Protein AF-A0A925DA33-F1 (afdb_monomer)

Structure (mmCIF, N/CA/C/O backbone):
data_AF-A0A925DA33-F1
#
_entry.id   AF-A0A925DA33-F1
#
loop_
_atom_site.group_PDB
_atom_site.id
_atom_site.type_symbol
_atom_site.label_atom_id
_atom_site.label_alt_id
_atom_site.label_comp_id
_atom_site.label_asym_id
_atom_site.label_entity_id
_atom_site.label_seq_id
_atom_site.pdbx_PDB_ins_code
_atom_site.Cartn_x
_atom_site.Cartn_y
_atom_site.Cartn_z
_atom_site.occupancy
_atom_site.B_iso_or_equiv
_atom_site.auth_seq_id
_atom_site.auth_comp_id
_atom_site.auth_asym_id
_atom_site.auth_atom_id
_atom_site.pdbx_PDB_model_num
ATOM 1 N N . MET A 1 1 ? 14.268 16.981 32.583 1.00 57.59 1 MET A N 1
ATOM 2 C CA . MET A 1 1 ? 13.815 17.899 31.517 1.00 57.59 1 MET A CA 1
ATOM 3 C C . MET A 1 1 ? 14.881 18.983 31.292 1.00 57.59 1 MET A C 1
ATOM 5 O O . MET A 1 1 ? 15.865 19.014 32.023 1.00 57.59 1 MET A O 1
ATOM 9 N N . PRO A 1 2 ? 14.835 19.763 30.200 1.00 69.69 2 PRO A N 1
ATOM 10 C CA . PRO A 1 2 ? 15.642 20.974 30.063 1.00 69.69 2 PRO A CA 1
ATOM 11 C C . PRO A 1 2 ? 14.835 22.220 30.470 1.00 69.69 2 PRO A C 1
ATOM 13 O O . PRO A 1 2 ? 13.762 22.474 29.924 1.00 69.69 2 PRO A O 1
ATOM 16 N N . ILE A 1 3 ? 15.366 23.022 31.391 1.00 77.25 3 ILE A N 1
ATOM 17 C CA . ILE A 1 3 ? 14.797 24.305 31.824 1.00 77.25 3 ILE A CA 1
ATOM 18 C C . ILE A 1 3 ? 15.026 25.331 30.712 1.00 77.25 3 ILE A C 1
ATOM 20 O O . ILE A 1 3 ? 16.153 25.518 30.246 1.00 77.25 3 ILE A O 1
ATOM 24 N N . SER A 1 4 ? 13.960 26.003 30.278 1.00 80.31 4 SER A N 1
ATOM 25 C CA . SER A 1 4 ? 14.059 27.114 29.327 1.00 80.31 4 SER A CA 1
ATOM 26 C C . SER A 1 4 ? 14.173 28.428 30.094 1.00 80.31 4 SER A C 1
ATOM 28 O O . SER A 1 4 ? 13.271 28.787 30.843 1.00 80.31 4 SER A O 1
ATOM 30 N N . VAL A 1 5 ? 15.286 29.142 29.919 1.00 84.12 5 VAL A N 1
ATOM 31 C CA . VAL A 1 5 ? 15.551 30.428 30.578 1.00 84.12 5 VAL A CA 1
ATOM 32 C C . VAL A 1 5 ? 15.869 31.496 29.539 1.00 84.12 5 VAL A C 1
ATOM 34 O O . VAL A 1 5 ? 16.689 31.288 28.646 1.00 84.12 5 VAL A O 1
ATOM 37 N N . THR A 1 6 ? 15.230 32.657 29.644 1.00 85.44 6 THR A N 1
ATOM 38 C CA . THR A 1 6 ? 15.500 33.794 28.756 1.00 85.44 6 THR A CA 1
ATOM 39 C C . THR A 1 6 ? 16.573 34.681 29.377 1.00 85.44 6 THR A C 1
ATOM 41 O O . THR A 1 6 ? 16.451 35.110 30.522 1.00 85.44 6 THR A O 1
ATOM 44 N N . CYS A 1 7 ? 17.647 34.954 28.634 1.00 83.75 7 CYS A N 1
ATOM 45 C CA . CYS A 1 7 ? 18.719 35.828 29.101 1.00 83.75 7 CYS A CA 1
ATOM 46 C C . CYS A 1 7 ? 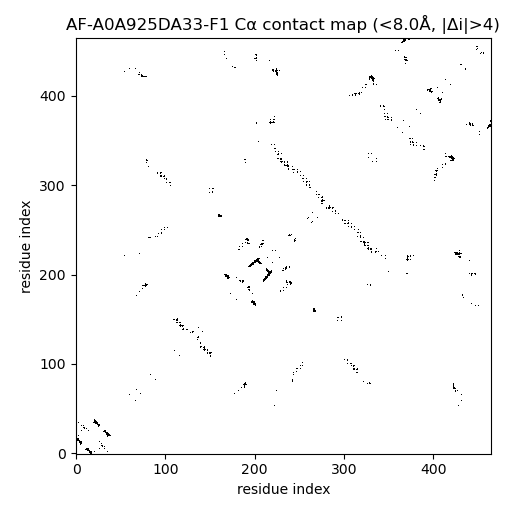18.213 37.280 29.227 1.00 83.75 7 CYS A C 1
ATOM 48 O O . CYS A 1 7 ? 17.807 37.851 28.212 1.00 83.75 7 CYS A O 1
ATOM 50 N N . PRO A 1 8 ? 18.308 37.924 30.406 1.00 83.25 8 PRO A N 1
ATOM 51 C CA . PRO A 1 8 ? 17.804 39.285 30.603 1.00 83.25 8 PRO A CA 1
ATOM 52 C C . PRO A 1 8 ? 18.618 40.353 29.856 1.00 83.25 8 PRO A C 1
ATOM 54 O O . PRO A 1 8 ? 18.125 41.454 29.652 1.00 83.25 8 PRO A O 1
ATOM 57 N N . GLN A 1 9 ? 19.850 40.047 29.428 1.00 81.00 9 GLN A N 1
ATOM 58 C CA . GLN A 1 9 ? 20.698 41.008 28.711 1.00 81.00 9 GLN A CA 1
ATOM 59 C C . GLN A 1 9 ? 20.520 40.998 27.189 1.00 81.00 9 GLN A C 1
ATOM 61 O O . GLN A 1 9 ? 20.726 42.025 26.556 1.00 81.00 9 GLN A O 1
ATOM 66 N N . CYS A 1 10 ? 20.179 39.859 26.579 1.00 83.19 10 CYS A N 1
ATOM 67 C CA . CYS A 1 10 ? 20.106 39.747 25.113 1.00 83.19 10 CYS A CA 1
ATOM 68 C C . CYS A 1 10 ? 18.817 39.101 24.588 1.00 83.19 10 CYS A C 1
ATOM 70 O O . CYS A 1 10 ? 18.717 38.831 23.392 1.00 83.19 10 CYS A O 1
ATOM 72 N N . GLY A 1 11 ? 17.864 38.771 25.466 1.00 82.75 11 GLY A N 1
ATOM 73 C CA . GLY A 1 11 ? 16.562 38.203 25.102 1.00 82.75 11 GLY A CA 1
ATOM 74 C C . GLY A 1 11 ? 16.601 36.787 24.518 1.00 82.75 11 GLY A C 1
ATOM 75 O O . GLY A 1 11 ? 15.575 36.270 24.095 1.00 82.75 11 GLY A O 1
ATOM 76 N N . THR A 1 12 ? 17.766 36.135 24.473 1.00 78.62 12 THR A N 1
ATOM 77 C CA . THR A 1 12 ? 17.901 34.791 23.890 1.00 78.62 12 THR A CA 1
ATOM 78 C C . THR A 1 12 ? 17.416 33.721 24.861 1.00 78.62 12 THR A C 1
ATOM 80 O O . THR A 1 12 ? 17.837 33.706 26.020 1.00 78.62 12 THR A O 1
ATOM 83 N N . THR A 1 13 ? 16.571 32.810 24.379 1.00 84.25 13 THR A N 1
ATOM 84 C CA . THR A 1 13 ? 16.081 31.656 25.142 1.00 84.25 13 THR A CA 1
ATOM 85 C C . THR A 1 13 ? 17.100 30.518 25.104 1.00 84.25 13 THR A C 1
ATOM 87 O O . THR A 1 13 ? 17.471 30.030 24.039 1.00 84.25 13 THR A O 1
ATOM 90 N N . LEU A 1 14 ? 17.566 30.099 26.277 1.00 82.81 14 LEU A N 1
ATOM 91 C CA . LEU A 1 14 ? 18.545 29.036 26.475 1.00 82.81 14 LEU A CA 1
ATOM 92 C C . LEU A 1 14 ? 17.846 27.805 27.051 1.00 82.81 14 LEU A C 1
ATOM 94 O O . LEU A 1 14 ? 17.074 27.924 28.000 1.00 82.81 14 LEU A O 1
ATOM 98 N N . LYS A 1 15 ? 18.149 26.623 26.507 1.00 85.38 15 LYS A N 1
ATOM 99 C CA . LYS A 1 15 ? 17.748 25.336 27.088 1.00 85.38 15 LYS A CA 1
ATOM 100 C C . LYS A 1 15 ? 18.912 24.792 27.909 1.00 85.38 15 LYS A C 1
ATOM 102 O O . LYS A 1 15 ? 19.960 24.472 27.353 1.00 85.38 15 LYS A O 1
ATOM 107 N N . VAL A 1 16 ? 18.743 24.710 29.221 1.00 82.06 16 VAL A N 1
ATOM 108 C CA . VAL A 1 16 ? 19.758 24.222 30.168 1.00 82.06 16 VAL A CA 1
ATOM 109 C C . VAL A 1 16 ? 19.279 22.935 30.831 1.00 82.06 16 VAL A C 1
ATOM 111 O O . VAL A 1 16 ? 18.091 22.765 31.070 1.00 82.06 16 VAL A O 1
ATOM 114 N N . LYS A 1 17 ? 20.193 21.993 31.093 1.00 80.50 17 LYS A N 1
ATOM 115 C CA . LYS A 1 17 ? 19.864 20.729 31.776 1.00 80.50 17 LYS A CA 1
ATOM 116 C C . LYS A 1 17 ? 19.319 21.005 33.186 1.00 80.50 17 LYS A C 1
ATOM 118 O O . LYS A 1 17 ? 19.816 21.915 33.848 1.00 80.50 17 LYS A O 1
ATOM 123 N N . ASP A 1 18 ? 18.379 20.185 33.660 1.00 78.50 18 ASP A N 1
ATOM 124 C CA . ASP A 1 18 ? 17.795 20.293 35.013 1.00 78.50 18 ASP A CA 1
ATOM 125 C C . ASP A 1 18 ? 18.841 20.336 36.145 1.00 78.50 18 ASP A C 1
ATOM 127 O O . ASP A 1 18 ? 18.637 21.017 37.142 1.00 78.50 18 ASP A O 1
ATOM 131 N N . GLU A 1 19 ? 20.000 19.687 35.991 1.00 78.31 19 GLU A N 1
ATOM 132 C CA . GLU A 1 19 ? 21.104 19.692 36.978 1.00 78.31 19 GLU A CA 1
ATOM 133 C C . GLU A 1 19 ? 21.680 21.093 37.283 1.00 78.31 19 GLU A C 1
ATOM 135 O O . GLU A 1 19 ? 22.458 21.291 38.231 1.00 78.31 19 GLU A O 1
ATOM 140 N N . LEU A 1 20 ? 21.339 22.072 36.441 1.00 76.00 20 LEU A N 1
ATOM 141 C CA . LEU A 1 20 ? 21.742 23.466 36.563 1.00 76.00 20 LEU A CA 1
ATOM 142 C C . LEU A 1 20 ? 20.642 24.356 37.166 1.00 76.00 20 LEU A C 1
ATOM 144 O O . LEU A 1 20 ? 20.854 25.562 37.289 1.00 76.00 20 LEU A O 1
ATOM 148 N N . ALA A 1 21 ? 19.503 23.787 37.579 1.00 80.38 21 ALA A N 1
ATOM 149 C CA . ALA A 1 21 ? 18.454 24.499 38.306 1.00 80.38 21 ALA A CA 1
ATOM 150 C C . ALA A 1 21 ? 19.025 25.244 39.524 1.00 80.38 21 ALA A C 1
ATOM 152 O O . ALA A 1 21 ? 19.834 24.702 40.280 1.00 80.38 21 ALA A O 1
ATOM 153 N N . GLY A 1 22 ? 18.637 26.509 39.703 1.00 77.19 22 GLY A N 1
ATOM 154 C CA . GLY A 1 22 ? 19.098 27.351 40.812 1.00 77.19 22 GLY A CA 1
ATOM 155 C C . GLY A 1 22 ? 20.534 27.882 40.696 1.00 77.19 22 GLY A C 1
ATOM 156 O O . GLY A 1 22 ? 20.939 28.701 41.521 1.00 77.19 22 GLY A O 1
ATOM 157 N N . LYS A 1 23 ? 21.317 27.476 39.683 1.00 82.44 23 LYS A N 1
ATOM 158 C CA . LYS A 1 23 ? 22.703 27.942 39.484 1.00 82.44 23 LYS A CA 1
ATOM 159 C C . LYS A 1 23 ? 22.772 29.174 38.571 1.00 82.44 23 LYS A C 1
ATOM 161 O O . LYS A 1 23 ? 21.875 29.448 37.771 1.00 82.44 23 LYS A O 1
ATOM 166 N N . ARG A 1 24 ? 23.873 29.930 38.678 1.00 82.12 24 ARG A N 1
ATOM 167 C CA . ARG A 1 24 ? 24.213 31.034 37.761 1.00 82.12 24 ARG A CA 1
ATOM 168 C C . ARG A 1 24 ? 25.140 30.528 36.657 1.00 82.12 24 ARG A C 1
ATOM 170 O O . ARG A 1 24 ? 26.179 29.944 36.949 1.00 82.12 24 ARG A O 1
ATOM 177 N N . GLY A 1 25 ? 24.774 30.777 35.403 1.00 82.38 25 GLY A N 1
ATOM 178 C CA . GLY A 1 25 ? 25.572 30.453 34.219 1.00 82.38 25 GLY A CA 1
ATOM 179 C C . GLY A 1 25 ? 25.841 31.687 33.361 1.00 82.38 25 GLY A C 1
ATOM 180 O O . GLY A 1 25 ? 25.173 32.709 33.505 1.00 82.38 25 GLY A O 1
ATOM 181 N N . LYS A 1 26 ? 26.820 31.608 32.455 1.00 84.25 26 LYS A N 1
ATOM 182 C CA . LYS A 1 26 ? 27.047 32.650 31.442 1.00 84.25 26 LYS A CA 1
ATOM 183 C C . LYS A 1 26 ? 26.219 32.352 30.196 1.00 84.25 26 LYS A C 1
ATOM 185 O O . LYS A 1 26 ? 26.187 31.215 29.729 1.00 84.25 26 LYS A O 1
ATOM 190 N N . CYS A 1 27 ? 25.583 33.375 29.637 1.00 81.75 27 CYS A N 1
ATOM 191 C CA . CYS A 1 27 ? 24.915 33.271 28.346 1.00 81.75 27 CYS A CA 1
ATOM 192 C C . CYS A 1 27 ? 25.957 33.041 27.235 1.00 81.75 27 CYS A C 1
ATOM 194 O O . CYS A 1 27 ? 26.867 33.857 27.101 1.00 81.75 27 CYS A O 1
ATOM 196 N N . PRO A 1 28 ? 25.828 32.011 26.382 1.00 83.69 28 PRO A N 1
ATOM 197 C CA . PRO A 1 28 ? 26.776 31.778 25.290 1.00 83.69 28 PRO A CA 1
ATOM 198 C C . PRO A 1 28 ? 26.747 32.877 24.215 1.00 83.69 28 PRO A C 1
ATOM 200 O O . PRO A 1 28 ? 27.705 33.008 23.463 1.00 83.69 28 PRO A O 1
ATOM 203 N N . ARG A 1 29 ? 25.676 33.685 24.145 1.00 81.06 29 ARG A N 1
ATOM 204 C CA . ARG A 1 29 ? 25.524 34.746 23.137 1.00 81.06 29 ARG A CA 1
ATOM 205 C C . ARG A 1 29 ? 26.129 36.087 23.557 1.00 81.06 29 ARG A C 1
ATOM 207 O O . ARG A 1 29 ? 26.742 36.750 22.734 1.00 81.06 29 ARG A O 1
ATOM 214 N N . CYS A 1 30 ? 25.939 36.504 24.809 1.00 83.56 30 CYS A N 1
ATOM 215 C CA . CYS A 1 30 ? 26.378 37.825 25.287 1.00 83.56 30 CYS A CA 1
ATOM 216 C C . CYS A 1 30 ? 27.338 37.769 26.482 1.00 83.56 30 CYS A C 1
ATOM 218 O O . CYS A 1 30 ? 27.725 38.808 27.000 1.00 83.56 30 CYS A O 1
ATOM 220 N N . GLN A 1 31 ? 27.671 36.570 26.968 1.00 84.31 31 GLN A N 1
ATOM 221 C CA . GLN A 1 31 ? 28.458 36.309 28.182 1.00 84.31 31 GLN A CA 1
ATOM 222 C C . GLN A 1 31 ? 27.903 36.886 29.496 1.00 84.31 31 GLN A C 1
ATOM 224 O O . GLN A 1 31 ? 28.499 36.686 30.555 1.00 84.31 31 GLN A O 1
ATOM 229 N N . GLY A 1 32 ? 26.725 37.511 29.455 1.00 79.94 32 GLY A N 1
ATOM 230 C CA . GLY A 1 32 ? 25.993 37.992 30.621 1.00 79.94 32 GLY A CA 1
ATOM 231 C C . GLY A 1 32 ? 25.617 36.883 31.598 1.00 79.94 32 GLY A C 1
ATOM 232 O O . GLY A 1 32 ? 25.335 35.753 31.189 1.00 79.94 32 GLY A O 1
ATOM 233 N N . ALA A 1 33 ? 25.583 37.206 32.891 1.00 84.31 33 ALA A N 1
ATOM 234 C CA . ALA A 1 33 ? 25.146 36.276 33.926 1.00 84.31 33 ALA A CA 1
ATOM 235 C C . ALA A 1 33 ? 23.632 36.011 33.820 1.00 84.31 33 ALA A C 1
ATOM 237 O O . ALA A 1 33 ? 22.828 36.942 33.798 1.00 84.31 33 ALA A O 1
ATOM 238 N N . VAL A 1 34 ? 23.246 34.736 33.768 1.00 85.44 34 VAL A N 1
ATOM 239 C CA . VAL A 1 34 ? 21.855 34.263 33.729 1.00 85.44 34 VAL A CA 1
ATOM 240 C C . VAL A 1 34 ? 21.609 33.391 34.954 1.00 85.44 34 VAL A C 1
ATOM 242 O O . VAL A 1 34 ? 22.365 32.454 35.220 1.00 85.44 34 VAL A O 1
ATOM 245 N N . GLN A 1 35 ? 20.560 33.704 35.712 1.00 84.56 35 GLN A N 1
ATOM 246 C CA . GLN A 1 35 ? 20.129 32.908 36.857 1.00 84.56 35 GLN A CA 1
ATOM 247 C C . GLN A 1 35 ? 19.064 31.912 36.398 1.00 84.56 35 GLN A C 1
ATOM 249 O O . GLN A 1 35 ? 18.039 32.311 35.849 1.00 84.56 35 GLN A O 1
ATOM 254 N N . ILE A 1 36 ? 19.328 30.619 36.586 1.00 82.69 36 ILE A N 1
ATOM 255 C CA . ILE A 1 36 ? 18.407 29.552 36.190 1.00 82.69 36 ILE A CA 1
ATOM 256 C C . ILE A 1 36 ? 17.368 29.406 37.312 1.00 82.69 36 ILE A C 1
ATOM 258 O O . ILE A 1 36 ? 17.766 29.141 38.450 1.00 82.69 36 ILE A O 1
ATOM 262 N N . PRO A 1 37 ? 16.065 29.609 37.042 1.00 78.69 37 PRO A N 1
ATOM 263 C CA . PRO A 1 37 ? 15.040 29.561 38.078 1.00 78.69 37 PRO A CA 1
ATOM 264 C C . PRO A 1 37 ? 14.995 28.177 38.737 1.00 78.69 37 PRO A C 1
ATOM 266 O O . PRO A 1 37 ? 14.990 27.152 38.058 1.00 78.69 37 PRO A O 1
ATOM 269 N N . ALA A 1 38 ? 14.981 28.155 40.071 1.00 60.59 38 ALA A N 1
ATOM 270 C CA . ALA A 1 38 ? 14.663 26.964 40.850 1.00 60.59 38 ALA A CA 1
ATOM 271 C C . ALA A 1 38 ? 13.133 26.899 40.948 1.00 60.59 38 ALA A C 1
ATOM 273 O O . ALA A 1 38 ? 12.544 27.537 41.813 1.00 60.59 38 ALA A O 1
ATOM 274 N N . GLY A 1 39 ? 12.493 26.264 39.966 1.00 52.78 39 GLY A N 1
ATOM 275 C CA . GLY A 1 39 ? 11.040 26.302 39.799 1.00 52.78 39 GLY A CA 1
ATOM 276 C C . GLY A 1 39 ? 10.384 24.943 40.000 1.00 52.78 39 GLY A C 1
ATOM 277 O O . GLY A 1 39 ? 10.730 23.983 39.316 1.00 52.78 39 GLY A O 1
ATOM 278 N N . GLU A 1 40 ? 9.439 24.916 40.937 1.00 37.19 40 GLU A N 1
ATOM 279 C CA . GLU A 1 40 ? 8.508 23.844 41.290 1.00 37.19 40 GLU A CA 1
ATOM 280 C C . GLU A 1 40 ? 7.806 23.216 40.078 1.00 37.19 40 GLU A C 1
ATOM 282 O O . GLU A 1 40 ? 7.511 23.887 39.086 1.00 37.19 40 GLU A O 1
ATOM 287 N N . ARG A 1 41 ? 7.489 21.916 40.197 1.00 39.38 41 ARG A N 1
ATOM 288 C CA . ARG A 1 41 ? 6.647 21.170 39.252 1.00 39.38 41 ARG A CA 1
ATOM 289 C C . ARG A 1 41 ? 5.305 21.879 39.097 1.00 39.38 41 ARG A C 1
ATOM 291 O O . ARG A 1 41 ? 4.392 21.677 39.888 1.00 39.38 41 ARG A O 1
ATOM 298 N N . THR A 1 42 ? 5.177 22.690 38.058 1.00 31.11 42 THR A N 1
ATOM 299 C CA . THR A 1 42 ? 3.882 23.200 37.631 1.00 31.11 42 THR A CA 1
ATOM 300 C C . THR A 1 42 ? 3.243 22.109 36.783 1.00 31.11 42 THR A C 1
ATOM 302 O O . THR A 1 42 ? 3.640 21.880 35.641 1.00 31.11 42 THR A O 1
ATOM 305 N N . GLU A 1 43 ? 2.291 21.384 37.372 1.00 35.56 43 GLU A N 1
ATOM 306 C CA . GLU A 1 43 ? 1.362 20.529 36.636 1.00 35.56 43 GLU A CA 1
ATOM 307 C C . GLU A 1 43 ? 0.599 21.399 35.633 1.00 35.56 43 GLU A C 1
ATOM 309 O O . GLU A 1 43 ? -0.384 22.070 35.953 1.00 35.56 43 GLU A O 1
ATOM 314 N N . ALA A 1 44 ? 1.075 21.411 34.390 1.00 32.41 44 ALA A N 1
ATOM 315 C CA . ALA A 1 44 ? 0.295 21.895 33.271 1.00 32.41 44 ALA A CA 1
ATOM 316 C C . ALA A 1 44 ? -0.870 20.919 33.071 1.00 32.41 44 ALA A C 1
ATOM 318 O O . ALA A 1 44 ? -0.700 19.797 32.596 1.00 32.41 44 ALA A O 1
ATOM 319 N N . LYS A 1 45 ? -2.059 21.353 33.488 1.00 30.61 45 LYS A N 1
ATOM 320 C CA . LYS A 1 45 ? -3.330 20.663 33.283 1.00 30.61 45 LYS A CA 1
ATOM 321 C C . LYS A 1 45 ? -3.518 20.397 31.784 1.00 30.61 45 LYS A C 1
ATOM 323 O O . LYS A 1 45 ? -3.768 21.321 31.012 1.00 30.61 45 LYS A O 1
ATOM 328 N N . ALA A 1 46 ? -3.359 19.137 31.384 1.00 29.80 46 ALA A N 1
ATOM 329 C CA . ALA A 1 46 ? -3.598 18.675 30.023 1.00 29.80 46 ALA A CA 1
ATOM 330 C C . ALA A 1 46 ? -5.054 18.967 29.596 1.00 29.80 46 ALA A C 1
ATOM 332 O O . ALA A 1 46 ? -5.964 18.869 30.429 1.00 29.80 46 ALA A O 1
ATOM 333 N N . PRO A 1 47 ? -5.312 19.311 28.321 1.00 31.38 47 PRO A N 1
ATOM 334 C CA . PRO A 1 47 ? -6.672 19.435 27.819 1.00 31.38 47 PRO A CA 1
ATOM 335 C C . PRO A 1 47 ? -7.393 18.082 27.910 1.00 31.38 47 PRO A C 1
ATOM 337 O O . PRO A 1 47 ? -6.898 17.051 27.451 1.00 31.38 47 PRO A O 1
ATOM 340 N N . ALA A 1 48 ? -8.577 18.094 28.521 1.00 30.92 48 ALA A N 1
ATOM 341 C CA . ALA A 1 48 ? -9.470 16.946 28.586 1.00 30.92 48 ALA A CA 1
ATOM 342 C C . ALA A 1 48 ? -9.908 16.560 27.163 1.00 30.92 48 ALA A C 1
ATOM 344 O O . ALA A 1 48 ? -10.570 17.343 26.487 1.00 30.92 48 ALA A O 1
ATOM 345 N N . GLY A 1 49 ? -9.517 15.368 26.699 1.00 30.66 49 GLY A N 1
ATOM 346 C CA . GLY A 1 49 ? -9.929 14.864 25.384 1.00 30.66 49 GLY A CA 1
ATOM 347 C C . GLY A 1 49 ? -9.038 13.802 24.736 1.00 30.66 49 GLY A C 1
ATOM 348 O O . GLY A 1 49 ? -9.440 13.233 23.726 1.00 30.66 49 GLY A O 1
ATOM 349 N N . VAL A 1 50 ? -7.864 13.481 25.290 1.00 32.66 50 VAL A N 1
ATOM 350 C CA . VAL A 1 50 ? -7.071 12.336 24.810 1.00 32.66 50 VAL A CA 1
ATOM 351 C C . VAL A 1 50 ? -7.587 11.075 25.498 1.00 32.66 50 VAL A C 1
ATOM 353 O O . VAL A 1 50 ? -7.081 10.658 26.539 1.00 32.66 50 VAL A O 1
ATOM 356 N N . ALA A 1 51 ? -8.650 10.488 24.947 1.00 33.47 51 ALA A N 1
ATOM 357 C CA . ALA A 1 51 ? -9.051 9.141 25.318 1.00 33.47 51 ALA A CA 1
ATOM 358 C C . ALA A 1 51 ? -7.865 8.213 25.026 1.00 33.47 51 ALA A C 1
ATOM 360 O O . ALA A 1 51 ? -7.494 7.996 23.872 1.00 33.47 51 ALA A O 1
ATOM 361 N N . ARG A 1 52 ? -7.228 7.696 26.081 1.00 38.94 52 ARG A N 1
ATOM 362 C CA . ARG A 1 52 ? -6.350 6.538 25.942 1.00 38.94 52 ARG A CA 1
ATOM 363 C C . ARG A 1 52 ? -7.235 5.441 25.361 1.00 38.94 52 ARG A C 1
ATOM 365 O O . ARG A 1 52 ? -8.201 5.053 26.017 1.00 38.94 52 ARG A O 1
ATOM 372 N N . ASN A 1 53 ? -6.929 4.966 24.154 1.00 42.84 53 ASN A N 1
ATOM 373 C CA . ASN A 1 53 ? -7.428 3.679 23.682 1.00 42.84 53 ASN A CA 1
ATOM 374 C C . ASN A 1 53 ? -6.837 2.626 24.619 1.00 42.84 53 ASN A C 1
ATOM 376 O O . ASN A 1 53 ? -5.774 2.067 24.376 1.00 42.84 53 ASN A O 1
ATOM 380 N N . SER A 1 54 ? -7.488 2.450 25.763 1.00 37.91 54 SER A N 1
ATOM 381 C CA . SER A 1 54 ? -7.242 1.349 26.663 1.00 37.91 54 SER A CA 1
ATOM 382 C C . SER A 1 54 ? -7.832 0.134 25.972 1.00 37.91 54 SER A C 1
ATOM 384 O O . SER A 1 54 ? -8.995 -0.207 26.174 1.00 37.91 54 SER A O 1
ATOM 386 N N . THR A 1 55 ? -7.023 -0.528 25.154 1.00 44.19 55 THR A N 1
ATOM 387 C CA . THR A 1 55 ? -7.220 -1.918 24.743 1.00 44.19 55 THR A CA 1
ATOM 388 C C . THR A 1 55 ? -6.982 -2.857 25.934 1.00 44.19 55 THR A C 1
ATOM 390 O O . THR A 1 55 ? -6.427 -3.943 25.791 1.00 44.19 55 THR A O 1
ATOM 393 N N . ALA A 1 56 ? -7.403 -2.440 27.142 1.00 39.97 56 ALA A N 1
ATOM 394 C CA . ALA A 1 56 ? -7.415 -3.277 28.327 1.00 39.97 56 ALA A CA 1
ATOM 395 C C . ALA A 1 56 ? -8.004 -4.618 27.927 1.00 39.97 56 ALA A C 1
ATOM 397 O O . ALA A 1 56 ? -9.049 -4.656 27.279 1.00 39.97 56 ALA A O 1
ATOM 398 N N . LYS A 1 57 ? -7.275 -5.680 28.268 1.00 44.09 57 LYS A N 1
ATOM 399 C CA . LYS A 1 57 ? -7.563 -7.080 27.981 1.00 44.09 57 LYS A CA 1
ATOM 400 C C . LYS A 1 57 ? -9.017 -7.396 28.349 1.00 44.09 57 LYS A C 1
ATOM 402 O O . LYS A 1 57 ? -9.303 -7.838 29.456 1.00 44.09 57 LYS A O 1
ATOM 407 N N . VAL A 1 58 ? -9.950 -7.129 27.435 1.00 46.41 58 VAL A N 1
ATOM 408 C CA . VAL A 1 58 ? -11.329 -7.583 27.556 1.00 46.41 58 VAL A CA 1
ATOM 409 C C . VAL A 1 58 ? -11.251 -9.057 27.213 1.00 46.41 58 VAL A C 1
ATOM 411 O O . VAL A 1 58 ? -11.343 -9.455 26.053 1.00 46.41 58 VAL A O 1
ATOM 414 N N . GLU A 1 59 ? -10.987 -9.870 28.231 1.00 49.97 59 GLU A N 1
ATOM 415 C CA . GLU A 1 59 ? -11.252 -11.298 28.185 1.00 49.97 59 GLU A CA 1
ATOM 416 C C . GLU A 1 59 ? -12.763 -11.426 27.978 1.00 49.97 59 GLU A C 1
ATOM 418 O O . GLU A 1 59 ? -13.560 -11.330 28.909 1.00 49.97 59 GLU A O 1
ATOM 423 N N . PHE A 1 60 ? -13.174 -11.496 26.711 1.00 53.31 60 PHE A N 1
ATOM 424 C CA . PHE A 1 60 ? -14.573 -11.626 26.341 1.00 53.31 60 PHE A CA 1
ATOM 425 C C . PHE A 1 60 ? -14.986 -13.057 26.686 1.00 53.31 60 PHE A C 1
ATOM 427 O O . PHE A 1 60 ? -14.894 -13.966 25.860 1.00 53.31 60 PHE A O 1
ATOM 434 N N . THR A 1 61 ? -15.394 -13.247 27.940 1.00 55.91 61 THR A N 1
ATOM 435 C CA . THR A 1 61 ? -15.978 -14.478 28.495 1.00 55.91 61 THR A CA 1
ATOM 436 C C . THR A 1 61 ? -17.343 -14.805 27.890 1.00 55.91 61 THR A C 1
ATOM 438 O O . THR A 1 61 ? -17.929 -15.834 28.217 1.00 55.91 61 THR A O 1
ATOM 441 N N . ALA A 1 62 ? -17.849 -13.953 26.997 1.00 65.56 62 ALA A N 1
ATOM 442 C CA . ALA A 1 62 ? -19.109 -14.162 26.317 1.00 65.56 62 ALA A CA 1
ATOM 443 C C . ALA A 1 62 ? -19.016 -15.264 25.251 1.00 65.56 62 ALA A C 1
ATOM 445 O O . ALA A 1 62 ? -17.980 -15.493 24.611 1.00 65.56 62 ALA A O 1
ATOM 446 N N . SER A 1 63 ? -20.150 -15.924 25.052 1.00 86.31 63 SER A N 1
ATOM 447 C CA . SER A 1 63 ? -20.353 -16.962 24.051 1.00 86.31 63 SER A CA 1
ATOM 448 C C . SER A 1 63 ? -20.006 -16.469 22.631 1.00 86.31 63 SER A C 1
ATOM 450 O O . SER A 1 63 ? -20.052 -15.266 22.343 1.00 86.31 63 SER A O 1
ATOM 452 N N . PRO A 1 64 ? -19.682 -17.378 21.689 1.00 88.69 64 PRO A N 1
ATOM 453 C CA . PRO A 1 64 ? -19.444 -17.010 20.290 1.00 88.69 64 PRO A CA 1
ATOM 454 C C . PRO A 1 64 ? -20.591 -16.203 19.658 1.00 88.69 64 PRO A C 1
ATOM 456 O O . PRO A 1 64 ? -20.343 -15.351 18.803 1.00 88.69 64 PRO A O 1
ATOM 459 N N . GLU A 1 65 ? -21.831 -16.444 20.087 1.00 90.31 65 GLU A N 1
ATOM 460 C CA . GLU A 1 65 ? -23.020 -15.741 19.602 1.00 90.31 65 GLU A CA 1
ATOM 461 C C . GLU A 1 65 ? -23.102 -14.306 20.124 1.00 90.31 65 GLU A C 1
ATOM 463 O O . GLU A 1 65 ? -23.308 -13.388 19.332 1.00 90.31 65 GLU A O 1
ATOM 468 N N . GLU A 1 66 ? -22.861 -14.084 21.419 1.00 90.44 66 GLU A N 1
ATOM 469 C CA . GLU A 1 66 ? -22.802 -12.740 22.013 1.00 90.44 66 GLU A CA 1
ATOM 470 C C . GLU A 1 66 ? -21.672 -11.914 21.401 1.00 90.44 66 GLU A C 1
ATOM 472 O O . GLU A 1 66 ? -21.855 -10.742 21.072 1.00 90.44 66 GLU A O 1
ATOM 477 N N . ARG A 1 67 ? -20.512 -12.542 21.172 1.00 90.69 67 ARG A N 1
ATOM 478 C CA . ARG A 1 67 ? -19.375 -11.920 20.485 1.00 90.69 67 ARG A CA 1
ATOM 479 C C . ARG A 1 67 ? -19.755 -11.471 19.079 1.00 90.69 67 ARG A C 1
ATOM 481 O O . ARG A 1 67 ? -19.491 -10.335 18.689 1.00 90.69 67 ARG A O 1
ATOM 488 N N . ARG A 1 68 ? -20.393 -12.363 18.319 1.00 94.25 68 ARG A N 1
ATOM 489 C CA . ARG A 1 68 ? -20.875 -12.074 16.968 1.00 94.25 68 ARG A CA 1
ATOM 490 C C . ARG A 1 68 ? -21.915 -10.954 16.975 1.00 94.25 68 ARG A C 1
ATOM 492 O O . ARG A 1 68 ? -21.814 -10.041 16.160 1.00 94.25 68 ARG A O 1
ATOM 499 N N . ALA A 1 69 ? -22.884 -10.996 17.885 1.00 93.50 69 ALA A N 1
ATOM 500 C CA . ALA A 1 69 ? -23.914 -9.971 18.012 1.00 93.50 69 ALA A CA 1
ATOM 501 C C . ALA A 1 69 ? -23.315 -8.604 18.376 1.00 93.50 69 ALA A C 1
ATOM 503 O O . ALA A 1 69 ? -23.649 -7.615 17.730 1.00 93.50 69 ALA A O 1
ATOM 504 N N . GLY A 1 70 ? -22.381 -8.551 19.329 1.00 91.94 70 GLY A N 1
ATOM 505 C CA . GLY A 1 70 ? -21.750 -7.307 19.777 1.00 91.94 70 GLY A CA 1
ATOM 506 C C . GLY A 1 70 ? -21.017 -6.547 18.669 1.00 91.94 70 GLY A C 1
ATOM 507 O O . GLY A 1 70 ? -20.999 -5.321 18.684 1.00 91.94 70 GLY A O 1
ATOM 508 N N . VAL A 1 71 ? -20.460 -7.262 17.687 1.00 94.50 71 VAL A N 1
ATOM 509 C CA . VAL A 1 71 ? -19.736 -6.652 16.561 1.00 94.50 71 VAL A CA 1
ATOM 510 C C . VAL A 1 71 ? -20.632 -6.430 15.343 1.00 94.50 71 VAL A C 1
ATOM 512 O O . VAL A 1 71 ? -20.506 -5.421 14.661 1.00 94.50 71 VAL A O 1
ATOM 515 N N . LEU A 1 72 ? -21.538 -7.362 15.032 1.00 95.69 72 LEU A N 1
ATOM 516 C CA . LEU A 1 72 ? -22.299 -7.315 13.780 1.00 95.69 72 LEU A CA 1
ATOM 517 C C . LEU A 1 72 ? -23.667 -6.635 13.898 1.00 95.69 72 LEU A C 1
ATOM 519 O O . LEU A 1 72 ? -24.185 -6.169 12.884 1.00 95.69 72 LEU A O 1
ATOM 523 N N . ALA A 1 73 ? -24.280 -6.595 15.085 1.00 92.56 73 ALA A N 1
ATOM 524 C CA . ALA A 1 73 ? -25.587 -5.962 15.278 1.00 92.56 73 ALA A CA 1
ATOM 525 C C . ALA A 1 73 ? -25.585 -4.442 15.031 1.00 92.56 73 ALA A C 1
ATOM 527 O O . ALA A 1 73 ? -26.581 -3.954 14.505 1.00 92.56 73 ALA A O 1
ATOM 528 N N . PRO A 1 74 ? -24.505 -3.686 15.322 1.00 91.75 74 PRO A N 1
ATOM 529 C CA . PRO A 1 74 ? -24.440 -2.270 14.957 1.00 91.75 74 PRO A CA 1
ATOM 530 C C . PRO A 1 74 ? -24.326 -2.019 13.443 1.00 91.75 74 PRO A C 1
ATOM 532 O O . PRO A 1 74 ? -24.505 -0.892 12.998 1.00 91.75 74 PRO A O 1
ATOM 535 N N . LEU A 1 75 ? -24.011 -3.040 12.636 1.00 91.06 75 LEU A N 1
ATOM 536 C CA . LEU A 1 75 ? -23.767 -2.919 11.196 1.00 91.06 75 LEU A CA 1
ATOM 537 C C . LEU A 1 75 ? -25.011 -3.334 10.391 1.00 91.06 75 LEU A C 1
ATOM 539 O O . LEU A 1 75 ? -25.049 -4.412 9.794 1.00 91.06 75 LEU A O 1
ATOM 543 N N . THR A 1 76 ? -26.054 -2.499 10.415 1.00 80.00 76 THR A N 1
ATOM 544 C CA . THR A 1 76 ? -27.362 -2.794 9.785 1.00 80.00 76 THR A CA 1
ATOM 545 C C . THR A 1 76 ? -27.704 -1.917 8.582 1.00 80.00 76 THR A C 1
ATOM 547 O O . THR A 1 76 ? -28.611 -2.258 7.825 1.00 80.00 76 THR A O 1
ATOM 550 N N . GLY A 1 77 ? -27.001 -0.798 8.391 1.00 86.19 77 GLY A N 1
ATOM 551 C CA . GLY A 1 77 ? -27.278 0.164 7.325 1.00 86.19 77 GLY A CA 1
ATOM 552 C C . GLY A 1 77 ? -26.397 0.003 6.085 1.00 86.19 77 GLY A C 1
ATOM 553 O O . GLY A 1 77 ? -25.362 -0.660 6.105 1.00 86.19 77 GLY A O 1
ATOM 554 N N . SER A 1 78 ? -26.787 0.692 5.013 1.00 93.38 78 SER A N 1
ATOM 555 C CA . SER A 1 78 ? -25.943 0.949 3.844 1.00 93.38 78 SER A CA 1
ATOM 556 C C . SER A 1 78 ? -25.645 2.439 3.740 1.00 93.38 78 SER A C 1
ATOM 558 O O . SER A 1 78 ? -26.535 3.259 3.978 1.00 93.38 78 SER A O 1
ATOM 560 N N . ILE A 1 79 ? -24.432 2.800 3.333 1.00 94.31 79 ILE A N 1
ATOM 561 C CA . ILE A 1 79 ? -24.101 4.200 3.063 1.00 94.31 79 ILE A CA 1
ATOM 562 C C . ILE A 1 79 ? -24.768 4.671 1.766 1.00 94.31 79 ILE A C 1
ATOM 564 O O . ILE A 1 79 ? -25.123 3.881 0.887 1.00 94.31 79 ILE A O 1
ATOM 568 N N . GLU A 1 80 ? -24.895 5.986 1.613 1.00 90.75 80 GLU A N 1
ATOM 569 C CA . GLU A 1 80 ? -25.305 6.568 0.340 1.00 90.75 80 GLU A CA 1
ATOM 570 C C . GLU A 1 80 ? -24.300 6.194 -0.764 1.00 90.75 80 GLU A C 1
ATOM 572 O O . GLU A 1 80 ? -23.081 6.334 -0.596 1.00 90.75 80 GLU A O 1
ATOM 577 N N . LYS A 1 81 ? -24.821 5.743 -1.911 1.00 87.75 81 LYS A N 1
ATOM 578 C CA . LYS A 1 81 ? -24.009 5.335 -3.060 1.00 87.75 81 LYS A CA 1
ATOM 579 C C . LYS A 1 81 ? -23.157 6.494 -3.566 1.00 87.75 81 LYS A C 1
ATOM 581 O O . LYS A 1 81 ? -23.636 7.614 -3.734 1.00 87.75 81 LYS A O 1
ATOM 586 N N . LEU A 1 82 ? -21.902 6.200 -3.885 1.00 86.69 82 LEU A N 1
ATOM 587 C CA . LEU A 1 82 ? -21.022 7.170 -4.516 1.00 86.69 82 LEU A CA 1
ATOM 588 C C . LEU A 1 82 ? -21.424 7.348 -5.981 1.00 86.69 82 LEU A C 1
ATOM 590 O O . LEU A 1 82 ? -21.530 6.382 -6.738 1.00 86.69 82 LEU A O 1
ATOM 594 N N . GLN A 1 83 ? -21.617 8.597 -6.398 1.00 80.62 83 GLN A N 1
ATOM 595 C CA . GLN A 1 83 ? -21.865 8.940 -7.791 1.00 80.62 83 GLN A CA 1
ATOM 596 C C . GLN A 1 83 ? -20.896 10.025 -8.238 1.00 80.62 83 GLN A C 1
ATOM 598 O O . GLN A 1 83 ? -20.701 11.034 -7.570 1.00 80.62 83 GLN A O 1
ATOM 603 N N . SER A 1 84 ? -20.271 9.802 -9.393 1.00 79.94 84 SER A N 1
ATOM 604 C CA . SER A 1 84 ? -19.463 10.817 -10.065 1.00 79.94 84 SER A CA 1
ATOM 605 C C . SER A 1 84 ? -20.205 11.312 -11.305 1.00 79.94 84 SER A C 1
ATOM 607 O O . SER A 1 84 ? -20.673 10.473 -12.085 1.00 79.94 84 SER A O 1
ATOM 609 N N . PRO A 1 85 ? -20.298 12.636 -11.524 1.00 85.00 85 PRO A N 1
ATOM 610 C CA . PRO A 1 85 ? -20.989 13.185 -12.682 1.00 85.00 85 PRO A CA 1
ATOM 611 C C . PRO A 1 85 ? -20.308 12.749 -13.985 1.00 85.00 85 PRO A C 1
ATOM 613 O O . PRO A 1 85 ? -19.098 12.507 -14.034 1.00 85.00 85 PRO A O 1
ATOM 616 N N . PHE A 1 86 ? -21.084 12.667 -15.065 1.00 83.31 86 PHE A N 1
ATOM 617 C CA . PHE A 1 86 ? -20.605 12.166 -16.357 1.00 83.31 86 PHE A CA 1
ATOM 618 C C . PHE A 1 86 ? -19.405 12.956 -16.910 1.00 83.31 86 PHE A C 1
ATOM 620 O O . PHE A 1 86 ? -18.426 12.362 -17.360 1.00 83.31 86 PHE A O 1
ATOM 627 N N . SER A 1 87 ? -19.432 14.287 -16.809 1.00 84.88 87 SER A N 1
ATOM 628 C CA . SER A 1 87 ? -18.333 15.161 -17.250 1.00 84.88 87 SER A CA 1
ATOM 629 C C . SER A 1 87 ? -17.011 14.835 -16.551 1.00 84.88 87 SER A C 1
ATOM 631 O O . SER A 1 87 ? -15.949 14.828 -17.175 1.00 84.88 87 SER A O 1
ATOM 633 N N . PHE A 1 88 ? -17.075 14.502 -15.263 1.00 83.88 88 PHE A N 1
ATOM 634 C CA . PHE A 1 88 ? -15.915 14.100 -14.485 1.00 83.88 88 PHE A CA 1
ATOM 635 C C . PHE A 1 88 ? -15.391 12.730 -14.930 1.00 83.88 88 PHE A C 1
ATOM 637 O O . PHE A 1 88 ? -14.187 12.571 -15.125 1.00 83.88 88 PHE A O 1
ATOM 644 N N . ARG A 1 89 ? -16.283 11.763 -15.189 1.00 82.69 89 ARG A N 1
ATOM 645 C CA . ARG A 1 89 ? -15.899 10.453 -15.747 1.00 82.69 89 ARG A CA 1
ATOM 646 C C . ARG A 1 89 ? -15.161 10.595 -17.082 1.00 82.69 89 ARG A C 1
ATOM 648 O O . ARG A 1 89 ? -14.183 9.888 -17.301 1.00 82.69 89 ARG A O 1
ATOM 655 N N . MET A 1 90 ? -15.563 11.544 -17.931 1.00 84.31 90 MET A N 1
ATOM 656 C CA . MET A 1 90 ? -14.888 11.801 -19.208 1.00 84.31 90 MET A CA 1
ATOM 657 C C . MET A 1 90 ? -13.467 12.358 -19.025 1.00 84.31 90 MET A C 1
ATOM 659 O O . MET A 1 90 ? -12.534 11.903 -19.682 1.00 84.31 90 MET A O 1
ATOM 663 N N . ARG A 1 91 ? -13.264 13.287 -18.078 1.00 86.19 91 ARG A N 1
ATOM 664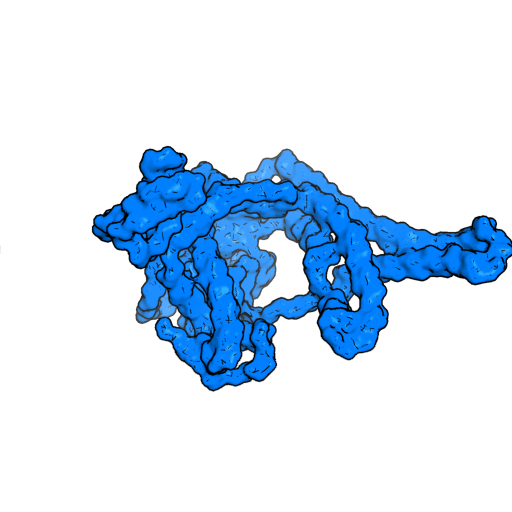 C CA . ARG A 1 91 ? -11.916 13.784 -17.729 1.00 86.19 91 ARG A CA 1
ATOM 665 C C . ARG A 1 91 ? -11.021 12.671 -17.183 1.00 86.19 91 ARG A C 1
ATOM 667 O O . ARG A 1 91 ? -9.842 12.615 -17.511 1.00 86.19 91 ARG A O 1
ATOM 674 N N . MET A 1 92 ? -11.587 11.773 -16.379 1.00 85.31 92 MET A N 1
ATOM 675 C CA . MET A 1 92 ? -10.874 10.609 -15.848 1.00 85.31 92 MET A CA 1
ATOM 676 C C . MET A 1 92 ? -10.492 9.610 -16.942 1.00 85.31 92 MET A C 1
ATOM 678 O O . MET A 1 92 ? -9.393 9.060 -16.906 1.00 85.31 92 MET A O 1
ATOM 682 N N . LEU A 1 93 ? -11.364 9.406 -17.934 1.00 85.88 93 LEU A N 1
ATOM 683 C CA . LEU A 1 93 ? -11.050 8.598 -19.110 1.00 85.88 93 LEU A CA 1
ATOM 684 C C . LEU A 1 93 ? -9.894 9.213 -19.907 1.00 85.88 93 LEU A C 1
ATOM 686 O O . LEU A 1 93 ? -8.952 8.503 -20.244 1.00 85.88 93 LEU A O 1
ATOM 690 N N . LEU A 1 94 ? -9.920 10.528 -20.144 1.00 89.06 94 LEU A N 1
ATOM 691 C CA . LEU A 1 94 ? -8.834 11.229 -20.830 1.00 89.06 94 LEU A CA 1
ATOM 692 C C . LEU A 1 94 ? -7.505 11.112 -20.067 1.00 89.06 94 LEU A C 1
ATOM 694 O O . LEU A 1 94 ? -6.476 10.832 -20.677 1.00 89.06 94 LEU A O 1
ATOM 698 N N . ALA A 1 95 ? -7.522 11.264 -18.739 1.00 87.88 95 ALA A N 1
ATOM 699 C CA . ALA A 1 95 ? -6.339 11.059 -17.902 1.00 87.88 95 ALA A CA 1
ATOM 700 C C . ALA A 1 95 ? -5.811 9.616 -18.005 1.00 87.88 95 ALA A C 1
ATOM 702 O O . ALA A 1 95 ? -4.610 9.407 -18.162 1.00 87.88 95 ALA A O 1
ATOM 703 N N . ALA A 1 96 ? -6.699 8.616 -18.000 1.00 90.38 96 ALA A N 1
ATOM 704 C CA . ALA A 1 96 ? -6.315 7.220 -18.200 1.00 90.38 96 ALA A CA 1
ATOM 705 C C . ALA A 1 96 ? -5.698 6.978 -19.591 1.00 90.38 96 ALA A C 1
ATOM 707 O O . ALA A 1 96 ? -4.679 6.297 -19.692 1.00 90.38 96 ALA A O 1
ATOM 708 N N . MET A 1 97 ? -6.264 7.573 -20.648 1.00 91.44 97 MET A N 1
ATOM 709 C CA . MET A 1 97 ? -5.704 7.519 -22.004 1.00 91.44 97 MET A CA 1
ATOM 710 C C . MET A 1 97 ? -4.324 8.183 -22.081 1.00 91.44 97 MET A C 1
ATOM 712 O O . MET A 1 97 ? -3.419 7.629 -22.700 1.00 91.44 97 MET A O 1
ATOM 716 N N . ALA A 1 98 ? -4.133 9.327 -21.419 1.00 92.62 98 ALA A N 1
ATOM 717 C CA . ALA A 1 98 ? -2.833 9.987 -21.336 1.00 92.62 98 ALA A CA 1
ATOM 718 C C . ALA A 1 98 ? -1.793 9.103 -20.626 1.00 92.62 98 ALA A C 1
ATOM 720 O O . ALA A 1 98 ? -0.658 8.999 -21.086 1.00 92.62 98 ALA A O 1
ATOM 721 N N . THR A 1 99 ? -2.178 8.378 -19.570 1.00 93.00 99 THR A N 1
ATOM 722 C CA . THR A 1 99 ? -1.283 7.405 -18.924 1.00 93.00 99 THR A CA 1
ATOM 723 C C . THR A 1 99 ? -0.860 6.277 -19.876 1.00 93.00 99 THR A C 1
ATOM 725 O O . THR A 1 99 ? 0.286 5.831 -19.803 1.00 93.00 99 THR A O 1
ATOM 728 N N . CYS A 1 100 ? -1.717 5.846 -20.811 1.00 94.06 100 CYS A N 1
ATOM 729 C CA . CYS A 1 100 ? -1.362 4.836 -21.820 1.00 94.06 100 CYS A CA 1
ATOM 730 C C . CYS A 1 100 ? -0.262 5.293 -22.792 1.00 94.06 100 CYS A C 1
ATOM 732 O O . CYS A 1 100 ? 0.401 4.443 -23.387 1.00 94.06 100 CYS A O 1
ATOM 734 N N . LEU A 1 101 ? -0.015 6.601 -22.926 1.00 95.25 101 LEU A N 1
ATOM 735 C CA . LEU A 1 101 ? 1.105 7.108 -23.719 1.00 95.25 101 LEU A CA 1
ATOM 736 C C . LEU A 1 101 ? 2.454 6.666 -23.133 1.00 95.25 101 LEU A C 1
ATOM 738 O O . LEU A 1 101 ? 3.396 6.420 -23.878 1.00 95.25 101 LEU A O 1
ATOM 742 N N . VAL A 1 102 ? 2.561 6.516 -21.809 1.00 96.06 102 VAL A N 1
ATOM 743 C CA . VAL A 1 102 ? 3.847 6.223 -21.160 1.00 96.06 102 VAL A CA 1
ATOM 744 C C . VAL A 1 102 ? 4.368 4.817 -21.495 1.00 96.06 102 VAL A C 1
ATOM 746 O O . VAL A 1 102 ? 5.527 4.710 -21.898 1.00 96.06 102 VAL A O 1
ATOM 749 N N . PRO A 1 103 ? 3.560 3.736 -21.430 1.00 96.31 103 PRO A N 1
ATOM 750 C CA . PRO A 1 103 ? 3.964 2.436 -21.966 1.00 96.31 103 PRO A CA 1
ATOM 751 C C . PRO A 1 103 ? 4.334 2.468 -23.453 1.00 96.31 103 PRO A C 1
ATOM 753 O O . PRO A 1 103 ? 5.286 1.800 -23.845 1.00 96.31 103 PRO A O 1
ATOM 756 N N . VAL A 1 104 ? 3.637 3.257 -24.279 1.00 97.00 104 VAL A N 1
ATOM 757 C CA . VAL A 1 104 ? 3.973 3.398 -25.708 1.00 97.00 104 VAL A CA 1
ATOM 758 C C . VAL A 1 104 ? 5.351 4.033 -25.883 1.00 97.00 104 VAL A C 1
ATOM 760 O O . VAL A 1 104 ? 6.164 3.516 -26.644 1.00 97.00 104 VAL A O 1
ATOM 763 N N . LEU A 1 105 ? 5.657 5.098 -25.136 1.00 97.00 105 LEU A N 1
ATOM 764 C CA . LEU A 1 105 ? 6.982 5.725 -25.138 1.00 97.00 105 LEU A CA 1
ATOM 765 C C . LEU A 1 105 ? 8.075 4.765 -24.652 1.00 97.00 105 LEU A C 1
ATOM 767 O O . LEU A 1 105 ? 9.178 4.756 -25.192 1.00 97.00 105 LEU A O 1
ATOM 771 N N . TYR A 1 106 ? 7.771 3.923 -23.665 1.00 97.12 106 TYR A N 1
ATOM 772 C CA . TYR A 1 106 ? 8.690 2.891 -23.192 1.00 97.12 106 TYR A CA 1
ATOM 773 C C . TYR A 1 106 ? 8.977 1.824 -24.259 1.00 97.12 106 TYR A C 1
ATOM 775 O O . TYR A 1 106 ? 10.138 1.486 -24.488 1.00 97.12 106 TYR A O 1
ATOM 783 N N . LEU A 1 107 ? 7.951 1.340 -24.965 1.00 96.88 107 LEU A N 1
ATOM 784 C CA . LEU A 1 107 ? 8.134 0.420 -26.092 1.00 96.88 107 LEU A CA 1
ATOM 785 C C . LEU A 1 107 ? 8.895 1.086 -27.244 1.00 96.88 107 LEU A C 1
ATOM 787 O O . LEU A 1 107 ? 9.783 0.466 -27.826 1.00 96.88 107 LEU A O 1
ATOM 791 N N . ALA A 1 108 ? 8.612 2.358 -27.530 1.00 97.25 108 ALA A N 1
ATOM 792 C CA . ALA A 1 108 ? 9.353 3.136 -28.516 1.00 97.25 108 ALA A CA 1
ATOM 793 C C . ALA A 1 108 ? 10.837 3.262 -28.143 1.00 97.25 108 ALA A C 1
ATOM 795 O O . ALA A 1 108 ? 11.684 3.163 -29.022 1.00 97.25 108 ALA A O 1
ATOM 796 N N . LEU A 1 109 ? 11.174 3.399 -26.855 1.00 96.31 109 LEU A N 1
ATOM 797 C CA . LEU A 1 109 ? 12.560 3.422 -26.383 1.00 96.31 109 LEU A CA 1
ATOM 798 C C . LEU A 1 109 ? 13.270 2.079 -26.622 1.00 96.31 109 LEU A C 1
ATOM 800 O O . LEU A 1 109 ? 14.407 2.056 -27.088 1.00 96.31 109 LEU A O 1
ATOM 804 N N . ILE A 1 110 ? 12.594 0.958 -26.352 1.00 96.44 110 ILE A N 1
ATOM 805 C CA . ILE A 1 110 ? 13.126 -0.385 -26.635 1.00 96.44 110 ILE A CA 1
ATOM 806 C C . ILE A 1 110 ? 13.371 -0.557 -28.139 1.00 96.44 110 ILE A C 1
ATOM 808 O O . ILE A 1 110 ? 14.448 -0.999 -28.540 1.00 96.44 110 ILE A O 1
ATOM 812 N N . LEU A 1 111 ? 12.396 -0.175 -28.971 1.00 97.19 111 LEU A N 1
ATOM 813 C CA . LEU A 1 111 ? 12.508 -0.241 -30.429 1.00 97.19 111 LEU A CA 1
ATOM 814 C C . LEU A 1 111 ? 13.585 0.703 -30.969 1.00 97.19 111 LEU A C 1
ATOM 816 O O . LEU A 1 111 ? 14.291 0.335 -31.900 1.00 97.19 111 LEU A O 1
ATOM 820 N N . LEU A 1 112 ? 13.756 1.883 -30.374 1.00 97.06 112 LEU A N 1
ATOM 821 C CA . LEU A 1 112 ? 14.789 2.838 -30.761 1.00 97.06 112 LEU A CA 1
ATOM 822 C C . LEU A 1 112 ? 16.186 2.239 -30.584 1.00 97.06 112 LEU A C 1
ATOM 824 O O . LEU A 1 112 ? 16.984 2.279 -31.513 1.00 97.06 112 LEU A O 1
ATOM 828 N N . PHE A 1 113 ? 16.486 1.655 -29.422 1.00 97.00 113 PHE A N 1
ATOM 829 C CA . PHE A 1 113 ? 17.814 1.087 -29.171 1.00 97.00 113 PHE A CA 1
ATOM 830 C C . PHE A 1 113 ? 18.022 -0.265 -29.860 1.00 97.00 113 PHE A C 1
ATOM 832 O O . PHE A 1 113 ? 19.060 -0.481 -30.483 1.00 97.00 113 PHE A O 1
ATOM 839 N N . GLY A 1 114 ? 17.039 -1.167 -29.791 1.00 96.62 114 GLY A N 1
ATOM 840 C CA . GLY A 1 114 ? 17.133 -2.491 -30.407 1.00 96.62 114 GLY A CA 1
ATOM 841 C C . GLY A 1 114 ? 17.045 -2.429 -31.932 1.00 96.62 114 GLY A C 1
ATOM 842 O O . GLY A 1 114 ? 17.909 -2.947 -32.633 1.00 96.62 114 GLY A O 1
ATOM 843 N N . GLY A 1 115 ? 16.032 -1.737 -32.453 1.00 96.94 115 GLY A N 1
ATOM 844 C CA . GLY A 1 115 ? 15.864 -1.494 -33.885 1.00 96.94 115 GLY A CA 1
ATOM 845 C C . GLY A 1 115 ? 16.953 -0.588 -34.454 1.00 96.94 115 GLY A C 1
ATOM 846 O O . GLY A 1 115 ? 17.429 -0.849 -35.553 1.00 96.94 115 GLY A O 1
ATOM 847 N N . GLY A 1 116 ? 17.419 0.410 -33.697 1.00 97.38 116 GLY A N 1
ATOM 848 C CA . GLY A 1 116 ? 18.563 1.242 -34.077 1.00 97.38 116 GLY A CA 1
ATOM 849 C C . GLY A 1 116 ? 19.861 0.447 -34.211 1.00 97.38 116 GLY A C 1
ATOM 850 O O . GLY A 1 116 ? 20.589 0.651 -35.176 1.00 97.38 116 GLY A O 1
ATOM 851 N N . ALA A 1 117 ? 20.128 -0.512 -33.316 1.00 97.19 117 ALA A N 1
ATOM 852 C CA . ALA A 1 117 ? 21.276 -1.414 -33.441 1.00 97.19 117 ALA A CA 1
ATOM 853 C C . ALA A 1 117 ? 21.189 -2.295 -34.701 1.00 97.19 117 ALA A C 1
ATOM 855 O O . ALA A 1 117 ? 22.183 -2.461 -35.405 1.00 97.19 117 ALA A O 1
ATOM 856 N N . ILE A 1 118 ? 19.997 -2.817 -35.014 1.00 96.88 118 ILE A N 1
ATOM 857 C CA . ILE A 1 118 ? 19.753 -3.604 -36.234 1.00 96.88 118 ILE A CA 1
ATOM 858 C C . ILE A 1 118 ? 19.922 -2.730 -37.482 1.00 96.88 118 ILE A C 1
ATOM 860 O O . ILE A 1 118 ? 20.615 -3.117 -38.417 1.00 96.88 118 ILE A O 1
ATOM 864 N N . ALA A 1 119 ? 19.334 -1.534 -37.497 1.00 96.94 119 ALA A N 1
ATOM 865 C CA . ALA A 1 119 ? 19.476 -0.594 -38.603 1.00 96.94 119 ALA A CA 1
ATOM 866 C C . ALA A 1 119 ? 20.944 -0.192 -38.803 1.00 96.94 119 ALA A C 1
ATOM 868 O O . ALA A 1 119 ? 21.429 -0.185 -39.931 1.00 96.94 119 ALA A O 1
ATOM 869 N N . TRP A 1 120 ? 21.682 0.070 -37.720 1.00 97.00 120 TRP A N 1
ATOM 870 C CA . TRP A 1 120 ? 23.112 0.357 -37.793 1.00 97.00 120 TRP A CA 1
ATOM 871 C C . TRP A 1 120 ? 23.888 -0.813 -38.399 1.00 97.00 120 TRP A C 1
ATOM 873 O O . TRP A 1 120 ? 24.646 -0.605 -39.337 1.00 97.00 120 TRP A O 1
ATOM 883 N N . TYR A 1 121 ? 23.641 -2.048 -37.958 1.00 95.19 121 TYR A N 1
ATOM 884 C CA . TYR A 1 121 ? 24.256 -3.240 -38.551 1.00 95.19 121 TYR A CA 1
ATOM 885 C C . TYR A 1 121 ? 24.021 -3.343 -40.070 1.00 95.19 121 TYR A C 1
ATOM 887 O O . TYR A 1 121 ? 24.945 -3.672 -40.812 1.00 95.19 121 TYR A O 1
ATOM 895 N N . LEU A 1 122 ? 22.808 -3.027 -40.536 1.00 95.69 122 LEU A N 1
ATOM 896 C CA . LEU A 1 122 ? 22.431 -3.133 -41.949 1.00 95.69 122 LEU A CA 1
ATOM 897 C C . LEU A 1 122 ? 22.978 -1.990 -42.819 1.00 95.69 122 LEU A C 1
ATOM 899 O O . LEU A 1 122 ? 23.382 -2.231 -43.954 1.00 95.69 122 LEU A O 1
ATOM 903 N N . PHE A 1 123 ? 22.981 -0.752 -42.316 1.00 94.94 123 PHE A N 1
ATOM 904 C CA . PHE A 1 123 ? 23.265 0.439 -43.128 1.00 94.94 123 PHE A CA 1
ATOM 905 C C . PHE A 1 123 ? 24.644 1.058 -42.874 1.00 94.94 123 PHE A C 1
ATOM 907 O O . PHE A 1 123 ? 25.193 1.698 -43.774 1.00 94.94 123 PHE A O 1
ATOM 914 N N . ALA A 1 124 ? 25.255 0.853 -41.704 1.00 92.38 124 ALA A N 1
ATOM 915 C CA . ALA A 1 124 ? 26.563 1.428 -41.389 1.00 92.38 124 ALA A CA 1
ATOM 916 C C . ALA A 1 124 ? 27.693 1.039 -42.360 1.00 92.38 124 ALA A C 1
ATOM 918 O O . ALA A 1 124 ? 28.516 1.916 -42.619 1.00 92.38 124 ALA A O 1
ATOM 919 N N . PRO A 1 125 ? 27.749 -0.165 -42.977 1.00 90.31 125 PRO A N 1
ATOM 920 C CA . PRO A 1 125 ? 28.807 -0.479 -43.943 1.00 90.31 125 PRO A CA 1
ATOM 921 C C . PRO A 1 125 ? 28.793 0.461 -45.157 1.00 90.31 125 PRO A C 1
ATOM 923 O O . PRO A 1 125 ? 29.843 0.846 -45.664 1.00 90.31 125 PRO A O 1
ATOM 926 N N . SER A 1 126 ? 27.602 0.892 -45.586 1.00 89.81 126 SER A N 1
ATOM 927 C CA . SER A 1 126 ? 27.449 1.856 -46.683 1.00 89.81 126 SER A CA 1
ATOM 928 C C . SER A 1 126 ? 27.834 3.289 -46.294 1.00 89.81 126 SER A C 1
ATOM 930 O O . SER A 1 126 ? 28.229 4.069 -47.155 1.00 89.81 126 SER A O 1
ATOM 932 N N . LEU A 1 127 ? 27.750 3.628 -45.002 1.00 88.12 127 LEU A N 1
ATOM 933 C CA . LEU A 1 127 ? 28.050 4.960 -44.468 1.00 88.12 127 LEU A CA 1
ATOM 934 C C . LEU A 1 127 ? 29.526 5.125 -44.089 1.00 88.12 127 LEU A C 1
ATOM 936 O O . LEU A 1 127 ? 30.102 6.188 -44.298 1.00 88.12 127 LEU A O 1
ATOM 940 N N . LEU A 1 128 ? 30.126 4.087 -43.507 1.00 86.50 128 LEU A N 1
ATOM 941 C CA . LEU A 1 128 ? 31.505 4.101 -43.017 1.00 86.50 128 LEU A CA 1
ATOM 942 C C . LEU A 1 128 ? 32.528 3.845 -44.138 1.00 86.50 128 LEU A C 1
ATOM 944 O O . LEU A 1 128 ? 33.695 4.211 -44.001 1.00 86.50 128 LEU A O 1
ATOM 948 N N . GLY A 1 129 ? 32.100 3.252 -45.259 1.00 82.25 129 GLY A N 1
ATOM 949 C CA . GLY A 1 129 ? 32.986 2.885 -46.363 1.00 82.25 129 GLY A CA 1
ATOM 950 C C . GLY A 1 129 ? 34.062 1.879 -45.935 1.00 82.25 129 GLY A C 1
ATOM 951 O O . GLY A 1 129 ? 33.863 1.085 -45.018 1.00 82.25 129 GLY A O 1
ATOM 952 N N . ASN A 1 130 ? 35.236 1.921 -46.576 1.00 74.75 130 ASN A N 1
ATOM 953 C CA . ASN A 1 130 ? 36.388 1.074 -46.229 1.00 74.75 130 ASN A CA 1
ATOM 954 C C . ASN A 1 130 ? 37.173 1.619 -45.017 1.00 74.75 130 ASN A C 1
ATOM 956 O O . ASN A 1 130 ? 38.394 1.780 -45.068 1.00 74.75 130 ASN A O 1
ATOM 960 N N . SER A 1 131 ? 36.490 1.918 -43.911 1.00 73.12 131 SER A N 1
ATOM 961 C CA . SER A 1 131 ? 37.144 2.274 -42.651 1.00 73.12 131 SER A CA 1
ATOM 962 C C . SER A 1 131 ? 37.785 1.028 -42.021 1.00 73.12 131 SER A C 1
ATOM 964 O O . SER A 1 131 ? 37.198 0.386 -41.154 1.00 73.12 131 SER A O 1
ATOM 966 N N . ALA A 1 132 ? 38.973 0.650 -42.494 1.00 72.50 132 ALA A N 1
ATOM 967 C CA . ALA A 1 132 ? 39.727 -0.481 -41.961 1.00 72.50 132 ALA A CA 1
ATOM 968 C C . ALA A 1 132 ? 40.522 -0.089 -40.703 1.00 72.50 132 ALA A C 1
ATOM 970 O O . ALA A 1 132 ? 41.080 1.007 -40.615 1.00 72.50 132 ALA A O 1
ATOM 971 N N . GLY A 1 133 ? 40.612 -1.015 -39.747 1.00 82.69 133 GLY A N 1
ATOM 972 C CA . GLY A 1 133 ? 41.382 -0.868 -38.512 1.00 82.69 133 GLY A CA 1
ATOM 973 C C . GLY A 1 133 ? 40.515 -0.680 -37.266 1.00 82.69 133 GLY A C 1
ATOM 974 O O . GLY A 1 133 ? 39.308 -0.462 -37.346 1.00 82.69 133 GLY A O 1
ATOM 975 N N . PHE A 1 134 ? 41.160 -0.725 -36.097 1.00 83.00 134 PHE A N 1
ATOM 976 C CA . PHE A 1 134 ? 40.500 -0.765 -34.784 1.00 83.00 134 PHE A CA 1
ATOM 977 C C . PHE A 1 134 ? 39.445 0.337 -34.570 1.00 83.00 134 PHE A C 1
ATOM 979 O O . PHE A 1 134 ? 38.398 0.088 -33.979 1.00 83.00 134 PHE A O 1
ATOM 986 N N . GLY A 1 135 ? 39.692 1.553 -35.071 1.00 85.81 135 GLY A N 1
ATOM 987 C CA . GLY A 1 135 ? 38.731 2.656 -34.978 1.00 85.81 135 GLY A CA 1
ATOM 988 C C . GLY A 1 135 ? 37.460 2.430 -35.804 1.00 85.81 135 GLY A C 1
ATOM 989 O O . GLY A 1 135 ? 36.367 2.728 -35.327 1.00 85.81 135 GLY A O 1
ATOM 990 N N . GLY A 1 136 ? 37.589 1.864 -37.009 1.00 87.56 136 GLY A N 1
ATOM 991 C CA . GLY A 1 136 ? 36.452 1.507 -37.860 1.00 87.56 136 GLY A CA 1
ATOM 992 C C . GLY A 1 136 ? 35.624 0.376 -37.253 1.00 87.56 136 GLY A C 1
ATOM 993 O O . GLY A 1 136 ? 34.404 0.495 -37.150 1.00 87.56 136 GLY A O 1
ATOM 994 N N . ASP A 1 137 ? 36.292 -0.659 -36.737 1.00 88.06 137 ASP A N 1
ATOM 995 C CA . ASP A 1 137 ? 35.630 -1.766 -36.038 1.00 88.06 137 ASP A CA 1
ATOM 996 C C . ASP A 1 137 ? 34.873 -1.278 -34.792 1.00 88.06 137 ASP A C 1
ATOM 998 O O . ASP A 1 137 ? 33.728 -1.666 -34.561 1.00 88.06 137 ASP A O 1
ATOM 1002 N N . MET A 1 138 ? 35.467 -0.380 -33.999 1.00 90.06 138 MET A N 1
ATOM 1003 C CA . MET A 1 138 ? 34.814 0.191 -32.817 1.00 90.06 138 MET A CA 1
ATOM 1004 C C . MET A 1 138 ? 33.589 1.046 -33.181 1.00 90.06 138 MET A C 1
ATOM 1006 O O . MET A 1 138 ? 32.570 0.969 -32.492 1.00 90.06 138 MET A O 1
ATOM 1010 N N . LEU A 1 139 ? 33.655 1.829 -34.262 1.00 91.44 139 LEU A N 1
ATOM 1011 C CA . LEU A 1 139 ? 32.522 2.614 -34.767 1.00 91.44 139 LEU A CA 1
ATOM 1012 C C . LEU A 1 139 ? 31.403 1.734 -35.336 1.00 91.44 139 LEU A C 1
ATOM 1014 O O . LEU A 1 139 ? 30.231 2.094 -35.235 1.00 91.44 139 LEU A O 1
ATOM 1018 N N . PHE A 1 140 ? 31.740 0.575 -35.903 1.00 91.88 140 PHE A N 1
ATOM 1019 C CA . PHE A 1 140 ? 30.748 -0.368 -36.404 1.00 91.88 140 PHE A CA 1
ATOM 1020 C C . PHE A 1 140 ? 30.099 -1.168 -35.265 1.00 91.88 140 PHE A C 1
ATOM 1022 O O . PHE A 1 140 ? 28.890 -1.074 -35.053 1.00 91.88 140 PHE A O 1
ATOM 1029 N N . TYR A 1 141 ? 30.889 -1.913 -34.486 1.00 93.31 141 TYR A N 1
ATOM 1030 C CA . TYR A 1 141 ? 30.377 -2.838 -33.468 1.00 93.31 141 TYR A CA 1
ATOM 1031 C C . TYR A 1 141 ? 29.958 -2.156 -32.162 1.00 93.31 141 TYR A C 1
ATOM 1033 O O . TYR A 1 141 ? 29.065 -2.653 -31.474 1.00 93.31 141 TYR A O 1
ATOM 1041 N N . GLY A 1 142 ? 30.566 -1.020 -31.811 1.00 92.81 142 GLY A N 1
ATOM 1042 C CA . GLY A 1 142 ? 30.290 -0.300 -30.567 1.00 92.81 142 GLY A CA 1
ATOM 1043 C C . GLY A 1 142 ? 28.817 0.104 -30.418 1.00 92.81 142 GLY A C 1
ATOM 1044 O O . GLY A 1 142 ? 28.184 -0.316 -29.446 1.00 92.81 142 GLY A O 1
ATOM 1045 N N . PRO A 1 143 ? 28.229 0.855 -31.369 1.00 94.81 143 PRO A N 1
ATOM 1046 C CA . PRO A 1 143 ? 26.817 1.237 -31.323 1.00 94.81 143 PRO A CA 1
ATOM 1047 C C . PRO A 1 143 ? 25.856 0.043 -31.299 1.00 94.81 143 PRO A C 1
ATOM 1049 O O . PRO A 1 143 ? 24.852 0.092 -30.590 1.00 94.81 143 PRO A O 1
ATOM 1052 N N . ILE A 1 144 ? 26.180 -1.046 -32.009 1.00 95.94 144 ILE A N 1
ATOM 1053 C CA . ILE A 1 144 ? 25.378 -2.281 -32.007 1.00 95.94 144 ILE A CA 1
ATOM 1054 C C . ILE A 1 144 ? 25.363 -2.882 -30.604 1.00 95.94 144 ILE A C 1
ATOM 1056 O O . ILE A 1 144 ? 24.296 -3.127 -30.042 1.00 95.94 144 ILE A O 1
ATOM 1060 N N . ALA A 1 145 ? 26.547 -3.087 -30.020 1.00 93.31 145 ALA A N 1
ATOM 1061 C CA . ALA A 1 145 ? 26.684 -3.656 -28.688 1.00 93.31 145 ALA A CA 1
ATOM 1062 C C . ALA A 1 145 ? 25.972 -2.787 -27.644 1.00 93.31 145 ALA A C 1
ATOM 1064 O O . ALA A 1 145 ? 25.174 -3.300 -26.864 1.00 93.31 145 ALA A O 1
ATOM 1065 N N . ILE A 1 146 ? 26.192 -1.469 -27.665 1.00 92.19 146 ILE A N 1
ATOM 1066 C CA . ILE A 1 146 ? 25.554 -0.527 -26.737 1.00 92.19 146 ILE A CA 1
ATOM 1067 C C . ILE A 1 146 ? 24.028 -0.549 -26.898 1.00 92.19 146 ILE A C 1
ATOM 1069 O O . ILE A 1 146 ? 23.315 -0.683 -25.904 1.00 92.19 146 ILE A O 1
ATOM 1073 N N . GLY A 1 147 ? 23.519 -0.459 -28.130 1.00 95.19 147 GLY A N 1
ATOM 1074 C CA . GLY A 1 147 ? 22.083 -0.454 -28.411 1.00 95.19 147 GLY A CA 1
ATOM 1075 C C . GLY A 1 147 ? 21.390 -1.740 -27.958 1.00 95.19 147 GLY A C 1
ATOM 1076 O O . GLY A 1 147 ? 20.383 -1.677 -27.253 1.00 95.19 147 GLY A O 1
ATOM 1077 N N . LEU A 1 148 ? 21.962 -2.909 -28.266 1.00 95.06 148 LEU A N 1
ATOM 1078 C CA . LEU A 1 148 ? 21.420 -4.199 -27.826 1.00 95.06 148 LEU A CA 1
ATOM 1079 C C . LEU A 1 148 ? 21.462 -4.353 -26.303 1.00 95.06 148 LEU A C 1
ATOM 1081 O O . LEU A 1 148 ? 20.479 -4.781 -25.699 1.00 95.06 148 LEU A O 1
ATOM 1085 N N . VAL A 1 149 ? 22.572 -3.973 -25.669 1.00 93.06 149 VAL A N 1
ATOM 1086 C CA . VAL A 1 149 ? 22.736 -4.060 -24.214 1.00 93.06 149 VAL A CA 1
ATOM 1087 C C . VAL A 1 149 ? 21.723 -3.164 -23.493 1.00 93.06 149 VAL A C 1
ATOM 1089 O O . VAL A 1 149 ? 21.098 -3.607 -22.525 1.00 93.06 149 VAL A O 1
ATOM 1092 N N . ILE A 1 150 ? 21.494 -1.938 -23.979 1.00 93.88 150 ILE A N 1
ATOM 1093 C CA . ILE A 1 150 ? 20.452 -1.048 -23.448 1.00 93.88 150 ILE A CA 1
ATOM 1094 C C . ILE A 1 150 ? 19.061 -1.647 -23.681 1.00 93.88 150 ILE A C 1
ATOM 1096 O O . ILE A 1 150 ? 18.273 -1.704 -22.739 1.00 93.88 150 ILE A O 1
ATOM 1100 N N . ALA A 1 151 ? 18.757 -2.138 -24.886 1.00 94.94 151 ALA A N 1
ATOM 1101 C CA . ALA A 1 151 ? 17.450 -2.711 -25.213 1.00 94.94 151 ALA A CA 1
ATOM 1102 C C . ALA A 1 151 ? 17.105 -3.930 -24.339 1.00 94.94 151 ALA A C 1
ATOM 1104 O O . ALA A 1 151 ? 16.022 -3.989 -23.757 1.00 94.94 151 ALA A O 1
ATOM 1105 N N . VAL A 1 152 ? 18.040 -4.869 -24.166 1.00 92.50 152 VAL A N 1
ATOM 1106 C CA . VAL A 1 152 ? 17.868 -6.033 -23.277 1.00 92.50 152 VAL A CA 1
ATOM 1107 C C . VAL A 1 152 ? 17.690 -5.592 -21.824 1.00 92.50 152 VAL A C 1
ATOM 1109 O O . VAL A 1 152 ? 16.828 -6.109 -21.112 1.00 92.50 152 VAL A O 1
ATOM 1112 N N . SER A 1 153 ? 18.453 -4.594 -21.379 1.00 91.06 153 SER A N 1
ATOM 1113 C CA . SER A 1 153 ? 18.331 -4.074 -20.013 1.00 91.06 153 SER A CA 1
ATOM 1114 C C . SER A 1 153 ? 17.020 -3.318 -19.792 1.00 91.06 153 SER A C 1
ATOM 1116 O O . SER A 1 153 ? 16.486 -3.339 -18.686 1.00 91.06 153 SER A O 1
ATOM 1118 N N . LEU A 1 154 ? 16.456 -2.701 -20.833 1.00 94.12 154 LEU A N 1
ATOM 1119 C CA . LEU A 1 154 ? 15.116 -2.123 -20.796 1.00 94.12 154 LEU A CA 1
ATOM 1120 C C . LEU A 1 154 ? 14.031 -3.196 -20.738 1.00 94.12 154 LEU A C 1
ATOM 1122 O O . LEU A 1 154 ? 13.007 -2.923 -20.134 1.00 94.12 154 LEU A O 1
ATOM 1126 N N . LEU A 1 155 ? 14.231 -4.399 -21.286 1.00 93.12 155 LEU A N 1
ATOM 1127 C CA . LEU A 1 155 ? 13.282 -5.519 -21.152 1.00 93.12 155 LEU A CA 1
ATOM 1128 C C . LEU A 1 155 ? 13.291 -6.145 -19.751 1.00 93.12 155 LEU A C 1
ATOM 1130 O O . LEU A 1 155 ? 12.306 -6.760 -19.340 1.00 93.12 155 LEU A O 1
ATOM 1134 N N . LYS A 1 156 ? 14.379 -5.965 -18.996 1.00 91.25 156 LYS A N 1
ATOM 1135 C CA . LYS A 1 156 ? 14.572 -6.551 -17.666 1.00 91.25 156 LYS A CA 1
ATOM 1136 C C . LYS A 1 156 ? 13.382 -6.350 -16.710 1.00 91.25 156 LYS A C 1
ATOM 1138 O O . LYS A 1 156 ? 12.944 -7.352 -16.154 1.00 91.25 156 LYS A O 1
ATOM 1143 N N . PRO A 1 157 ? 12.803 -5.147 -16.512 1.00 89.44 157 PRO A N 1
ATOM 1144 C CA . PRO A 1 157 ? 11.699 -4.958 -15.565 1.00 89.44 157 PRO A CA 1
ATOM 1145 C C . PRO A 1 157 ? 10.426 -5.750 -15.904 1.00 89.44 157 PRO A C 1
ATOM 1147 O O . PRO A 1 157 ? 9.583 -5.940 -15.030 1.00 89.44 157 PRO A O 1
ATOM 1150 N N . LEU A 1 158 ? 10.272 -6.208 -17.153 1.00 89.44 158 LEU A N 1
ATOM 1151 C CA . LEU A 1 158 ? 9.141 -7.037 -17.585 1.00 89.44 158 LEU A CA 1
ATOM 1152 C C . LEU A 1 158 ? 9.319 -8.513 -17.208 1.00 89.44 158 LEU A C 1
ATOM 1154 O O . LEU A 1 158 ? 8.328 -9.220 -17.045 1.00 89.44 158 LEU A O 1
ATOM 1158 N N . VAL A 1 159 ? 10.567 -8.971 -17.078 1.00 90.00 159 VAL A N 1
ATOM 1159 C CA . VAL A 1 159 ? 10.913 -10.389 -16.880 1.00 90.00 159 VAL A CA 1
ATOM 1160 C C . VAL A 1 159 ? 11.504 -10.684 -15.504 1.00 90.00 159 VAL A C 1
ATOM 1162 O O . VAL A 1 159 ? 11.409 -11.813 -15.027 1.00 90.00 159 VAL A O 1
ATOM 1165 N N . ALA A 1 160 ? 12.123 -9.693 -14.859 1.00 85.25 160 ALA A N 1
ATOM 1166 C CA . ALA A 1 160 ? 12.839 -9.893 -13.612 1.00 85.25 160 ALA A CA 1
ATOM 1167 C C . ALA A 1 160 ? 11.861 -10.273 -12.487 1.00 85.25 160 ALA A C 1
ATOM 1169 O O . ALA A 1 160 ? 10.857 -9.580 -12.271 1.00 85.25 160 ALA A O 1
ATOM 1170 N N . PRO A 1 161 ? 12.139 -11.360 -11.747 1.00 79.88 161 PRO A N 1
ATOM 1171 C CA . PRO A 1 161 ? 11.271 -11.781 -10.669 1.00 79.88 161 PRO A CA 1
ATOM 1172 C C . PRO A 1 161 ? 11.280 -10.747 -9.546 1.00 79.88 161 PRO A C 1
ATOM 1174 O O . PRO A 1 161 ? 12.280 -10.079 -9.258 1.00 79.88 161 PRO A O 1
ATOM 1177 N N . ARG A 1 162 ? 10.125 -10.630 -8.895 1.00 77.56 162 ARG A N 1
ATOM 1178 C CA . ARG A 1 162 ? 9.965 -9.770 -7.728 1.00 77.56 162 ARG A CA 1
ATOM 1179 C C . ARG A 1 162 ? 10.742 -10.374 -6.556 1.00 77.56 162 ARG A C 1
ATOM 1181 O O . ARG A 1 162 ? 10.683 -11.593 -6.385 1.00 77.56 162 ARG A O 1
ATOM 1188 N N . PRO A 1 163 ? 11.409 -9.557 -5.725 1.00 65.94 163 PRO A N 1
ATOM 1189 C CA . PRO A 1 163 ? 11.929 -10.049 -4.460 1.00 65.94 163 PRO A CA 1
ATOM 1190 C C . PRO A 1 163 ? 10.766 -10.586 -3.615 1.00 65.94 163 PRO A C 1
ATOM 1192 O O . PRO A 1 163 ? 9.691 -9.981 -3.551 1.00 65.94 163 PRO A O 1
ATOM 1195 N N . THR A 1 164 ? 10.960 -11.751 -3.003 1.00 58.62 164 THR A N 1
ATOM 1196 C CA . THR A 1 164 ? 9.981 -12.360 -2.100 1.00 58.62 164 THR A CA 1
ATOM 1197 C C . THR A 1 164 ? 9.839 -11.482 -0.858 1.00 58.62 164 THR A C 1
ATOM 1199 O O . THR A 1 164 ? 10.775 -11.391 -0.070 1.00 58.62 164 THR A O 1
ATOM 1202 N N . LYS A 1 165 ? 8.691 -10.814 -0.691 1.00 62.09 165 LYS A N 1
ATOM 1203 C CA . LYS A 1 165 ? 8.363 -10.038 0.515 1.00 62.09 165 LYS A CA 1
ATOM 1204 C C . LYS A 1 165 ? 7.474 -10.871 1.426 1.00 62.09 165 LYS A C 1
ATOM 1206 O O . LYS A 1 165 ? 6.351 -11.155 1.017 1.00 62.09 165 LYS A O 1
ATOM 1211 N N . GLY A 1 166 ? 7.953 -11.189 2.631 1.00 64.19 166 GLY A N 1
ATOM 1212 C CA . GLY A 1 166 ? 7.146 -11.762 3.712 1.00 64.19 166 GLY A CA 1
ATOM 1213 C C . GLY A 1 166 ? 6.566 -13.154 3.434 1.00 64.19 166 GLY A C 1
ATOM 1214 O O . GLY A 1 166 ? 6.222 -13.516 2.309 1.00 64.19 166 GLY A O 1
ATOM 1215 N N . LYS A 1 167 ? 6.371 -13.951 4.483 1.00 74.62 167 LYS A N 1
ATOM 1216 C CA . LYS A 1 167 ? 5.419 -15.062 4.415 1.00 74.62 167 LYS A CA 1
ATOM 1217 C C . LYS A 1 167 ? 4.044 -14.503 4.753 1.00 74.62 167 LYS A C 1
ATOM 1219 O O . LYS A 1 167 ? 3.861 -13.886 5.794 1.00 74.62 167 LYS A O 1
ATOM 1224 N N . THR A 1 168 ? 3.082 -14.711 3.859 1.00 87.50 168 THR A N 1
ATOM 1225 C CA . THR A 1 168 ? 1.669 -14.429 4.143 1.00 87.50 168 THR A CA 1
ATOM 1226 C C . THR A 1 168 ? 0.954 -15.747 4.377 1.00 87.50 168 THR A C 1
ATOM 1228 O O . THR A 1 168 ? 1.201 -16.721 3.660 1.00 87.50 168 THR A O 1
ATOM 1231 N N . LYS A 1 169 ? 0.047 -15.782 5.350 1.00 91.50 169 LYS A N 1
ATOM 1232 C CA . LYS A 1 169 ? -0.734 -16.975 5.667 1.00 91.50 169 LYS A CA 1
ATOM 1233 C C . LYS A 1 169 ? -2.182 -16.760 5.260 1.00 91.50 169 LYS A C 1
ATOM 1235 O O . LYS A 1 169 ? -2.827 -15.828 5.728 1.00 91.50 169 LYS A O 1
ATOM 1240 N N . SER A 1 170 ? -2.704 -17.603 4.372 1.00 93.44 170 SER A N 1
ATOM 1241 C CA . SER A 1 170 ? -4.141 -17.598 4.083 1.00 93.44 170 SER A CA 1
ATOM 1242 C C . SER A 1 170 ? -4.897 -18.074 5.322 1.00 93.44 170 SER A C 1
ATOM 1244 O O . SER A 1 170 ? -4.492 -19.056 5.946 1.00 93.44 170 SER A O 1
ATOM 1246 N N . LEU A 1 171 ? -5.963 -17.363 5.687 1.00 93.94 171 LEU A N 1
ATOM 1247 C CA . LEU A 1 171 ? -6.803 -17.674 6.834 1.00 93.94 171 LEU A CA 1
ATOM 1248 C C . LEU A 1 171 ? -8.092 -18.344 6.337 1.00 93.94 171 LEU A C 1
ATOM 1250 O O . LEU A 1 171 ? -8.930 -17.666 5.740 1.00 93.94 171 LEU A O 1
ATOM 1254 N N . PRO A 1 172 ? -8.265 -19.659 6.544 1.00 93.25 172 PRO A N 1
ATOM 1255 C CA . PRO A 1 172 ? -9.467 -20.373 6.125 1.00 93.25 172 PRO A CA 1
ATOM 1256 C C . PRO A 1 172 ? -10.739 -19.847 6.807 1.00 93.25 172 PRO A C 1
ATOM 1258 O O . PRO A 1 172 ? -10.705 -19.439 7.971 1.00 93.25 172 PRO A O 1
ATOM 1261 N N . ARG A 1 173 ? -11.873 -19.875 6.093 1.00 93.56 173 ARG A N 1
ATOM 1262 C CA . ARG A 1 173 ? -13.161 -19.341 6.578 1.00 93.56 173 ARG A CA 1
ATOM 1263 C C . ARG A 1 173 ? -13.673 -20.055 7.829 1.00 93.56 173 ARG A C 1
ATOM 1265 O O . ARG A 1 173 ? -14.227 -19.409 8.709 1.00 93.56 173 ARG A O 1
ATOM 1272 N N . ASP A 1 174 ? -13.431 -21.357 7.946 1.00 89.56 174 ASP A N 1
ATOM 1273 C CA . ASP A 1 174 ? -13.760 -22.177 9.120 1.00 89.56 174 ASP A CA 1
ATOM 1274 C C . ASP A 1 174 ? -12.982 -21.759 10.377 1.00 89.56 174 ASP A C 1
ATOM 1276 O O . ASP A 1 174 ? -13.482 -21.894 11.495 1.00 89.56 174 ASP A O 1
ATOM 1280 N N . LYS A 1 175 ? -11.777 -21.199 10.209 1.00 88.06 175 LYS A N 1
ATOM 1281 C CA . LYS A 1 175 ? -10.932 -20.745 11.323 1.00 88.06 175 LYS A CA 1
ATOM 1282 C C . LYS A 1 175 ? -11.234 -19.317 11.778 1.00 88.06 175 LYS A C 1
ATOM 1284 O O . LYS A 1 175 ? -10.888 -18.967 12.905 1.00 88.06 175 LYS A O 1
ATOM 1289 N N . ALA A 1 176 ? -11.881 -18.507 10.940 1.00 92.06 176 ALA A N 1
ATOM 1290 C CA . ALA A 1 176 ? -12.231 -17.121 11.257 1.00 92.06 176 ALA A CA 1
ATOM 1291 C C . ALA A 1 176 ? -13.609 -16.699 10.698 1.00 92.06 176 ALA A C 1
ATOM 1293 O O . ALA A 1 176 ? -13.697 -15.700 9.983 1.00 92.06 176 ALA A O 1
ATOM 1294 N N . PRO A 1 177 ? -14.702 -17.418 11.020 1.00 94.75 177 PRO A N 1
ATOM 1295 C CA . PRO A 1 177 ? -16.010 -17.182 10.402 1.00 94.75 177 PRO A CA 1
ATOM 1296 C C . PRO A 1 177 ? -16.554 -15.775 10.681 1.00 94.75 177 PRO A C 1
ATOM 1298 O O . PRO A 1 177 ? -17.087 -15.135 9.778 1.00 94.75 177 PRO A O 1
ATOM 1301 N N . LEU A 1 178 ? -16.351 -15.263 11.903 1.00 96.25 178 LEU A N 1
ATOM 1302 C CA . LEU A 1 178 ? -16.779 -13.919 12.296 1.00 96.25 178 LEU A CA 1
ATOM 1303 C C . LEU A 1 178 ? -16.070 -12.824 11.487 1.00 96.25 178 LEU A C 1
ATOM 1305 O O . LEU A 1 178 ? -16.716 -11.873 11.061 1.00 96.25 178 LEU A O 1
ATOM 1309 N N . LEU A 1 179 ? -14.765 -12.969 11.235 1.00 97.12 179 LEU A N 1
ATOM 1310 C CA . LEU A 1 179 ? -14.001 -12.015 10.431 1.00 97.12 179 LEU A CA 1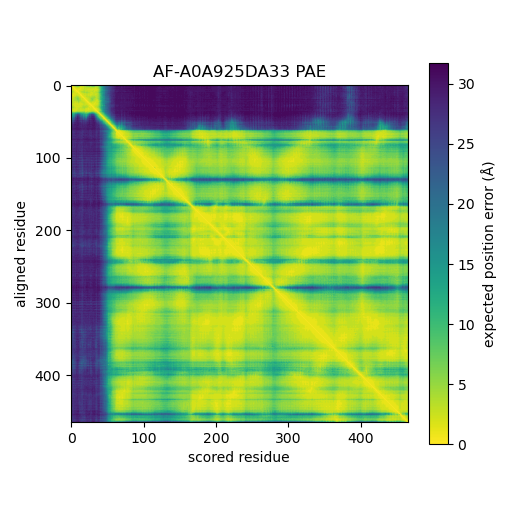
ATOM 1311 C C . LEU A 1 179 ? -14.487 -11.976 8.978 1.00 97.12 179 LEU A C 1
ATOM 1313 O O . LEU A 1 179 ? -14.639 -10.893 8.419 1.00 97.12 179 LEU A O 1
ATOM 1317 N N . TYR A 1 180 ? -14.745 -13.139 8.372 1.00 97.44 180 TYR A N 1
ATOM 1318 C CA . TYR A 1 180 ? -15.284 -13.202 7.011 1.00 97.44 180 TYR A CA 1
ATOM 1319 C C . TYR A 1 180 ? -16.660 -12.543 6.930 1.00 97.44 180 TYR A C 1
ATOM 1321 O O . TYR A 1 180 ? -16.870 -11.685 6.079 1.00 97.44 180 TYR A O 1
ATOM 1329 N N . GLU A 1 181 ? -17.568 -12.875 7.850 1.00 97.06 181 GLU A N 1
ATOM 1330 C CA . GLU A 1 181 ? -18.896 -12.260 7.875 1.00 97.06 181 GLU A CA 1
ATOM 1331 C C . GLU A 1 181 ? -18.819 -10.743 8.107 1.00 97.06 181 GLU A C 1
ATOM 1333 O O . GLU A 1 181 ? -19.543 -9.975 7.478 1.00 97.06 181 GLU A O 1
ATOM 1338 N N . PHE A 1 182 ? -17.914 -10.292 8.975 1.00 97.88 182 PHE A N 1
ATOM 1339 C CA . PHE A 1 182 ? -17.676 -8.874 9.211 1.00 97.88 182 PHE A CA 1
ATOM 1340 C C . PHE A 1 182 ? -17.223 -8.145 7.941 1.00 97.88 182 PHE A C 1
ATOM 1342 O O . PHE A 1 182 ? -17.816 -7.133 7.573 1.00 97.88 182 PHE A O 1
ATOM 1349 N N . VAL A 1 183 ? -16.225 -8.683 7.232 1.00 97.62 183 VAL A N 1
ATOM 1350 C CA . VAL A 1 183 ? -15.744 -8.128 5.955 1.00 97.62 183 VAL A CA 1
ATOM 1351 C C . VAL A 1 183 ? -16.857 -8.120 4.904 1.00 97.62 183 VAL A C 1
ATOM 1353 O O . VAL A 1 183 ? -17.030 -7.120 4.210 1.00 97.62 183 VAL A O 1
ATOM 1356 N N . GLU A 1 184 ? -17.640 -9.198 4.811 1.00 96.75 184 GLU A N 1
ATOM 1357 C CA . GLU A 1 184 ? -18.784 -9.308 3.898 1.00 96.75 184 GLU A CA 1
ATOM 1358 C C . GLU A 1 184 ? -19.843 -8.234 4.184 1.00 96.75 184 GLU A C 1
ATOM 1360 O O . GLU A 1 184 ? -20.303 -7.566 3.258 1.00 96.75 184 GLU A O 1
ATOM 1365 N N . ARG A 1 185 ? -20.192 -8.005 5.458 1.00 97.00 185 ARG A N 1
ATOM 1366 C CA . ARG A 1 185 ? -21.155 -6.962 5.841 1.00 97.00 185 ARG A CA 1
ATOM 1367 C C . ARG A 1 185 ? -20.620 -5.552 5.611 1.00 97.00 185 ARG A C 1
ATOM 1369 O O . ARG A 1 185 ? -21.379 -4.700 5.162 1.00 97.00 185 ARG A O 1
ATOM 1376 N N . VAL A 1 186 ? -19.336 -5.299 5.872 1.00 97.56 186 VAL A N 1
ATOM 1377 C CA . VAL A 1 186 ? -18.710 -3.997 5.586 1.00 97.56 186 VAL A CA 1
ATOM 1378 C C . VAL A 1 186 ? -18.719 -3.720 4.082 1.00 97.56 186 VAL A C 1
ATOM 1380 O O . VAL A 1 186 ? -19.126 -2.638 3.662 1.00 97.56 186 VAL A O 1
ATOM 1383 N N . ALA A 1 187 ? -18.331 -4.701 3.261 1.00 95.69 187 ALA A N 1
ATOM 1384 C CA . ALA A 1 187 ? -18.367 -4.580 1.805 1.00 95.69 187 ALA A CA 1
ATOM 1385 C C . ALA A 1 187 ? -19.799 -4.340 1.294 1.00 95.69 187 ALA A C 1
ATOM 1387 O O . ALA A 1 187 ? -20.028 -3.419 0.508 1.00 95.69 187 ALA A O 1
ATOM 1388 N N . ALA A 1 188 ? -20.778 -5.092 1.809 1.00 95.19 188 ALA A N 1
ATOM 1389 C CA . ALA A 1 188 ? -22.186 -4.913 1.469 1.00 95.19 188 ALA A CA 1
ATOM 1390 C C . ALA A 1 188 ? -22.714 -3.521 1.858 1.00 95.19 188 ALA A C 1
ATOM 1392 O O . ALA A 1 188 ? -23.404 -2.887 1.058 1.00 95.19 188 ALA A O 1
ATOM 1393 N N . ALA A 1 189 ? -22.344 -3.009 3.038 1.00 96.06 189 ALA A N 1
ATOM 1394 C CA . ALA A 1 189 ? -22.757 -1.689 3.517 1.00 96.06 189 ALA A CA 1
ATOM 1395 C C . ALA A 1 189 ? -22.293 -0.553 2.592 1.00 96.06 189 ALA A C 1
ATOM 1397 O O . ALA A 1 189 ? -22.992 0.454 2.467 1.00 96.06 189 ALA A O 1
ATOM 1398 N N . ILE A 1 190 ? -21.153 -0.719 1.911 1.00 94.69 190 ILE A N 1
ATOM 1399 C CA . ILE A 1 190 ? -20.624 0.256 0.945 1.00 94.69 190 ILE A CA 1
ATOM 1400 C C . ILE A 1 190 ? -20.973 -0.043 -0.518 1.00 94.69 190 ILE A C 1
ATOM 1402 O O . ILE A 1 190 ? -20.576 0.705 -1.412 1.00 94.69 190 ILE A O 1
ATOM 1406 N N . GLY A 1 191 ? -21.717 -1.120 -0.781 1.00 91.81 191 GLY A N 1
ATOM 1407 C CA . GLY A 1 191 ? -22.049 -1.556 -2.137 1.00 91.81 191 GLY A CA 1
ATOM 1408 C C . GLY A 1 191 ? -20.838 -2.052 -2.938 1.00 91.81 191 GLY A C 1
ATOM 1409 O O . GLY A 1 191 ? -20.799 -1.871 -4.157 1.00 91.81 191 GLY A O 1
ATOM 1410 N N . ALA A 1 192 ? -19.844 -2.634 -2.263 1.00 91.88 192 ALA A N 1
ATOM 1411 C CA . ALA A 1 192 ? -18.693 -3.294 -2.870 1.00 91.88 192 ALA A CA 1
ATOM 1412 C C . ALA A 1 192 ? -18.846 -4.821 -2.840 1.00 91.88 192 ALA A C 1
ATOM 1414 O O . ALA A 1 192 ? -19.540 -5.379 -1.990 1.00 91.88 192 ALA A O 1
ATOM 1415 N N . ASP A 1 193 ? -18.130 -5.498 -3.735 1.00 90.94 193 ASP A N 1
ATOM 1416 C CA . ASP A 1 193 ? -17.973 -6.949 -3.674 1.00 90.94 193 ASP A CA 1
ATOM 1417 C C . ASP A 1 193 ? -16.972 -7.315 -2.570 1.00 90.94 193 ASP A C 1
ATOM 1419 O O . ASP A 1 193 ? -15.884 -6.734 -2.482 1.00 90.94 193 ASP A O 1
ATOM 1423 N N . ALA A 1 194 ? -17.326 -8.289 -1.731 1.00 92.75 194 ALA A N 1
ATOM 1424 C CA . ALA A 1 194 ? -16.437 -8.766 -0.681 1.00 92.75 194 ALA A CA 1
ATOM 1425 C C . ALA A 1 194 ? -15.251 -9.559 -1.271 1.00 92.75 194 ALA A C 1
ATOM 1427 O O . ALA A 1 194 ? -15.434 -10.349 -2.205 1.00 92.75 194 ALA A O 1
ATOM 1428 N N . PRO A 1 195 ? -14.033 -9.408 -0.720 1.00 93.62 195 PRO A N 1
ATOM 1429 C CA . PRO A 1 195 ? -12.889 -10.216 -1.118 1.00 93.62 195 PRO A CA 1
ATOM 1430 C C . PRO A 1 195 ? -13.125 -11.696 -0.782 1.00 93.62 195 PRO A C 1
ATOM 1432 O O . PRO A 1 195 ? -13.611 -12.041 0.292 1.00 93.62 195 PRO A O 1
ATOM 1435 N N . GLN A 1 196 ? -12.727 -12.587 -1.691 1.00 92.62 196 GLN A N 1
ATOM 1436 C CA . GLN A 1 196 ? -12.938 -14.036 -1.557 1.00 92.62 196 GLN A CA 1
ATOM 1437 C C . GLN A 1 196 ? -11.957 -14.706 -0.588 1.00 92.62 196 GLN A C 1
ATOM 1439 O O . GLN A 1 196 ? -12.235 -15.783 -0.065 1.00 92.62 196 GLN A O 1
ATOM 1444 N N . GLN A 1 197 ? -10.786 -14.103 -0.384 1.00 95.25 197 GLN A N 1
ATOM 1445 C CA . GLN A 1 197 ? -9.723 -14.644 0.455 1.00 95.25 197 GLN A CA 1
ATOM 1446 C C . GLN A 1 197 ? -9.246 -13.605 1.462 1.00 95.25 197 GLN A C 1
ATOM 1448 O O . GLN A 1 197 ? -8.919 -12.474 1.097 1.00 95.25 197 GLN A O 1
ATOM 1453 N N . ILE A 1 198 ? -9.108 -14.021 2.716 1.00 96.88 198 ILE A N 1
ATOM 1454 C CA . ILE A 1 198 ? -8.424 -13.244 3.746 1.00 96.88 198 ILE A CA 1
ATOM 1455 C C . ILE A 1 198 ? -7.076 -13.901 4.026 1.00 96.88 198 ILE A C 1
ATOM 1457 O O . ILE A 1 198 ? -6.965 -15.120 4.178 1.00 96.88 198 ILE A O 1
ATOM 1461 N N . ALA A 1 199 ? -6.028 -13.090 4.063 1.00 9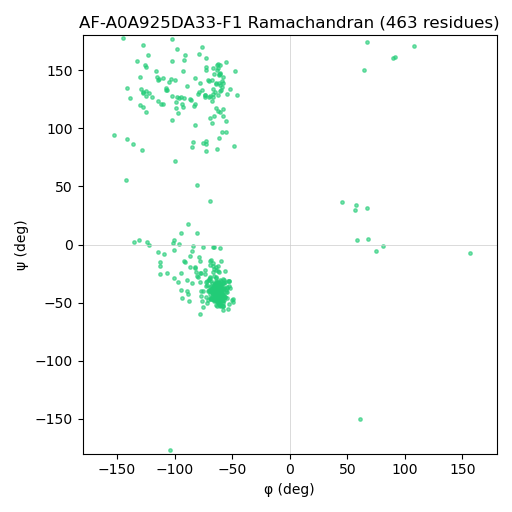5.75 199 ALA A N 1
ATOM 1462 C CA . ALA A 1 199 ? -4.700 -13.502 4.474 1.00 95.75 199 ALA A CA 1
ATOM 1463 C C . ALA A 1 199 ? -4.188 -12.594 5.585 1.00 95.75 199 ALA A C 1
ATOM 1465 O O . ALA A 1 199 ? -4.581 -11.434 5.670 1.00 95.75 199 ALA A O 1
ATOM 1466 N N . VAL A 1 200 ? -3.285 -13.124 6.398 1.00 95.81 200 VAL A N 1
ATOM 1467 C CA . VAL A 1 200 ? -2.662 -12.408 7.507 1.00 95.81 200 VAL A CA 1
ATOM 1468 C C . VAL A 1 200 ? -1.143 -12.445 7.407 1.00 95.81 200 VAL A C 1
ATOM 1470 O O . VAL A 1 200 ? -0.574 -13.375 6.821 1.00 95.81 200 VAL A O 1
ATOM 1473 N N . ASP A 1 201 ? -0.495 -11.427 7.960 1.00 94.50 201 ASP A N 1
ATOM 1474 C CA . ASP A 1 201 ? 0.956 -11.361 8.119 1.00 94.50 201 ASP A CA 1
ATOM 1475 C C . ASP A 1 201 ? 1.361 -10.649 9.423 1.00 94.50 201 ASP A C 1
ATOM 1477 O O . ASP A 1 201 ? 0.517 -10.226 10.220 1.00 94.50 201 ASP A O 1
ATOM 1481 N N . GLY A 1 202 ? 2.672 -10.587 9.664 1.00 92.88 202 GLY A N 1
ATOM 1482 C CA . GLY A 1 202 ? 3.267 -9.959 10.844 1.00 92.88 202 GLY A CA 1
ATOM 1483 C C . GLY A 1 202 ? 3.562 -8.466 10.688 1.00 92.88 202 GLY A C 1
ATOM 1484 O O . GLY A 1 202 ? 4.375 -7.957 11.448 1.00 92.88 202 GLY A O 1
ATOM 1485 N N . ASN A 1 203 ? 2.968 -7.772 9.710 1.00 92.38 203 ASN A N 1
ATOM 1486 C CA . ASN A 1 203 ? 3.201 -6.343 9.464 1.00 92.38 203 ASN A CA 1
ATOM 1487 C C . ASN A 1 203 ? 2.049 -5.471 9.995 1.00 92.38 203 ASN A C 1
ATOM 1489 O O . ASN A 1 203 ? 1.034 -5.969 10.465 1.00 92.38 203 ASN A O 1
ATOM 1493 N N . THR A 1 204 ? 2.163 -4.147 9.897 1.00 94.06 204 THR A N 1
ATOM 1494 C CA . THR A 1 204 ? 1.108 -3.190 10.297 1.00 94.06 204 THR A CA 1
ATOM 1495 C C . THR A 1 204 ? 0.195 -2.757 9.142 1.00 94.06 204 THR A C 1
ATOM 1497 O O . THR A 1 204 ? -0.592 -1.822 9.275 1.00 94.06 204 THR A O 1
ATOM 1500 N N . ALA A 1 205 ? 0.288 -3.409 7.982 1.00 90.69 205 ALA A N 1
ATOM 1501 C CA . ALA A 1 205 ? -0.431 -2.991 6.784 1.00 90.69 205 ALA A CA 1
ATOM 1502 C C . ALA A 1 205 ? -1.786 -3.695 6.634 1.00 90.69 205 ALA A C 1
ATOM 1504 O O . ALA A 1 205 ? -1.950 -4.866 6.975 1.00 90.69 205 ALA A O 1
ATOM 1505 N N . LEU A 1 206 ? -2.739 -2.994 6.024 1.00 95.19 206 LEU A N 1
ATOM 1506 C CA . LEU A 1 206 ? -3.963 -3.577 5.489 1.00 95.19 206 LEU A CA 1
ATOM 1507 C C . LEU A 1 206 ? -4.069 -3.204 4.013 1.00 95.19 206 LEU A C 1
ATOM 1509 O O . LEU A 1 206 ? -3.910 -2.045 3.642 1.00 95.19 206 LEU A O 1
ATOM 1513 N N . TYR A 1 207 ? -4.265 -4.210 3.168 1.00 91.69 207 TYR A N 1
ATOM 1514 C CA . TYR A 1 207 ? -4.283 -4.048 1.718 1.00 91.69 207 TYR A CA 1
ATOM 1515 C C . TYR A 1 207 ? -5.396 -4.889 1.108 1.00 91.69 207 TYR A C 1
ATOM 1517 O O . TYR A 1 207 ? -5.437 -6.107 1.304 1.00 91.69 207 TYR A O 1
ATOM 1525 N N . GLY A 1 208 ? -6.266 -4.254 0.325 1.00 88.31 208 GLY A N 1
ATOM 1526 C CA . GLY A 1 208 ? -7.337 -4.924 -0.397 1.00 88.31 208 GLY A CA 1
ATOM 1527 C C . GLY A 1 208 ? -7.132 -4.944 -1.906 1.00 88.31 208 GLY A C 1
ATOM 1528 O O . GLY A 1 208 ? -6.694 -3.991 -2.548 1.00 88.31 208 GLY A O 1
ATOM 1529 N N . SER A 1 209 ? -7.542 -6.057 -2.491 1.00 86.56 209 SER A N 1
ATOM 1530 C CA . SER A 1 209 ? -7.800 -6.225 -3.915 1.00 86.56 209 SER A CA 1
ATOM 1531 C C . SER A 1 209 ? -9.201 -6.809 -4.092 1.00 86.56 209 SER A C 1
ATOM 1533 O O . SER A 1 209 ? -9.808 -7.259 -3.122 1.00 86.56 209 SER A O 1
ATOM 1535 N N . LYS A 1 210 ? -9.693 -6.886 -5.333 1.00 82.19 210 LYS A N 1
ATOM 1536 C CA . LYS A 1 210 ? -11.005 -7.490 -5.630 1.00 82.19 210 LYS A CA 1
ATOM 1537 C C . LYS A 1 210 ? -11.190 -8.908 -5.076 1.00 82.19 210 LYS A C 1
ATOM 1539 O O . LYS A 1 210 ? -12.310 -9.296 -4.783 1.00 82.19 210 LYS A O 1
ATOM 1544 N N . SER A 1 211 ? -10.123 -9.702 -4.980 1.00 89.19 211 SER A N 1
ATOM 1545 C CA . SER A 1 211 ? -10.211 -11.114 -4.581 1.00 89.19 211 SER A CA 1
ATOM 1546 C C . SER A 1 211 ? -9.572 -11.421 -3.233 1.00 89.19 211 SER A C 1
ATOM 1548 O O . SER A 1 211 ? -9.873 -12.462 -2.652 1.00 89.19 211 SER A O 1
ATOM 1550 N N . ARG A 1 212 ? -8.693 -10.550 -2.728 1.00 93.75 212 ARG A N 1
ATOM 1551 C CA . ARG A 1 212 ? -7.908 -10.818 -1.524 1.00 93.75 212 ARG A CA 1
ATOM 1552 C C . ARG A 1 212 ? -7.742 -9.585 -0.649 1.00 93.75 212 ARG A C 1
ATOM 1554 O O . ARG A 1 212 ? -7.347 -8.537 -1.156 1.00 93.75 212 ARG A O 1
ATOM 1561 N N . LEU A 1 213 ? -7.942 -9.770 0.653 1.00 96.38 213 LEU A N 1
ATOM 1562 C CA . LEU A 1 213 ? -7.641 -8.812 1.713 1.00 96.38 213 LEU A CA 1
ATOM 1563 C C . LEU A 1 213 ? -6.485 -9.349 2.567 1.00 96.38 213 LEU A C 1
ATOM 1565 O O . LEU A 1 213 ? -6.570 -10.448 3.113 1.00 96.38 213 LEU A O 1
ATOM 1569 N N . LEU A 1 214 ? -5.388 -8.599 2.641 1.00 96.19 214 LEU A N 1
ATOM 1570 C CA . LEU A 1 214 ? -4.263 -8.865 3.533 1.00 96.19 214 LEU A CA 1
ATOM 1571 C C . LEU A 1 214 ? -4.410 -7.991 4.780 1.00 96.19 214 LEU A C 1
ATOM 1573 O O . LEU A 1 214 ? -4.564 -6.778 4.651 1.00 96.19 214 LEU A O 1
ATOM 1577 N N . ILE A 1 215 ? -4.359 -8.610 5.957 1.00 96.94 215 ILE A N 1
ATOM 1578 C CA . ILE A 1 215 ? -4.524 -7.949 7.251 1.00 96.94 215 ILE A CA 1
ATOM 1579 C C . ILE A 1 215 ? -3.315 -8.261 8.133 1.00 96.94 215 ILE A C 1
ATOM 1581 O O . ILE A 1 215 ? -3.117 -9.401 8.551 1.00 96.94 215 ILE A O 1
ATOM 1585 N N . GLY A 1 216 ? -2.535 -7.241 8.455 1.00 96.56 216 GLY A N 1
ATOM 1586 C CA . GLY A 1 216 ? -1.461 -7.341 9.429 1.00 96.56 216 GLY A CA 1
ATOM 1587 C C . GLY A 1 216 ? -1.983 -7.509 10.856 1.00 96.56 216 GLY A C 1
ATOM 1588 O O . GLY A 1 216 ? -2.806 -6.720 11.320 1.00 96.56 216 GLY A O 1
ATOM 1589 N N . LEU A 1 217 ? -1.526 -8.532 11.582 1.00 96.75 217 LEU A N 1
ATOM 1590 C CA . LEU A 1 217 ? -1.977 -8.759 12.963 1.00 96.75 217 LEU A CA 1
ATOM 1591 C C . LEU A 1 217 ? -1.536 -7.660 13.947 1.00 96.75 217 LEU A C 1
ATOM 1593 O O . LEU A 1 217 ? -2.351 -7.293 14.795 1.00 96.75 217 LEU A O 1
ATOM 1597 N N . PRO A 1 218 ? -0.321 -7.083 13.841 1.00 96.62 218 PRO A N 1
ATOM 1598 C CA . PRO A 1 218 ? 0.044 -5.892 14.611 1.00 96.62 218 PRO A CA 1
ATOM 1599 C C . PRO A 1 218 ? -0.927 -4.712 14.441 1.00 96.62 218 PRO A C 1
ATOM 1601 O O . PRO A 1 218 ? -1.255 -4.043 15.421 1.00 96.62 218 PRO A O 1
ATOM 1604 N N . LEU A 1 219 ? -1.459 -4.497 13.231 1.00 97.50 219 LEU A N 1
ATOM 1605 C CA . LEU A 1 219 ? -2.497 -3.487 13.003 1.00 97.50 219 LEU A CA 1
ATOM 1606 C C . LEU A 1 219 ? -3.778 -3.824 13.767 1.00 97.50 219 LEU A C 1
ATOM 1608 O O . LEU A 1 219 ? -4.313 -2.968 14.462 1.00 97.50 219 LEU A O 1
ATOM 1612 N N . VAL A 1 220 ? -4.257 -5.068 13.667 1.00 97.44 220 VAL A N 1
ATOM 1613 C CA . VAL A 1 220 ? -5.479 -5.521 14.357 1.00 97.44 220 VAL A CA 1
ATOM 1614 C C . VAL A 1 220 ? -5.375 -5.342 15.872 1.00 97.44 220 VAL A C 1
ATOM 1616 O O . VAL A 1 220 ? -6.355 -4.953 16.501 1.00 97.44 220 VAL A O 1
ATOM 1619 N N . ALA A 1 221 ? -4.206 -5.598 16.464 1.00 96.12 221 ALA A N 1
ATOM 1620 C CA . ALA A 1 221 ? -3.984 -5.381 17.895 1.00 96.12 221 ALA A CA 1
ATOM 1621 C C . ALA A 1 221 ? -4.056 -3.899 18.305 1.00 96.12 221 ALA A C 1
ATOM 1623 O O . ALA A 1 221 ? -4.306 -3.599 19.467 1.00 96.12 221 ALA A O 1
ATOM 1624 N N . SER A 1 222 ? -3.869 -2.979 17.357 1.00 95.81 222 SER A N 1
ATOM 1625 C CA . SER A 1 222 ? -3.708 -1.546 17.622 1.00 95.81 222 SER A CA 1
ATOM 1626 C C . SER A 1 222 ? -4.977 -0.719 17.378 1.00 95.81 222 SER A C 1
ATOM 1628 O O . SER A 1 222 ? -4.976 0.487 17.632 1.00 95.81 222 SER A O 1
ATOM 1630 N N . VAL A 1 223 ? -6.056 -1.330 16.870 1.00 96.56 223 VAL A N 1
ATOM 1631 C CA . VAL A 1 223 ? -7.271 -0.617 16.439 1.00 96.56 223 VAL A CA 1
ATOM 1632 C C . VAL A 1 223 ? -8.558 -1.251 16.976 1.00 96.56 223 VAL A C 1
ATOM 1634 O O . VAL A 1 223 ? -8.616 -2.435 17.319 1.00 96.56 223 VAL A O 1
ATOM 1637 N N . THR A 1 224 ? -9.629 -0.460 17.041 1.00 97.44 224 THR A N 1
ATOM 1638 C CA . THR A 1 224 ? -10.976 -0.960 17.360 1.00 97.44 224 THR A CA 1
ATOM 1639 C C . THR A 1 224 ? -11.628 -1.629 16.147 1.00 97.44 224 THR A C 1
ATOM 1641 O O . THR A 1 224 ? -11.208 -1.445 15.003 1.00 97.44 224 THR A O 1
ATOM 1644 N N . ALA A 1 225 ? -12.694 -2.397 16.376 1.00 97.44 225 ALA A N 1
ATOM 1645 C CA . ALA A 1 225 ? -13.503 -2.982 15.313 1.00 97.44 225 ALA A CA 1
ATOM 1646 C C . ALA A 1 225 ? -14.150 -1.900 14.429 1.00 97.44 225 ALA A C 1
ATOM 1648 O O . ALA A 1 225 ? -14.252 -2.091 13.222 1.00 97.44 225 ALA A O 1
ATOM 1649 N N . GLU A 1 226 ? -14.542 -0.753 14.995 1.00 97.75 226 GLU A N 1
ATOM 1650 C CA . GLU A 1 226 ? -14.969 0.432 14.235 1.00 97.75 226 GLU A CA 1
ATOM 1651 C C . GLU A 1 226 ? -13.871 0.931 13.288 1.00 97.75 226 GLU A C 1
ATOM 1653 O O . GLU A 1 226 ? -14.091 1.023 12.083 1.00 97.75 226 GLU A O 1
ATOM 1658 N N . GLN A 1 227 ? -12.662 1.176 13.794 1.00 98.19 227 GLN A N 1
ATOM 1659 C CA . GLN A 1 227 ? -11.545 1.639 12.966 1.00 98.19 227 GLN A CA 1
ATOM 1660 C C . GLN A 1 227 ? -11.193 0.622 11.873 1.00 98.19 227 GLN A C 1
ATOM 1662 O O . GLN A 1 227 ? -11.028 0.996 10.711 1.00 98.19 227 GLN A O 1
ATOM 1667 N N . LEU A 1 228 ? -11.160 -0.673 12.210 1.00 98.44 228 LEU A N 1
ATOM 1668 C CA . LEU A 1 228 ? -10.899 -1.732 11.238 1.00 98.44 228 LEU A CA 1
ATOM 1669 C C . LEU A 1 228 ? -12.001 -1.824 10.169 1.00 98.44 228 LEU A C 1
ATOM 1671 O O . LEU A 1 228 ? -11.667 -1.964 8.993 1.00 98.44 228 LEU A O 1
ATOM 1675 N N . ALA A 1 229 ? -13.287 -1.698 10.529 1.00 98.31 229 ALA A N 1
ATOM 1676 C CA . ALA A 1 229 ? -14.377 -1.601 9.547 1.00 98.31 229 ALA A CA 1
ATOM 1677 C C . ALA A 1 229 ? -14.140 -0.440 8.583 1.00 98.31 229 ALA A C 1
ATOM 1679 O O . ALA A 1 229 ? -14.273 -0.607 7.374 1.00 98.31 229 ALA A O 1
ATOM 1680 N N . GLY A 1 230 ? -13.750 0.720 9.113 1.00 98.06 230 GLY A N 1
ATOM 1681 C CA . GLY A 1 230 ? -13.426 1.884 8.306 1.00 98.06 230 GLY A CA 1
ATOM 1682 C C . GLY A 1 230 ? -12.289 1.626 7.316 1.00 98.06 230 GLY A C 1
ATOM 1683 O O . GLY A 1 230 ? -12.425 1.922 6.132 1.00 98.06 230 GLY A O 1
ATOM 1684 N N . MET A 1 231 ? -11.193 1.019 7.771 1.00 98.06 231 MET A N 1
ATOM 1685 C CA . MET A 1 231 ? -10.057 0.687 6.907 1.00 98.06 231 MET A CA 1
ATOM 1686 C C . MET A 1 231 ? -10.417 -0.376 5.853 1.00 98.06 231 MET A C 1
ATOM 1688 O O . MET A 1 231 ? -10.000 -0.275 4.701 1.00 98.06 231 MET A O 1
ATOM 1692 N N . ILE A 1 232 ? -11.237 -1.373 6.200 1.00 98.06 232 ILE A N 1
ATOM 1693 C CA . ILE A 1 232 ? -11.757 -2.353 5.232 1.00 98.06 232 ILE A CA 1
ATOM 1694 C C . ILE A 1 232 ? -12.653 -1.661 4.200 1.00 98.06 232 ILE A C 1
ATOM 1696 O O . ILE A 1 232 ? -12.540 -1.942 3.005 1.00 98.06 232 ILE A O 1
ATOM 1700 N N . ALA A 1 233 ? -13.516 -0.743 4.641 1.00 97.00 233 ALA A N 1
ATOM 1701 C CA . ALA A 1 233 ? -14.376 0.038 3.764 1.00 97.00 233 ALA A CA 1
ATOM 1702 C C . ALA A 1 233 ? -13.571 0.916 2.804 1.00 97.00 233 ALA A C 1
ATOM 1704 O O . ALA A 1 233 ? -13.934 1.022 1.637 1.00 97.00 233 ALA A O 1
ATOM 1705 N N . HIS A 1 234 ? -12.451 1.477 3.257 1.00 96.44 234 HIS A N 1
ATOM 1706 C CA . HIS A 1 234 ? -11.501 2.196 2.409 1.00 96.44 234 HIS A CA 1
ATOM 1707 C C . HIS A 1 234 ? -10.924 1.293 1.311 1.00 96.44 234 HIS A C 1
ATOM 1709 O O . HIS A 1 234 ? -11.025 1.581 0.117 1.00 96.44 234 HIS A O 1
ATOM 1715 N N . GLU A 1 235 ? -10.376 0.137 1.688 1.00 95.25 235 GLU A N 1
ATOM 1716 C CA . GLU A 1 235 ? -9.788 -0.801 0.726 1.00 95.25 235 GLU A CA 1
ATOM 1717 C C . GLU A 1 235 ? -10.809 -1.356 -0.279 1.00 95.25 235 GLU A C 1
ATOM 1719 O O . GLU A 1 235 ? -10.532 -1.442 -1.482 1.00 95.25 235 GLU A O 1
ATOM 1724 N N . CYS A 1 236 ? -12.009 -1.702 0.188 1.00 93.81 236 CYS A N 1
ATOM 1725 C CA . CYS A 1 236 ? -13.097 -2.181 -0.663 1.00 93.81 236 CYS A CA 1
ATOM 1726 C C . CYS A 1 236 ? -13.700 -1.041 -1.504 1.00 93.81 236 CYS A C 1
ATOM 1728 O O . CYS A 1 236 ? -14.060 -1.252 -2.663 1.00 93.81 236 CYS A O 1
ATOM 1730 N N . GLY A 1 237 ? -13.719 0.185 -0.972 1.00 91.88 237 GLY A N 1
ATOM 1731 C CA . GLY A 1 237 ? -14.195 1.411 -1.619 1.00 91.88 237 GLY A CA 1
ATOM 1732 C C . GLY A 1 237 ? -13.490 1.705 -2.941 1.00 91.88 237 GLY A C 1
ATOM 1733 O O . GLY A 1 237 ? -14.114 2.146 -3.907 1.00 91.88 237 GLY A O 1
ATOM 1734 N N . ARG A 1 238 ? -12.211 1.320 -3.053 1.00 88.12 238 ARG A N 1
ATOM 1735 C CA . ARG A 1 238 ? -11.433 1.406 -4.303 1.00 88.12 238 ARG A CA 1
ATOM 1736 C C . ARG A 1 238 ? -11.927 0.486 -5.425 1.00 88.12 238 ARG A C 1
ATOM 1738 O O . ARG A 1 238 ? -11.358 0.519 -6.516 1.00 88.12 238 ARG A O 1
ATOM 1745 N N . HIS A 1 239 ? -12.954 -0.323 -5.176 1.00 86.75 239 HIS A N 1
ATOM 1746 C CA . HIS A 1 239 ? -13.529 -1.282 -6.117 1.00 86.75 239 HIS A CA 1
ATOM 1747 C C . HIS A 1 239 ? -15.040 -1.089 -6.345 1.00 86.75 239 HIS A C 1
ATOM 1749 O O . HIS A 1 239 ? -15.621 -1.833 -7.134 1.00 86.75 239 HIS A O 1
ATOM 1755 N N . VAL A 1 240 ? -15.669 -0.082 -5.723 1.00 86.44 240 VAL A N 1
ATOM 1756 C CA . VAL A 1 240 ? -17.114 0.186 -5.838 1.00 86.44 240 VAL A CA 1
ATOM 1757 C C . VAL A 1 240 ? -17.496 0.578 -7.270 1.00 86.44 240 VAL A C 1
ATOM 1759 O O . VAL A 1 240 ? -16.878 1.451 -7.891 1.00 86.44 240 VAL A O 1
ATOM 1762 N N . GLN A 1 241 ? -18.542 -0.058 -7.805 1.00 77.81 241 GLN A N 1
ATOM 1763 C CA . GLN A 1 241 ? -19.051 0.212 -9.153 1.00 77.81 241 GLN A CA 1
ATOM 1764 C C . GLN A 1 241 ? -19.651 1.624 -9.269 1.00 77.81 241 GLN A C 1
ATOM 1766 O O . GLN A 1 241 ? -20.140 2.200 -8.304 1.00 77.81 241 GLN A O 1
ATOM 1771 N N . GLY A 1 242 ? -19.622 2.208 -10.471 1.00 71.50 242 GLY A N 1
ATOM 1772 C CA . GLY A 1 242 ? -20.114 3.576 -10.702 1.00 71.50 242 GLY A CA 1
ATOM 1773 C C . GLY A 1 242 ? -19.126 4.690 -10.322 1.00 71.50 242 GLY A C 1
ATOM 1774 O O . GLY A 1 242 ? -19.409 5.869 -10.567 1.00 71.50 242 GLY A O 1
ATOM 1775 N N . THR A 1 243 ? -17.951 4.328 -9.807 1.00 78.56 243 THR A N 1
ATOM 1776 C CA . THR A 1 243 ? -16.805 5.221 -9.581 1.00 78.56 243 THR A CA 1
ATOM 1777 C C . THR A 1 243 ? -15.724 5.012 -10.654 1.00 78.56 243 THR A C 1
ATOM 1779 O O . THR A 1 243 ? -15.886 4.215 -11.581 1.00 78.56 243 THR A O 1
ATOM 1782 N N . ALA A 1 244 ? -14.593 5.713 -10.533 1.00 78.31 244 ALA A N 1
ATOM 1783 C CA . ALA A 1 244 ? -13.429 5.514 -11.399 1.00 78.31 244 ALA A CA 1
ATOM 1784 C C . ALA A 1 244 ? -12.542 4.310 -10.987 1.00 78.31 244 ALA A C 1
ATOM 1786 O O . ALA A 1 244 ? -11.454 4.125 -11.531 1.00 78.31 244 ALA A O 1
ATOM 1787 N N . ALA A 1 245 ? -13.000 3.472 -10.048 1.00 78.44 245 ALA A N 1
ATOM 1788 C CA . ALA A 1 245 ? -12.283 2.318 -9.498 1.00 78.44 245 ALA A CA 1
ATOM 1789 C C . ALA A 1 245 ? -11.671 1.379 -10.557 1.00 78.44 245 ALA A C 1
ATOM 1791 O O . ALA A 1 245 ? -10.502 0.997 -10.467 1.00 78.44 245 ALA A O 1
ATOM 1792 N N . GLY A 1 246 ? -12.451 1.016 -11.583 1.00 76.88 246 GLY A N 1
ATOM 1793 C CA . GLY A 1 246 ? -12.020 0.069 -12.617 1.00 76.88 246 GLY A CA 1
ATOM 1794 C C . GLY A 1 246 ? -10.822 0.564 -13.434 1.00 76.88 246 GLY A C 1
ATOM 1795 O O . GLY A 1 246 ? -9.840 -0.161 -13.589 1.00 76.88 246 GLY A O 1
ATOM 1796 N N . THR A 1 247 ? -10.871 1.810 -13.915 1.00 83.06 247 THR A N 1
ATOM 1797 C CA . THR A 1 247 ? -9.779 2.424 -14.690 1.00 83.06 247 THR A CA 1
ATOM 1798 C C . THR A 1 247 ? -8.576 2.757 -13.809 1.00 83.06 247 THR A C 1
ATOM 1800 O O . THR A 1 247 ? -7.431 2.599 -14.237 1.00 83.06 247 THR A O 1
ATOM 1803 N N . ALA A 1 248 ? -8.814 3.146 -12.555 1.00 88.19 248 ALA A N 1
ATOM 1804 C CA . ALA A 1 248 ? -7.760 3.459 -11.600 1.00 88.19 248 ALA A CA 1
ATOM 1805 C C . ALA A 1 248 ? -6.871 2.256 -11.270 1.00 88.19 248 ALA A C 1
ATOM 1807 O O . ALA A 1 248 ? -5.663 2.430 -11.134 1.00 88.19 248 ALA A O 1
ATOM 1808 N N . GLY A 1 249 ? -7.418 1.036 -11.188 1.00 86.56 249 GLY A N 1
ATOM 1809 C CA . GLY A 1 249 ? -6.615 -0.172 -10.965 1.00 86.56 249 GLY A CA 1
ATOM 1810 C C . GLY A 1 249 ? -5.553 -0.386 -12.053 1.00 86.56 249 GLY A C 1
ATOM 1811 O O . GLY A 1 249 ? -4.384 -0.622 -11.747 1.00 86.56 249 GLY A O 1
ATOM 1812 N N . PHE A 1 250 ? -5.940 -0.221 -13.320 1.00 87.81 250 PHE A N 1
ATOM 1813 C CA . PHE A 1 250 ? -5.029 -0.320 -14.463 1.00 87.81 250 PHE A CA 1
ATOM 1814 C C . PHE A 1 250 ? -3.973 0.798 -14.462 1.00 87.81 250 PHE A C 1
ATOM 1816 O O . PHE A 1 250 ? -2.774 0.528 -14.544 1.00 87.81 250 PHE A O 1
ATOM 1823 N N . VAL A 1 251 ? -4.405 2.050 -14.279 1.00 92.81 251 VAL A N 1
ATOM 1824 C CA . VAL A 1 251 ? -3.521 3.228 -14.216 1.00 92.81 251 VAL A CA 1
ATOM 1825 C C . VAL A 1 251 ? -2.528 3.135 -13.052 1.00 92.81 251 VAL A C 1
ATOM 1827 O O . VAL A 1 251 ? -1.338 3.412 -13.218 1.00 92.81 251 VAL A O 1
ATOM 1830 N N . ARG A 1 252 ? -2.979 2.662 -11.883 1.00 92.38 252 ARG A N 1
ATOM 1831 C CA . ARG A 1 252 ? -2.118 2.371 -10.730 1.00 92.38 252 ARG A CA 1
ATOM 1832 C C . ARG A 1 252 ? -1.085 1.310 -11.078 1.00 92.38 252 ARG A C 1
ATOM 1834 O O . ARG A 1 252 ? 0.063 1.461 -10.674 1.00 92.38 252 ARG A O 1
ATOM 1841 N N . GLY A 1 253 ? -1.455 0.279 -11.838 1.00 91.81 253 GLY A N 1
ATOM 1842 C CA . GLY A 1 253 ? -0.530 -0.745 -12.322 1.00 91.81 253 GLY A CA 1
ATOM 1843 C C . GLY A 1 253 ? 0.614 -0.159 -13.153 1.00 91.81 253 GLY A C 1
ATOM 1844 O O . GLY A 1 253 ? 1.774 -0.427 -12.843 1.00 91.81 253 GLY A O 1
ATOM 1845 N N . ILE A 1 254 ? 0.304 0.700 -14.131 1.00 94.00 254 ILE A N 1
ATOM 1846 C CA . ILE A 1 254 ? 1.309 1.384 -14.969 1.00 94.00 254 ILE A CA 1
ATOM 1847 C C . ILE A 1 254 ? 2.234 2.254 -14.112 1.00 94.00 254 ILE A C 1
ATOM 1849 O O . ILE A 1 254 ? 3.455 2.116 -14.167 1.00 94.00 254 ILE A O 1
ATOM 1853 N N . SER A 1 255 ? 1.661 3.119 -13.273 1.00 94.00 255 SER A N 1
ATOM 1854 C CA . SER A 1 255 ? 2.446 4.017 -12.419 1.00 94.00 255 SER A CA 1
ATOM 1855 C C . SER A 1 255 ? 3.328 3.246 -11.428 1.00 94.00 255 SER A C 1
ATOM 1857 O O . SER A 1 255 ? 4.503 3.568 -11.239 1.00 94.00 255 SER A O 1
ATOM 1859 N N . THR A 1 256 ? 2.798 2.159 -10.857 1.00 92.12 256 THR A N 1
ATOM 1860 C CA . THR A 1 256 ? 3.549 1.256 -9.974 1.00 92.12 256 THR A CA 1
ATOM 1861 C C . THR A 1 256 ? 4.686 0.565 -10.720 1.00 92.12 256 THR A C 1
ATOM 1863 O O . THR A 1 256 ? 5.776 0.449 -10.169 1.00 92.12 256 THR A O 1
ATOM 1866 N N . PHE A 1 257 ? 4.473 0.127 -11.965 1.00 94.19 257 PHE A N 1
ATOM 1867 C CA . PHE A 1 257 ? 5.514 -0.500 -12.779 1.00 94.19 257 PHE A CA 1
ATOM 1868 C C . PHE A 1 257 ? 6.724 0.427 -12.952 1.00 94.19 257 PHE A C 1
ATOM 1870 O O . PHE A 1 257 ? 7.835 0.041 -12.592 1.00 94.19 257 PHE A O 1
ATOM 1877 N N . PHE A 1 258 ? 6.512 1.666 -13.409 1.00 94.44 258 PHE A N 1
ATOM 1878 C CA . PHE A 1 258 ? 7.611 2.617 -13.600 1.00 94.44 258 PHE A CA 1
ATOM 1879 C C . PHE A 1 258 ? 8.261 3.042 -12.283 1.00 94.44 258 PHE A C 1
ATOM 1881 O O . PHE A 1 258 ? 9.486 3.131 -12.209 1.00 94.44 258 PHE A O 1
ATOM 1888 N N . PHE A 1 259 ? 7.466 3.261 -11.228 1.00 93.06 259 PHE A N 1
ATOM 1889 C CA . PHE A 1 259 ? 8.009 3.560 -9.904 1.00 93.06 259 PHE A CA 1
ATOM 1890 C C . PHE A 1 259 ? 8.957 2.457 -9.435 1.00 93.06 259 PHE A C 1
ATOM 1892 O O . PHE A 1 259 ? 10.080 2.746 -9.031 1.00 93.06 259 PHE A O 1
ATOM 1899 N N . ARG A 1 260 ? 8.542 1.191 -9.548 1.00 91.12 260 ARG A N 1
ATOM 1900 C CA . ARG A 1 260 ? 9.366 0.046 -9.151 1.00 91.12 260 ARG A CA 1
ATOM 1901 C C . ARG A 1 260 ? 10.604 -0.103 -10.021 1.00 91.12 260 ARG A C 1
ATOM 1903 O O . ARG A 1 260 ? 11.690 -0.236 -9.475 1.00 91.12 260 ARG A O 1
ATOM 1910 N N . ALA A 1 261 ? 10.456 -0.016 -11.343 1.00 92.31 261 ALA A N 1
ATOM 1911 C CA . ALA A 1 261 ? 11.571 -0.141 -12.280 1.00 92.31 261 ALA A CA 1
ATOM 1912 C C . ALA A 1 261 ? 12.692 0.884 -12.014 1.00 92.31 261 ALA A C 1
ATOM 1914 O O . ALA A 1 261 ? 13.863 0.602 -12.262 1.00 92.31 261 ALA A O 1
ATOM 1915 N N . VAL A 1 262 ? 12.342 2.065 -11.492 1.00 93.56 262 VAL A N 1
ATOM 1916 C CA . VAL A 1 262 ? 13.297 3.138 -11.184 1.00 93.56 262 VAL A CA 1
ATOM 1917 C C . VAL A 1 262 ? 13.783 3.097 -9.732 1.00 93.56 262 VAL A C 1
ATOM 1919 O O . VAL A 1 262 ? 14.976 3.273 -9.483 1.00 93.56 262 VAL A O 1
ATOM 1922 N N . LYS A 1 263 ? 12.877 2.937 -8.760 1.00 90.81 263 LYS A N 1
ATOM 1923 C CA . LYS A 1 263 ? 13.164 3.140 -7.328 1.00 90.81 263 LYS A CA 1
ATOM 1924 C C . LYS A 1 263 ? 13.472 1.858 -6.569 1.00 90.81 263 LYS A C 1
ATOM 1926 O O . LYS A 1 263 ? 14.250 1.911 -5.620 1.00 90.81 263 LYS A O 1
ATOM 1931 N N . GLU A 1 264 ? 12.880 0.735 -6.957 1.00 88.88 264 GLU A N 1
ATOM 1932 C CA . GLU A 1 264 ? 13.120 -0.550 -6.301 1.00 88.88 264 GLU A CA 1
ATOM 1933 C C . GLU A 1 264 ? 14.278 -1.298 -6.986 1.00 88.88 264 GLU A C 1
ATOM 1935 O O . GLU A 1 264 ? 14.710 -0.959 -8.093 1.00 88.88 264 GLU A O 1
ATOM 1940 N N . ARG A 1 265 ? 14.834 -2.296 -6.293 1.00 87.81 265 ARG A N 1
ATOM 1941 C CA . ARG A 1 265 ? 15.777 -3.257 -6.876 1.00 87.81 265 ARG A CA 1
ATOM 1942 C C . ARG A 1 265 ? 15.025 -4.553 -7.140 1.00 87.81 265 ARG A C 1
ATOM 1944 O O . ARG A 1 265 ? 14.343 -5.071 -6.257 1.00 87.81 265 ARG A O 1
ATOM 1951 N N . ASP A 1 266 ? 15.114 -5.050 -8.366 1.00 88.56 266 ASP A N 1
ATOM 1952 C CA . ASP A 1 266 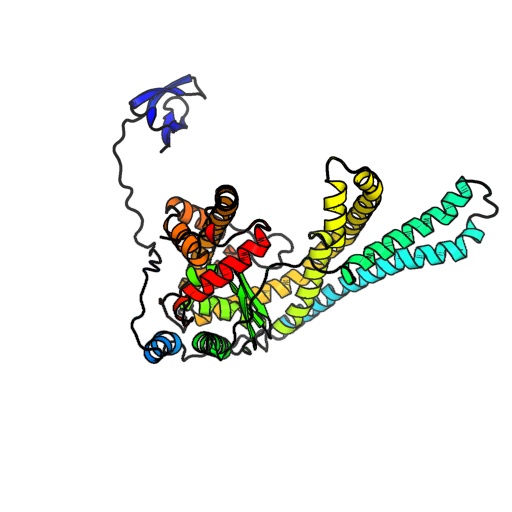? 14.654 -6.399 -8.698 1.00 88.56 266 ASP A CA 1
ATOM 1953 C C . ASP A 1 266 ? 15.654 -7.456 -8.197 1.00 88.56 266 ASP A C 1
ATO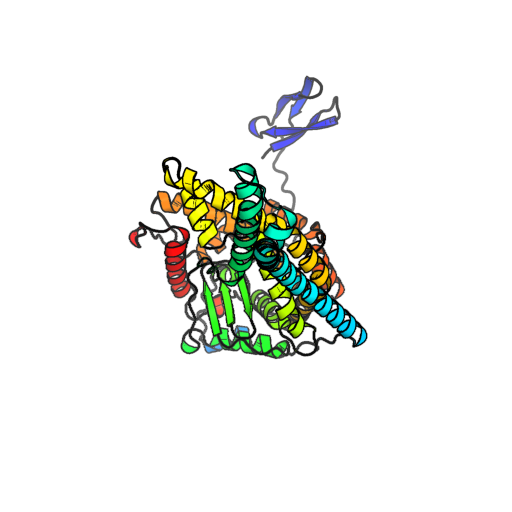M 1955 O O . ASP A 1 266 ? 16.769 -7.126 -7.793 1.00 88.56 266 ASP A O 1
ATOM 1959 N N . ALA A 1 267 ? 15.280 -8.738 -8.237 1.00 86.50 267 ALA A N 1
ATOM 1960 C CA . ALA A 1 267 ? 16.126 -9.813 -7.714 1.00 86.50 267 ALA A CA 1
ATOM 1961 C C . ALA A 1 267 ? 17.519 -9.887 -8.378 1.00 86.50 267 ALA A C 1
ATOM 1963 O O . ALA A 1 267 ? 18.502 -10.243 -7.724 1.00 86.50 267 ALA A O 1
ATOM 1964 N N . TRP A 1 268 ? 17.634 -9.541 -9.666 1.00 88.00 268 TRP A N 1
ATOM 1965 C CA . TRP A 1 268 ? 18.924 -9.527 -10.363 1.00 88.00 268 TRP A CA 1
ATOM 1966 C C . TRP A 1 268 ? 19.760 -8.307 -9.961 1.00 88.00 268 TRP A C 1
ATOM 1968 O O . TRP A 1 268 ? 20.967 -8.436 -9.773 1.00 88.00 268 TRP A O 1
ATOM 1978 N N . ASP A 1 269 ? 19.137 -7.133 -9.813 1.00 86.94 269 ASP A N 1
ATOM 1979 C CA . ASP A 1 269 ? 19.800 -5.924 -9.306 1.00 86.94 269 ASP A CA 1
ATOM 1980 C C . ASP A 1 269 ? 20.302 -6.147 -7.875 1.00 86.94 269 ASP A C 1
ATOM 1982 O O . ASP A 1 269 ? 21.454 -5.851 -7.582 1.00 86.94 269 ASP A O 1
ATOM 1986 N N . GLU A 1 270 ? 19.498 -6.776 -7.016 1.00 87.94 270 GLU A N 1
ATOM 1987 C CA . GLU A 1 270 ? 19.897 -7.126 -5.649 1.00 87.94 270 GLU A CA 1
ATOM 1988 C C . GLU A 1 270 ? 21.081 -8.105 -5.632 1.00 87.94 270 GLU A C 1
ATOM 1990 O O . GLU A 1 270 ? 22.053 -7.898 -4.907 1.00 87.94 270 GLU A O 1
ATOM 1995 N N . SER A 1 271 ? 21.066 -9.120 -6.505 1.00 85.75 271 SER A N 1
ATOM 1996 C CA . SER A 1 271 ? 22.165 -10.090 -6.631 1.00 85.75 271 SER A CA 1
ATOM 1997 C C . SER A 1 271 ? 23.478 -9.424 -7.064 1.00 85.75 271 SER A C 1
ATOM 1999 O O . SER A 1 271 ? 24.536 -9.669 -6.481 1.00 85.75 271 SER A O 1
ATOM 2001 N N . VAL A 1 272 ? 23.420 -8.537 -8.065 1.00 87.00 272 VAL A N 1
ATOM 2002 C CA . VAL A 1 272 ? 24.586 -7.763 -8.525 1.00 87.00 272 VAL A CA 1
ATOM 2003 C C . VAL A 1 272 ? 25.026 -6.761 -7.456 1.00 87.00 272 VAL A C 1
ATOM 2005 O O . VAL A 1 272 ? 26.223 -6.562 -7.235 1.00 87.00 272 VAL A O 1
ATOM 2008 N N . HIS A 1 273 ? 24.082 -6.135 -6.754 1.00 87.62 273 HIS A N 1
ATOM 2009 C CA . HIS A 1 273 ? 24.376 -5.207 -5.674 1.00 87.62 273 HIS A CA 1
ATOM 2010 C C . HIS A 1 273 ? 25.147 -5.901 -4.550 1.00 87.62 273 HIS A C 1
ATOM 2012 O O . HIS A 1 273 ? 26.243 -5.447 -4.226 1.00 87.62 273 HIS A O 1
ATOM 2018 N N . ALA A 1 274 ? 24.648 -7.034 -4.050 1.00 84.44 274 ALA A N 1
ATOM 2019 C CA . ALA A 1 274 ? 25.297 -7.839 -3.019 1.00 84.44 274 ALA A CA 1
ATOM 2020 C C . ALA A 1 274 ? 26.700 -8.313 -3.442 1.00 84.44 274 ALA A C 1
ATOM 2022 O O . ALA A 1 274 ? 27.661 -8.208 -2.674 1.00 84.44 274 ALA A O 1
ATOM 2023 N N . ALA A 1 275 ? 26.856 -8.769 -4.691 1.00 84.19 275 ALA A N 1
ATOM 2024 C CA . ALA A 1 275 ? 28.157 -9.178 -5.215 1.00 84.19 275 ALA A CA 1
ATOM 2025 C C . ALA A 1 275 ? 29.154 -8.004 -5.279 1.00 84.19 275 ALA A C 1
ATOM 2027 O O . ALA A 1 275 ? 30.314 -8.159 -4.894 1.00 84.19 275 ALA A O 1
ATOM 2028 N N . THR A 1 276 ? 28.706 -6.818 -5.709 1.00 83.12 276 THR A N 1
ATOM 2029 C CA . THR A 1 276 ? 29.560 -5.624 -5.881 1.00 83.12 276 THR A CA 1
ATOM 2030 C C . THR A 1 276 ? 29.906 -4.901 -4.575 1.00 83.12 276 THR A C 1
ATOM 2032 O O . THR A 1 276 ? 30.925 -4.216 -4.525 1.00 83.12 276 THR A O 1
ATOM 2035 N N . THR A 1 277 ? 29.098 -5.028 -3.518 1.00 81.44 277 THR A N 1
ATOM 2036 C CA . THR A 1 277 ? 29.367 -4.420 -2.199 1.00 81.44 277 THR A CA 1
ATOM 2037 C C . THR A 1 277 ? 30.135 -5.338 -1.251 1.00 81.44 277 THR A C 1
ATOM 2039 O O . THR A 1 277 ? 30.696 -4.863 -0.260 1.00 81.44 277 THR A O 1
ATOM 2042 N N . SER A 1 278 ? 30.235 -6.636 -1.559 1.00 75.88 278 SER A N 1
ATOM 2043 C CA . SER A 1 278 ? 31.083 -7.564 -0.811 1.00 75.88 278 SER A CA 1
ATOM 2044 C C . SER A 1 278 ? 32.561 -7.130 -0.878 1.00 75.88 278 SER A C 1
ATOM 2046 O O . SER A 1 278 ? 33.202 -7.139 -1.927 1.00 75.88 278 SER A O 1
ATOM 2048 N N . ARG A 1 279 ? 33.130 -6.734 0.270 1.00 58.97 279 ARG A N 1
ATOM 2049 C CA . ARG A 1 279 ? 34.429 -6.031 0.412 1.00 58.97 279 ARG A CA 1
ATOM 2050 C C . ARG A 1 279 ? 35.665 -6.794 -0.112 1.00 58.97 279 ARG A C 1
ATOM 2052 O O . ARG A 1 279 ? 36.771 -6.267 -0.037 1.00 58.97 279 ARG A O 1
ATOM 2059 N N . ARG A 1 280 ? 35.513 -8.037 -0.590 1.00 61.59 280 ARG A N 1
ATOM 2060 C CA . ARG A 1 280 ? 36.616 -8.985 -0.839 1.00 61.59 280 ARG A CA 1
ATOM 2061 C C . ARG A 1 280 ? 36.559 -9.752 -2.166 1.00 61.59 280 ARG A C 1
ATOM 2063 O O . ARG A 1 280 ? 37.443 -10.571 -2.396 1.00 61.59 280 ARG A O 1
ATOM 2070 N N . SER A 1 281 ? 35.579 -9.519 -3.045 1.00 65.19 281 SER A N 1
ATOM 2071 C CA . SER A 1 281 ? 35.449 -10.310 -4.278 1.00 65.19 281 SER A CA 1
ATOM 2072 C C . SER A 1 281 ? 36.035 -9.592 -5.506 1.00 65.19 281 SER A C 1
ATOM 2074 O O . SER A 1 281 ? 35.617 -8.501 -5.886 1.00 65.19 281 SER A O 1
ATOM 2076 N N . TRP A 1 282 ? 36.997 -10.231 -6.184 1.00 77.00 282 TRP A N 1
ATOM 2077 C CA . TRP A 1 282 ? 37.387 -9.881 -7.564 1.00 77.00 282 TRP A CA 1
ATOM 2078 C C . TRP A 1 282 ? 36.163 -9.860 -8.497 1.00 77.00 282 TRP A C 1
ATOM 2080 O O . TRP A 1 282 ? 36.030 -8.982 -9.349 1.00 77.00 282 TRP A O 1
ATOM 2090 N N . LEU A 1 283 ? 35.222 -10.777 -8.246 1.00 74.44 283 LEU A N 1
ATOM 2091 C CA . LEU A 1 283 ? 33.930 -10.870 -8.919 1.00 74.44 283 LEU A CA 1
ATOM 2092 C C . LEU A 1 283 ? 33.130 -9.555 -8.850 1.00 74.44 283 LEU A C 1
ATOM 2094 O O . LEU A 1 283 ? 32.512 -9.163 -9.834 1.00 74.44 283 LEU A O 1
ATOM 2098 N N . GLY A 1 284 ? 33.196 -8.823 -7.732 1.00 78.25 284 GLY A N 1
ATOM 2099 C CA . GLY A 1 284 ? 32.538 -7.526 -7.579 1.00 78.25 284 GLY A CA 1
ATOM 2100 C C . GLY A 1 284 ? 33.092 -6.440 -8.509 1.00 78.25 284 GLY A C 1
ATOM 2101 O O . GLY A 1 284 ? 32.326 -5.615 -9.001 1.00 78.25 284 GLY A O 1
ATOM 2102 N N . LYS A 1 285 ? 34.397 -6.456 -8.821 1.00 81.56 285 LYS A N 1
ATOM 2103 C CA . LYS A 1 285 ? 34.988 -5.530 -9.808 1.00 81.56 285 LYS A CA 1
ATOM 2104 C C . LYS A 1 285 ? 34.539 -5.872 -11.230 1.00 81.56 285 LYS A C 1
ATOM 2106 O O . LYS A 1 285 ? 34.222 -4.968 -11.997 1.00 81.56 285 LYS A O 1
ATOM 2111 N N . LEU A 1 286 ? 34.455 -7.165 -11.551 1.00 85.31 286 LEU A N 1
ATOM 2112 C CA . LEU A 1 286 ? 34.005 -7.655 -12.858 1.00 85.31 286 LEU A CA 1
ATOM 2113 C C . LEU A 1 286 ? 32.532 -7.315 -13.143 1.00 85.31 286 LEU A C 1
ATOM 2115 O O . LEU A 1 286 ? 32.186 -6.998 -14.275 1.00 85.31 286 LEU A O 1
ATOM 2119 N N . LEU A 1 287 ? 31.669 -7.352 -12.124 1.00 87.00 287 LEU A N 1
ATOM 2120 C CA . LEU A 1 287 ? 30.232 -7.072 -12.263 1.00 87.00 287 LEU A CA 1
ATOM 2121 C C . LEU A 1 287 ? 29.880 -5.576 -12.185 1.00 87.00 287 LEU A C 1
ATOM 2123 O O . LEU A 1 287 ? 28.729 -5.196 -12.408 1.00 87.00 287 LEU A O 1
ATOM 2127 N N . TRP A 1 288 ? 30.846 -4.701 -11.894 1.00 87.81 288 TRP A N 1
ATOM 2128 C CA . TRP A 1 288 ? 30.602 -3.263 -11.765 1.00 87.81 288 TRP A CA 1
ATOM 2129 C C . TRP A 1 288 ? 30.035 -2.602 -13.040 1.00 87.81 288 TRP A C 1
ATOM 2131 O O . TRP A 1 288 ? 29.085 -1.824 -12.915 1.00 87.81 288 TRP A O 1
ATOM 2141 N N . PRO A 1 289 ? 30.500 -2.929 -14.267 1.00 89.31 289 PRO A N 1
ATOM 2142 C CA . PRO A 1 289 ? 29.904 -2.392 -15.493 1.00 89.31 289 PRO A CA 1
ATOM 2143 C C . PRO A 1 289 ? 28.417 -2.745 -15.650 1.00 89.31 289 PRO A C 1
ATOM 2145 O O . PRO A 1 289 ? 27.632 -1.912 -16.096 1.00 89.31 289 PRO A O 1
ATOM 2148 N N . ILE A 1 290 ? 28.000 -3.939 -15.211 1.00 86.88 290 ILE A N 1
ATOM 2149 C CA . ILE A 1 290 ? 26.588 -4.363 -15.232 1.00 86.88 290 ILE A CA 1
ATOM 2150 C C . ILE A 1 290 ? 25.757 -3.499 -14.277 1.00 86.88 290 ILE A C 1
ATOM 2152 O O . ILE A 1 290 ? 24.649 -3.076 -14.605 1.00 86.88 290 ILE A O 1
ATOM 2156 N N . ARG A 1 291 ? 26.308 -3.163 -13.108 1.00 88.31 291 ARG A N 1
ATOM 2157 C CA . ARG A 1 291 ? 25.663 -2.232 -12.176 1.00 88.31 291 ARG A CA 1
ATOM 2158 C C . ARG A 1 291 ? 25.519 -0.831 -12.776 1.00 88.31 291 ARG A C 1
ATOM 2160 O O . ARG A 1 291 ? 24.462 -0.219 -12.633 1.00 88.31 291 ARG A O 1
ATOM 2167 N N . ALA A 1 292 ? 26.555 -0.323 -13.445 1.00 88.94 292 ALA A N 1
ATOM 2168 C CA . ALA A 1 292 ? 26.494 0.968 -14.134 1.00 88.94 292 ALA A CA 1
ATOM 2169 C C . ALA A 1 292 ? 25.421 0.969 -15.239 1.00 88.94 292 ALA A C 1
ATOM 2171 O O . ALA A 1 292 ? 24.653 1.922 -15.359 1.00 88.94 292 ALA A O 1
ATOM 2172 N N . LEU A 1 293 ? 25.298 -0.136 -15.974 1.00 89.06 293 LEU A N 1
ATOM 2173 C CA . LEU A 1 293 ? 24.252 -0.340 -16.971 1.00 89.06 293 LEU A CA 1
ATOM 2174 C C . LEU A 1 293 ? 22.838 -0.330 -16.362 1.00 89.06 293 LEU A C 1
ATOM 2176 O O . LEU A 1 293 ? 21.950 0.337 -16.891 1.00 89.06 293 LEU A O 1
ATOM 2180 N N . PHE A 1 294 ? 22.609 -1.003 -15.229 1.00 89.44 294 PHE A N 1
ATOM 2181 C CA . PHE A 1 294 ? 21.309 -0.945 -14.544 1.00 89.44 294 PHE A CA 1
ATOM 2182 C C . PHE A 1 294 ? 20.977 0.471 -14.056 1.00 89.44 294 PHE A C 1
ATOM 2184 O O . PHE A 1 294 ? 19.825 0.896 -14.139 1.00 89.44 294 PHE A O 1
ATOM 2191 N N . MET A 1 295 ? 21.977 1.236 -13.607 1.00 90.12 295 MET A N 1
ATOM 2192 C CA . MET A 1 295 ? 21.792 2.651 -13.270 1.00 90.12 295 MET A CA 1
ATOM 2193 C C . MET A 1 295 ? 21.409 3.490 -14.494 1.00 90.12 295 MET A C 1
ATOM 2195 O O . MET A 1 295 ? 20.507 4.318 -14.390 1.00 90.12 295 MET A O 1
ATOM 2199 N N . LEU A 1 296 ? 22.029 3.251 -15.654 1.00 90.56 296 LEU A N 1
ATOM 2200 C CA . LEU A 1 296 ? 21.677 3.932 -16.904 1.00 90.56 296 LEU A CA 1
ATOM 2201 C C . LEU A 1 296 ? 20.211 3.686 -17.288 1.00 90.56 296 LEU A C 1
ATOM 2203 O O . LEU A 1 296 ? 19.497 4.630 -17.619 1.00 90.56 296 LEU A O 1
ATOM 2207 N N . VAL A 1 297 ? 19.729 2.444 -17.175 1.00 90.31 297 VAL A N 1
ATOM 2208 C CA . VAL A 1 297 ? 18.310 2.130 -17.410 1.00 90.31 297 VAL A CA 1
ATOM 2209 C C . VAL A 1 297 ? 17.403 2.907 -16.461 1.00 90.31 297 VAL A C 1
ATOM 2211 O O . VAL A 1 297 ? 16.410 3.482 -16.901 1.00 90.31 297 VAL A O 1
ATOM 2214 N N . LYS A 1 298 ? 17.753 2.994 -15.173 1.00 93.56 298 LYS A N 1
ATOM 2215 C CA . LYS A 1 298 ? 16.979 3.784 -14.203 1.00 93.56 298 LYS A CA 1
ATOM 2216 C C . LYS A 1 298 ? 16.931 5.262 -14.581 1.00 93.56 298 LYS A C 1
ATOM 2218 O O . LYS A 1 298 ? 15.874 5.864 -14.440 1.00 93.56 298 LYS A O 1
ATOM 2223 N N . VAL A 1 299 ? 18.024 5.828 -15.100 1.00 94.50 299 VAL A N 1
ATOM 2224 C CA . VAL A 1 299 ? 18.065 7.213 -15.609 1.00 94.50 299 VAL A CA 1
ATOM 2225 C C . VAL A 1 299 ? 17.137 7.391 -16.813 1.00 94.50 299 VAL A C 1
ATOM 2227 O O . VAL A 1 299 ? 16.383 8.358 -16.850 1.00 94.50 299 VAL A O 1
ATOM 2230 N N . LEU A 1 300 ? 17.127 6.445 -17.758 1.00 94.56 300 LEU A N 1
ATOM 2231 C CA . LEU A 1 300 ? 16.235 6.488 -18.924 1.00 94.56 300 LEU A CA 1
ATOM 2232 C C . LEU A 1 300 ? 14.751 6.351 -18.546 1.00 94.56 300 LEU A C 1
ATOM 2234 O O . LEU A 1 300 ? 13.897 7.003 -19.141 1.00 94.56 300 LEU A O 1
ATOM 2238 N N . LEU A 1 301 ? 14.433 5.520 -17.550 1.00 95.62 301 LEU A N 1
ATOM 2239 C CA . LEU A 1 301 ? 13.060 5.301 -17.081 1.00 95.62 301 LEU A CA 1
ATOM 2240 C C . LEU A 1 301 ? 12.572 6.372 -16.094 1.00 95.62 301 LEU A C 1
ATOM 2242 O O . LEU A 1 301 ? 11.365 6.533 -15.912 1.00 95.62 301 LEU A O 1
ATOM 2246 N N . TRP A 1 302 ? 13.482 7.122 -15.471 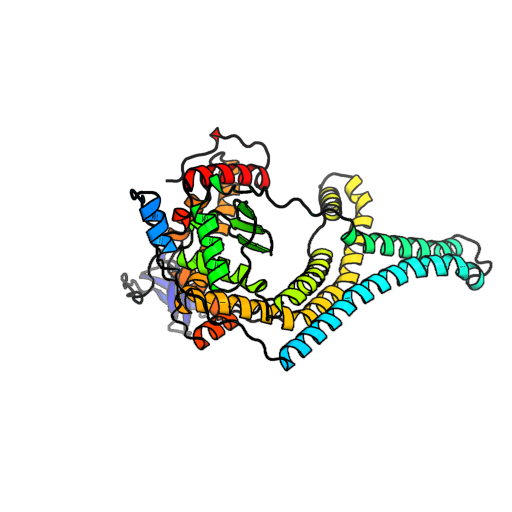1.00 95.75 302 TRP A N 1
ATOM 2247 C CA . TRP A 1 302 ? 13.169 8.190 -14.521 1.00 95.75 302 TRP A CA 1
ATOM 2248 C C . TRP A 1 302 ? 12.171 9.230 -15.065 1.00 95.75 302 TRP A C 1
ATOM 2250 O O . TRP A 1 302 ? 11.152 9.440 -14.402 1.00 95.75 302 TRP A O 1
ATOM 2260 N N . PRO A 1 303 ? 12.359 9.840 -16.257 1.00 95.94 303 PRO A N 1
ATOM 2261 C CA . PRO A 1 303 ? 11.385 10.796 -16.786 1.00 95.94 303 PRO A CA 1
ATOM 2262 C C . PRO A 1 303 ? 10.026 10.146 -17.076 1.00 95.94 303 PRO A C 1
ATOM 2264 O O . PRO A 1 303 ? 8.990 10.750 -16.803 1.00 95.94 303 PRO A O 1
ATOM 2267 N N . LEU A 1 304 ? 10.005 8.896 -17.552 1.00 96.00 304 LEU A N 1
ATOM 2268 C CA . LEU A 1 304 ? 8.765 8.156 -17.813 1.00 96.00 304 LEU A CA 1
ATOM 2269 C C . LEU A 1 304 ? 7.994 7.882 -16.514 1.00 96.00 304 LEU A C 1
ATOM 2271 O O . LEU A 1 304 ? 6.770 7.991 -16.493 1.00 96.00 304 LEU A O 1
ATOM 2275 N N . MET A 1 305 ? 8.691 7.597 -15.409 1.00 95.19 305 MET A N 1
ATOM 2276 C CA . MET A 1 305 ? 8.075 7.473 -14.087 1.00 95.19 305 MET A CA 1
ATOM 2277 C C . MET A 1 305 ? 7.386 8.776 -13.664 1.00 95.19 305 MET A C 1
ATOM 2279 O O . MET A 1 305 ? 6.229 8.732 -13.245 1.00 95.19 305 MET A O 1
ATOM 2283 N N . TYR A 1 306 ? 8.051 9.929 -13.778 1.00 93.94 306 TYR A N 1
ATOM 2284 C CA . TYR A 1 306 ? 7.428 11.216 -13.440 1.00 93.94 306 TYR A CA 1
ATOM 2285 C C . TYR A 1 306 ? 6.247 11.537 -14.356 1.00 93.94 306 TYR A C 1
ATOM 2287 O O . TYR A 1 306 ? 5.186 11.916 -13.863 1.00 93.94 306 TYR A O 1
ATOM 2295 N N . LEU A 1 307 ? 6.385 11.294 -15.661 1.00 94.00 307 LEU A N 1
ATOM 2296 C CA . LEU A 1 307 ? 5.316 11.488 -16.637 1.00 94.00 307 LEU A CA 1
ATOM 2297 C C . LEU A 1 307 ? 4.090 10.618 -16.317 1.00 94.00 307 LEU A C 1
ATOM 2299 O O . LEU A 1 307 ? 2.959 11.103 -16.299 1.00 94.00 307 LEU A O 1
ATOM 2303 N N . SER A 1 308 ? 4.313 9.345 -15.973 1.00 94.25 308 SER A N 1
ATOM 2304 C CA . SER A 1 308 ? 3.245 8.443 -15.537 1.00 94.25 308 SER A CA 1
ATOM 2305 C C . SER A 1 308 ? 2.551 8.960 -14.285 1.00 94.25 308 SER A C 1
ATOM 2307 O O . SER A 1 308 ? 1.327 8.878 -14.198 1.00 94.25 308 SER A O 1
ATOM 2309 N N . ARG A 1 309 ? 3.302 9.478 -13.307 1.00 93.75 309 ARG A N 1
ATOM 2310 C CA . ARG A 1 309 ? 2.727 10.004 -12.065 1.00 93.75 309 ARG A CA 1
ATOM 2311 C C . ARG A 1 309 ? 1.922 11.275 -12.298 1.00 93.75 309 ARG A C 1
ATOM 2313 O O . ARG A 1 309 ? 0.832 11.395 -11.749 1.00 93.75 309 ARG A O 1
ATOM 2320 N N . MET A 1 310 ? 2.415 12.159 -13.161 1.00 92.25 310 MET A N 1
ATOM 2321 C CA . MET A 1 310 ? 1.721 13.375 -13.571 1.00 92.25 310 MET A CA 1
ATOM 2322 C C . MET A 1 310 ? 0.356 13.063 -14.193 1.00 92.25 310 MET A C 1
ATOM 2324 O O . MET A 1 310 ? -0.652 13.603 -13.746 1.00 92.25 310 MET A O 1
ATOM 2328 N N . PHE A 1 311 ? 0.293 12.145 -15.164 1.00 91.44 311 PHE A N 1
ATOM 2329 C CA . PHE A 1 311 ? -0.976 11.780 -15.807 1.00 91.44 311 PHE A CA 1
ATOM 2330 C C . PHE A 1 311 ? -1.907 10.962 -14.905 1.00 91.44 311 PHE A C 1
ATOM 2332 O O . PHE A 1 311 ? -3.128 11.094 -14.984 1.00 91.44 311 PHE A O 1
ATOM 2339 N N . SER A 1 312 ? -1.346 10.150 -14.005 1.00 92.94 312 SER A N 1
ATOM 2340 C CA . SER A 1 312 ? -2.135 9.298 -13.106 1.00 92.94 312 SER A CA 1
ATOM 2341 C C . SER A 1 312 ? -2.680 10.035 -11.882 1.00 92.94 312 SER A C 1
ATOM 2343 O O . SER A 1 312 ? -3.659 9.573 -11.297 1.00 92.94 312 SER A O 1
ATOM 2345 N N . GLY A 1 313 ? -2.053 11.144 -11.473 1.00 91.19 313 GLY A N 1
ATOM 2346 C CA . GLY A 1 313 ? -2.288 11.804 -10.186 1.00 91.19 313 GLY A CA 1
ATOM 2347 C C . GLY A 1 313 ? -3.758 12.121 -9.926 1.00 91.19 313 GLY A C 1
ATOM 2348 O O . GLY A 1 313 ? -4.318 11.626 -8.955 1.00 91.19 313 GLY A O 1
ATOM 2349 N N . LEU A 1 314 ? -4.411 12.854 -10.834 1.00 87.56 314 LEU A N 1
ATOM 2350 C CA . LEU A 1 314 ? -5.813 13.266 -10.670 1.00 87.56 314 LEU A CA 1
ATOM 2351 C C . LEU A 1 314 ? -6.765 12.076 -10.481 1.00 87.56 314 LEU A C 1
ATOM 2353 O O . LEU A 1 314 ? -7.633 12.099 -9.610 1.00 87.56 314 LEU A O 1
ATOM 2357 N N . LEU A 1 315 ? -6.590 11.026 -11.288 1.00 91.12 315 LEU A N 1
ATOM 2358 C CA . LEU A 1 315 ? -7.425 9.829 -11.226 1.00 91.12 315 LEU A CA 1
ATOM 2359 C C . LEU A 1 315 ? -7.194 9.045 -9.934 1.00 91.12 315 LEU A C 1
ATOM 2361 O O . LEU A 1 315 ? -8.155 8.660 -9.269 1.00 91.12 315 LEU A O 1
ATOM 2365 N N . LEU A 1 316 ? -5.933 8.817 -9.562 1.00 92.62 316 LEU A N 1
ATOM 2366 C CA . LEU A 1 316 ? -5.609 8.026 -8.377 1.00 92.62 316 LEU A CA 1
ATOM 2367 C C . LEU A 1 316 ? -5.964 8.761 -7.082 1.00 92.62 316 LEU A C 1
ATOM 2369 O O . LEU A 1 316 ? -6.565 8.145 -6.202 1.00 92.62 316 LEU A O 1
ATOM 2373 N N . GLN A 1 317 ? -5.721 10.072 -7.010 1.00 92.75 317 GLN A N 1
ATOM 2374 C CA . GLN A 1 317 ? -6.137 10.896 -5.876 1.00 92.75 317 GLN A CA 1
ATOM 2375 C C . GLN A 1 317 ? -7.655 10.883 -5.699 1.00 92.75 317 GLN A C 1
ATOM 2377 O O . GLN A 1 317 ? -8.140 10.706 -4.587 1.00 92.75 317 GLN A O 1
ATOM 2382 N N . LYS A 1 318 ? -8.426 10.990 -6.790 1.00 91.00 318 LYS A N 1
ATOM 2383 C CA . LYS A 1 318 ? -9.886 10.893 -6.702 1.00 91.00 318 LYS A CA 1
ATOM 2384 C C . LYS A 1 318 ? -10.344 9.552 -6.140 1.00 91.00 318 LYS A C 1
ATOM 2386 O O . LYS A 1 318 ? -11.254 9.531 -5.319 1.00 91.00 318 LYS A O 1
ATOM 2391 N N . THR A 1 319 ? -9.741 8.445 -6.576 1.00 91.38 319 THR A N 1
ATOM 2392 C CA . THR A 1 319 ? -10.108 7.132 -6.023 1.00 91.38 319 THR A CA 1
ATOM 2393 C C . THR A 1 319 ? -9.748 6.984 -4.556 1.00 91.38 319 THR A C 1
ATOM 2395 O O . THR A 1 319 ? -10.417 6.232 -3.857 1.00 91.38 319 THR A O 1
ATOM 2398 N N . GLU A 1 320 ? -8.729 7.708 -4.090 1.00 94.25 320 GLU A N 1
ATOM 2399 C CA . GLU A 1 320 ? -8.415 7.771 -2.667 1.00 94.25 320 GLU A CA 1
ATOM 2400 C C . GLU A 1 320 ? -9.489 8.547 -1.898 1.00 94.25 320 GLU A C 1
ATOM 2402 O O . GLU A 1 320 ? -9.997 8.033 -0.912 1.00 94.25 320 GLU A O 1
ATOM 2407 N N . TYR A 1 321 ? -9.926 9.708 -2.400 1.00 94.38 321 TYR A N 1
ATOM 2408 C CA . TYR A 1 321 ? -11.031 10.462 -1.794 1.00 94.38 321 TYR A CA 1
ATOM 2409 C C . TYR A 1 321 ? -12.368 9.705 -1.809 1.00 94.38 321 TYR A C 1
ATOM 2411 O O . TYR A 1 321 ? -13.160 9.832 -0.881 1.00 94.38 321 TYR A O 1
ATOM 2419 N N . ASP A 1 322 ? -12.645 8.918 -2.851 1.00 93.88 322 ASP A N 1
ATOM 2420 C CA . ASP A 1 322 ? -13.846 8.073 -2.898 1.00 93.88 322 ASP A CA 1
ATOM 2421 C C . ASP A 1 322 ? -13.788 6.948 -1.861 1.00 93.88 322 ASP A C 1
ATOM 2423 O O . ASP A 1 322 ? -14.787 6.645 -1.208 1.00 93.88 322 ASP A O 1
ATOM 2427 N N . ALA A 1 323 ? -12.613 6.346 -1.683 1.00 94.88 323 ALA A N 1
ATOM 2428 C CA . ALA A 1 323 ? -12.385 5.360 -0.638 1.00 94.88 323 ALA A CA 1
ATOM 2429 C C . ALA A 1 323 ? -12.523 5.986 0.763 1.00 94.88 323 ALA A C 1
ATOM 2431 O O . ALA A 1 323 ? -13.250 5.439 1.595 1.00 94.88 323 ALA A O 1
ATOM 2432 N N . ASP A 1 324 ? -11.959 7.181 0.972 1.00 97.06 324 ASP A N 1
ATOM 2433 C CA . ASP A 1 324 ? -12.131 7.955 2.205 1.00 97.06 324 ASP A CA 1
ATOM 2434 C C . ASP A 1 324 ? -13.602 8.229 2.476 1.00 97.06 324 ASP A C 1
ATOM 2436 O O . ASP A 1 324 ? -14.074 8.043 3.590 1.00 97.06 324 ASP A O 1
ATOM 2440 N N . LEU A 1 325 ? -14.363 8.631 1.457 1.00 95.94 325 LEU A N 1
ATOM 2441 C CA . LEU A 1 325 ? -15.781 8.919 1.614 1.00 95.94 325 LEU A CA 1
ATOM 2442 C C . LEU A 1 325 ? -16.577 7.669 2.016 1.00 95.94 325 LEU A C 1
ATOM 2444 O O . LEU A 1 325 ? -17.511 7.785 2.809 1.00 95.94 325 LEU A O 1
ATOM 2448 N N . CYS A 1 326 ? -16.204 6.479 1.526 1.00 96.31 326 CYS A N 1
ATOM 2449 C CA . CYS A 1 326 ? -16.792 5.217 1.988 1.00 96.31 326 CYS A CA 1
ATOM 2450 C C . CYS A 1 326 ? -16.516 5.001 3.479 1.00 96.31 326 CYS A C 1
ATOM 2452 O O . CYS A 1 326 ? -17.438 4.709 4.241 1.00 96.31 326 CYS A O 1
ATOM 2454 N N . GLN A 1 327 ? -15.266 5.198 3.902 1.00 97.62 327 GLN A N 1
ATOM 2455 C CA . GLN A 1 327 ? -14.867 5.090 5.300 1.00 97.62 327 GLN A CA 1
ATOM 2456 C C . GLN A 1 327 ? -15.597 6.120 6.180 1.00 97.62 327 GLN A C 1
ATOM 2458 O O . GLN A 1 327 ? -16.234 5.750 7.162 1.00 97.62 327 GLN A O 1
ATOM 2463 N N . ILE A 1 328 ? -15.575 7.399 5.803 1.00 97.88 328 ILE A N 1
ATOM 2464 C CA . ILE A 1 328 ? -16.208 8.514 6.521 1.00 97.88 328 ILE A CA 1
ATOM 2465 C C . ILE A 1 328 ? -17.719 8.303 6.646 1.00 97.88 328 ILE A C 1
ATOM 2467 O O . ILE A 1 328 ? -18.284 8.534 7.709 1.00 97.88 328 ILE A O 1
ATOM 2471 N N . ARG A 1 329 ? -18.400 7.848 5.589 1.00 97.25 329 ARG A N 1
ATOM 2472 C CA . ARG A 1 329 ? -19.843 7.569 5.655 1.00 97.25 329 ARG A CA 1
ATOM 2473 C C . ARG A 1 329 ? -20.160 6.348 6.517 1.00 97.25 329 ARG A C 1
ATOM 2475 O O . ARG A 1 329 ? -21.228 6.314 7.123 1.00 97.25 329 ARG A O 1
ATOM 2482 N N . LEU A 1 330 ? -19.255 5.368 6.582 1.00 97.81 330 LEU A N 1
ATOM 2483 C CA . LEU A 1 330 ? -19.442 4.168 7.393 1.00 97.81 330 LEU A CA 1
ATOM 2484 C C . LEU A 1 330 ? -19.232 4.444 8.886 1.00 97.81 330 LEU A C 1
ATOM 2486 O O . LEU A 1 330 ? -20.117 4.134 9.676 1.00 97.81 330 LEU A O 1
ATOM 2490 N N . ILE A 1 331 ? -18.093 5.025 9.267 1.00 97.75 331 ILE A N 1
ATOM 2491 C CA . ILE A 1 331 ? -17.683 5.169 10.678 1.00 97.75 331 ILE A CA 1
ATOM 2492 C C . ILE A 1 331 ? -17.737 6.609 11.197 1.00 97.75 331 ILE A C 1
ATOM 2494 O O . ILE A 1 331 ? -17.577 6.841 12.385 1.00 97.75 331 ILE A O 1
ATOM 2498 N N . GLY A 1 332 ? -17.968 7.594 10.332 1.00 97.44 332 GLY A N 1
ATOM 2499 C CA . GLY A 1 332 ? -18.028 9.009 10.699 1.00 97.44 332 GLY A CA 1
ATOM 2500 C C . GLY A 1 332 ? -16.689 9.742 10.590 1.00 97.44 332 GLY A C 1
ATOM 2501 O O . GLY A 1 332 ? -15.608 9.150 10.589 1.00 97.44 332 GLY A O 1
ATOM 2502 N N . SER A 1 333 ? -16.756 11.074 10.527 1.00 97.62 333 SER A N 1
ATOM 2503 C CA . SER A 1 333 ? -15.582 11.941 10.356 1.00 97.62 333 SER A CA 1
ATOM 2504 C C . SER A 1 333 ? -14.653 11.938 11.575 1.00 97.62 333 SER A C 1
ATOM 2506 O O . SER A 1 333 ? -13.435 11.997 11.419 1.00 97.62 333 SER A O 1
ATOM 2508 N N . LYS A 1 334 ? -15.202 11.847 12.796 1.00 96.69 334 LYS A N 1
ATOM 2509 C CA . LYS A 1 334 ? -14.390 11.820 14.027 1.00 96.69 334 LYS A CA 1
ATOM 2510 C C . LYS A 1 334 ? -13.627 10.494 14.179 1.00 96.69 334 LYS A C 1
ATOM 2512 O O . LYS A 1 334 ? -12.418 10.558 14.403 1.00 96.69 334 LYS A O 1
ATOM 2517 N N . PRO A 1 335 ? -14.254 9.308 14.016 1.00 96.62 335 PRO A N 1
ATOM 2518 C CA . PRO A 1 335 ? -13.511 8.047 14.023 1.00 96.62 335 PRO A CA 1
ATOM 2519 C C . PRO A 1 335 ? -12.520 7.915 12.860 1.00 96.62 335 PRO A C 1
ATOM 2521 O O . PRO A 1 335 ? -11.446 7.342 13.046 1.00 96.62 335 PRO A O 1
ATOM 2524 N N . PHE A 1 336 ? -12.809 8.501 11.692 1.00 97.56 336 PHE A N 1
ATOM 2525 C CA . PHE A 1 336 ? -11.848 8.602 10.586 1.00 97.56 336 PHE A CA 1
ATOM 2526 C C . PHE A 1 336 ? -10.565 9.338 11.003 1.00 97.56 336 PHE A C 1
ATOM 2528 O O . PHE A 1 336 ? -9.471 8.790 10.888 1.00 97.56 336 PHE A O 1
ATOM 2535 N N . GLU A 1 337 ? -10.686 10.537 11.576 1.00 96.06 337 GLU A N 1
ATOM 2536 C CA . GLU A 1 337 ? -9.534 11.294 12.080 1.00 96.06 337 GLU A CA 1
ATOM 2537 C C . GLU A 1 337 ? -8.802 10.559 13.215 1.00 96.06 337 GLU A C 1
ATOM 2539 O O . GLU A 1 337 ? -7.570 10.494 13.241 1.00 96.06 337 GLU A O 1
ATOM 2544 N N . ALA A 1 338 ? -9.550 9.947 14.138 1.00 94.81 338 ALA A N 1
ATOM 2545 C CA . ALA A 1 338 ? -8.974 9.138 15.208 1.00 94.81 338 ALA A CA 1
ATOM 2546 C C . ALA A 1 338 ? -8.193 7.928 14.669 1.00 94.81 338 ALA A C 1
ATOM 2548 O O . ALA A 1 338 ? -7.186 7.544 15.262 1.00 94.81 338 ALA A O 1
ATOM 2549 N N . THR A 1 339 ? -8.617 7.353 13.537 1.00 96.12 339 THR A N 1
ATOM 2550 C CA . THR A 1 339 ? -7.895 6.272 12.848 1.00 96.12 339 THR A CA 1
ATOM 2551 C C . THR A 1 339 ? -6.523 6.755 12.385 1.00 96.12 339 THR A C 1
ATOM 2553 O O . THR A 1 339 ? -5.526 6.126 12.720 1.00 96.12 339 THR A O 1
ATOM 2556 N N . PHE A 1 340 ? -6.432 7.907 11.711 1.00 94.38 340 PHE A N 1
ATOM 2557 C CA . PHE A 1 340 ? -5.142 8.477 11.295 1.00 94.38 340 PHE A CA 1
ATOM 2558 C C . PHE A 1 340 ? -4.198 8.719 12.476 1.00 94.38 340 PHE A C 1
ATOM 2560 O O . PHE A 1 340 ? -3.031 8.324 12.432 1.00 94.38 340 PHE A O 1
ATOM 2567 N N . ARG A 1 341 ? -4.710 9.305 13.566 1.00 92.75 341 ARG A N 1
ATOM 2568 C CA . ARG A 1 341 ? -3.922 9.522 14.790 1.00 92.75 341 ARG A CA 1
ATOM 2569 C C . ARG A 1 341 ? -3.410 8.207 15.378 1.00 92.75 341 ARG A C 1
ATOM 2571 O O . ARG A 1 341 ? -2.236 8.124 15.733 1.00 92.75 341 ARG A O 1
ATOM 2578 N N . ALA A 1 342 ? -4.265 7.186 15.460 1.00 93.31 342 ALA A N 1
ATOM 2579 C CA . ALA A 1 342 ? -3.885 5.867 15.959 1.00 93.31 342 ALA A CA 1
ATOM 2580 C C . ALA A 1 342 ? -2.798 5.222 15.084 1.00 93.31 342 ALA A C 1
ATOM 2582 O O . ALA A 1 342 ? -1.805 4.733 15.618 1.00 93.31 342 ALA A O 1
ATOM 2583 N N . LEU A 1 343 ? -2.936 5.300 13.756 1.00 94.38 343 LEU A N 1
ATOM 2584 C CA . LEU A 1 343 ? -1.954 4.759 12.816 1.00 94.38 343 LEU A CA 1
ATOM 2585 C C . LEU A 1 343 ? -0.588 5.441 12.942 1.00 94.38 343 LEU A C 1
ATOM 2587 O O . LEU A 1 343 ? 0.420 4.748 12.927 1.00 94.38 343 LEU A O 1
ATOM 2591 N N . ARG A 1 344 ? -0.520 6.761 13.166 1.00 92.69 344 ARG A N 1
ATOM 2592 C CA . ARG A 1 344 ? 0.771 7.447 13.382 1.00 92.69 344 ARG A CA 1
ATOM 2593 C C . ARG A 1 344 ? 1.494 6.977 14.636 1.00 92.69 344 ARG A C 1
ATOM 2595 O O . ARG A 1 344 ? 2.705 6.765 14.611 1.00 92.69 344 ARG A O 1
ATOM 2602 N N . VAL A 1 345 ? 0.761 6.836 15.740 1.00 94.19 345 VAL A N 1
ATOM 2603 C CA . VAL A 1 345 ? 1.335 6.341 17.000 1.00 94.19 345 VAL A CA 1
ATOM 2604 C C . VAL A 1 345 ? 1.789 4.891 16.835 1.00 94.19 345 VAL A C 1
ATOM 2606 O O . VAL A 1 345 ? 2.883 4.545 17.27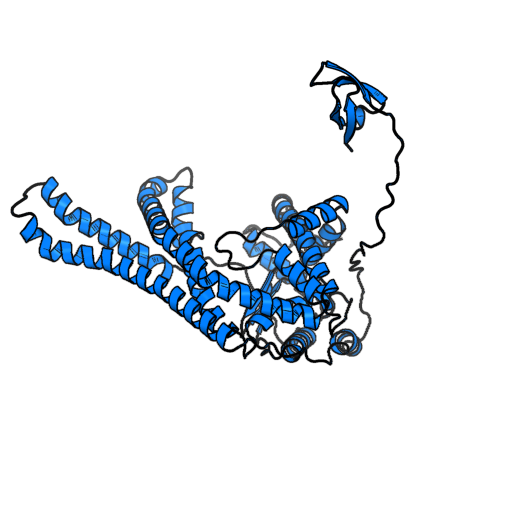5 1.00 94.19 345 VAL A O 1
ATOM 2609 N N . MET A 1 346 ? 0.984 4.070 16.156 1.00 95.19 346 MET A N 1
ATOM 2610 C CA . MET A 1 346 ? 1.321 2.688 15.823 1.00 95.19 346 MET A CA 1
ATOM 2611 C C . MET A 1 346 ? 2.568 2.602 14.939 1.00 95.19 346 MET A C 1
ATOM 2613 O O . MET A 1 346 ? 3.467 1.841 15.269 1.00 95.19 346 MET A O 1
ATOM 2617 N N . ASP A 1 347 ? 2.662 3.379 13.858 1.00 93.31 347 ASP A N 1
ATOM 2618 C CA . ASP A 1 347 ? 3.806 3.359 12.941 1.00 93.31 347 ASP A CA 1
ATOM 2619 C C . ASP A 1 347 ? 5.100 3.776 13.648 1.00 93.31 347 ASP A C 1
ATOM 2621 O O . ASP A 1 347 ? 6.141 3.143 13.466 1.00 93.31 347 ASP A O 1
ATOM 2625 N N . PHE A 1 348 ? 5.036 4.800 14.506 1.00 93.62 348 PHE A N 1
ATOM 2626 C CA . PHE A 1 348 ? 6.169 5.196 15.339 1.00 93.62 348 PHE A CA 1
ATOM 2627 C C . PHE A 1 348 ? 6.587 4.075 16.300 1.00 93.62 348 PHE A C 1
ATOM 2629 O O . PHE A 1 348 ? 7.763 3.714 16.354 1.00 93.62 348 PHE A O 1
ATOM 2636 N N . ALA A 1 349 ? 5.632 3.500 17.039 1.00 95.81 349 ALA A N 1
ATOM 2637 C CA . ALA A 1 349 ? 5.904 2.409 17.969 1.00 95.81 349 ALA A CA 1
ATOM 2638 C C . ALA A 1 349 ? 6.457 1.174 17.240 1.00 95.81 349 ALA A C 1
ATOM 2640 O O . ALA A 1 349 ? 7.411 0.559 17.704 1.00 95.81 349 ALA A O 1
ATOM 2641 N N . TRP A 1 350 ? 5.921 0.851 16.063 1.00 95.62 350 TRP A N 1
ATOM 2642 C CA . TRP A 1 350 ? 6.368 -0.265 15.239 1.00 95.62 350 TRP A CA 1
ATOM 2643 C C . TRP A 1 350 ? 7.807 -0.093 14.761 1.00 95.62 350 TRP A C 1
ATOM 2645 O O . TRP A 1 350 ? 8.577 -1.048 14.817 1.00 95.62 350 TRP A O 1
ATOM 2655 N N . GLN A 1 351 ? 8.210 1.118 14.366 1.00 93.69 351 GLN A N 1
ATOM 2656 C CA . GLN A 1 351 ? 9.611 1.399 14.043 1.00 93.69 351 GLN A CA 1
ATOM 2657 C C . GLN A 1 351 ? 10.536 1.146 15.238 1.00 93.69 351 GLN A C 1
ATOM 2659 O O . GLN A 1 351 ? 11.613 0.583 15.053 1.00 93.69 351 GLN A O 1
ATOM 2664 N N . GLN A 1 352 ? 10.118 1.513 16.455 1.00 93.62 352 GLN A N 1
ATOM 2665 C CA . GLN A 1 352 ? 10.897 1.214 17.662 1.00 93.62 352 GLN A CA 1
ATOM 2666 C C . GLN A 1 352 ? 10.973 -0.291 17.918 1.00 93.62 352 GLN A C 1
ATOM 2668 O O . GLN A 1 352 ? 12.072 -0.817 18.056 1.00 93.62 352 GLN A O 1
ATOM 2673 N N . VAL A 1 353 ? 9.840 -1.003 17.854 1.00 94.94 353 VAL A N 1
ATOM 2674 C CA . VAL A 1 353 ? 9.818 -2.469 17.985 1.00 94.94 353 VAL A CA 1
ATOM 2675 C C . VAL A 1 353 ? 10.764 -3.115 16.973 1.00 94.94 353 VAL A C 1
ATOM 2677 O O . VAL A 1 353 ? 11.563 -3.965 17.343 1.00 94.94 353 VAL A O 1
ATOM 2680 N N . GLN A 1 354 ? 10.742 -2.700 15.705 1.00 93.12 354 GLN A N 1
ATOM 2681 C CA . GLN A 1 354 ? 11.639 -3.251 14.686 1.00 93.12 354 GLN A CA 1
ATOM 2682 C C . GLN A 1 354 ? 13.123 -3.017 14.996 1.00 93.12 354 GLN A C 1
ATOM 2684 O O . GLN A 1 354 ? 13.939 -3.905 14.750 1.00 93.12 354 GLN A O 1
ATOM 2689 N N . VAL A 1 355 ? 13.480 -1.852 15.539 1.00 91.62 355 VAL A N 1
ATOM 2690 C CA . VAL A 1 355 ? 14.852 -1.565 15.979 1.00 91.62 355 VAL A CA 1
ATOM 2691 C C . VAL A 1 355 ? 15.232 -2.443 17.172 1.00 91.62 355 VAL A C 1
ATOM 2693 O O . VAL A 1 355 ? 16.295 -3.066 17.147 1.00 91.62 355 VAL A O 1
ATOM 2696 N N . ASP A 1 356 ? 14.356 -2.559 18.169 1.00 93.00 356 ASP A N 1
ATOM 2697 C CA . ASP A 1 356 ? 14.581 -3.368 19.370 1.00 93.00 356 ASP A CA 1
ATOM 2698 C C . ASP A 1 356 ? 14.768 -4.848 19.030 1.00 93.00 356 ASP A C 1
ATOM 2700 O O . ASP A 1 356 ? 15.674 -5.491 19.564 1.00 93.00 356 ASP A O 1
ATOM 2704 N N . LEU A 1 357 ? 14.003 -5.369 18.064 1.00 92.94 357 LEU A N 1
ATOM 2705 C CA . LEU A 1 357 ? 14.129 -6.747 17.583 1.00 92.94 357 LEU A CA 1
ATOM 2706 C C . LEU A 1 357 ? 15.537 -7.073 17.078 1.00 92.94 357 LEU A C 1
ATOM 2708 O O . LEU A 1 357 ? 15.993 -8.201 17.251 1.00 92.94 357 LEU A O 1
ATOM 2712 N N . VAL A 1 358 ? 16.259 -6.114 16.489 1.00 89.50 358 VAL A N 1
ATOM 2713 C CA . VAL A 1 358 ? 17.644 -6.334 16.035 1.00 89.50 358 VAL A CA 1
ATOM 2714 C C . VAL A 1 358 ? 18.585 -6.566 17.220 1.00 89.50 358 VAL A C 1
ATOM 2716 O O . VAL A 1 358 ? 19.512 -7.374 17.121 1.00 89.50 358 VAL A O 1
ATOM 2719 N N . PHE A 1 359 ? 18.372 -5.870 18.338 1.00 90.50 359 PHE A N 1
ATOM 2720 C CA . PHE A 1 359 ? 19.163 -6.045 19.559 1.00 90.50 359 PHE A CA 1
ATOM 2721 C C . PHE A 1 359 ? 18.754 -7.317 20.304 1.00 90.50 359 PHE A C 1
ATOM 2723 O O . PHE A 1 359 ? 19.599 -8.164 20.585 1.00 90.50 359 PHE A O 1
ATOM 2730 N N . GLN A 1 360 ? 17.455 -7.506 20.501 1.00 92.19 360 GLN A N 1
ATOM 2731 C CA . GLN A 1 360 ? 16.843 -8.692 21.098 1.00 92.19 360 GLN A CA 1
ATOM 2732 C C . GLN A 1 360 ? 17.232 -9.989 20.383 1.00 92.19 360 GLN A C 1
ATOM 2734 O O . GLN A 1 360 ? 17.533 -10.997 21.023 1.00 92.19 360 GLN A O 1
ATOM 2739 N N . HIS A 1 361 ? 17.314 -9.964 19.05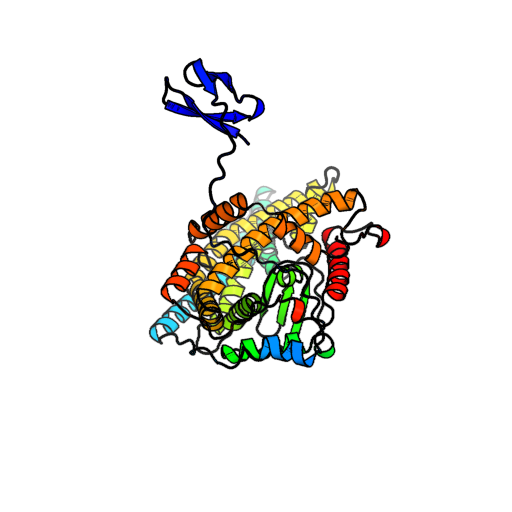1 1.00 91.56 361 HIS A N 1
ATOM 2740 C CA . HIS A 1 361 ? 17.791 -11.102 18.274 1.00 91.56 361 HIS A CA 1
ATOM 2741 C C . HIS A 1 361 ? 19.248 -11.456 18.603 1.00 91.56 361 HIS A C 1
ATOM 2743 O O . HIS A 1 361 ? 19.562 -12.631 18.790 1.00 91.56 361 HIS A O 1
ATOM 2749 N N . LYS A 1 362 ? 20.134 -10.458 18.738 1.00 89.06 362 LYS A N 1
ATOM 2750 C CA . LYS A 1 362 ? 21.541 -10.680 19.126 1.00 89.06 362 LYS A CA 1
ATOM 2751 C C . LYS A 1 362 ? 21.667 -11.242 20.538 1.00 89.06 362 LYS A C 1
ATOM 2753 O O . LYS A 1 362 ? 22.559 -12.044 20.794 1.00 89.06 362 LYS A O 1
ATOM 2758 N N . GLU A 1 363 ? 20.776 -10.834 21.433 1.00 90.75 363 GLU A N 1
ATOM 2759 C CA . GLU A 1 363 ? 20.725 -11.304 22.820 1.00 90.75 363 GLU A CA 1
ATOM 2760 C C . GLU A 1 363 ? 19.954 -12.620 22.984 1.00 90.75 363 GLU A C 1
ATOM 2762 O O . GLU A 1 363 ? 19.902 -13.164 24.085 1.00 90.75 363 GLU A O 1
ATOM 2767 N N . SER A 1 364 ? 19.400 -13.175 21.898 1.00 90.94 364 SER A N 1
ATOM 2768 C CA . SER A 1 364 ? 18.573 -14.389 21.926 1.00 90.94 364 SER A CA 1
ATOM 2769 C C . SER A 1 364 ? 17.341 -14.267 22.840 1.00 90.94 364 SER A C 1
ATOM 2771 O O . SER A 1 364 ? 16.924 -15.248 23.454 1.00 90.94 364 SER A O 1
ATOM 2773 N N . GLN A 1 365 ? 16.761 -13.066 22.921 1.00 92.19 365 GLN A N 1
ATOM 2774 C CA . GLN A 1 365 ? 15.576 -12.739 23.719 1.00 92.19 365 GLN A CA 1
ATOM 2775 C C . GLN A 1 365 ? 14.535 -12.039 22.847 1.00 92.19 365 GLN A C 1
ATOM 2777 O O . GLN A 1 365 ? 14.443 -10.818 22.837 1.00 92.19 365 GLN A O 1
ATOM 2782 N N . LEU A 1 366 ? 13.770 -12.814 22.085 1.00 94.69 366 LEU A N 1
ATOM 2783 C CA . LEU A 1 366 ? 12.722 -12.306 21.204 1.00 94.69 366 LEU A CA 1
ATOM 2784 C C . LEU A 1 366 ? 11.341 -12.457 21.858 1.00 94.69 366 LEU A C 1
ATOM 2786 O O . LEU A 1 366 ? 11.070 -13.494 22.463 1.00 94.69 366 LEU A O 1
ATOM 2790 N N . PRO A 1 367 ? 10.429 -11.488 21.703 1.00 95.94 367 PRO A N 1
ATOM 2791 C CA . PRO A 1 367 ? 9.068 -11.641 22.192 1.00 95.94 367 PRO A CA 1
ATOM 2792 C C . PRO A 1 367 ? 8.320 -12.723 21.400 1.00 95.94 367 PRO A C 1
ATOM 2794 O O . PRO A 1 367 ? 8.449 -12.842 20.186 1.00 95.94 367 PRO A O 1
ATOM 2797 N N . ASP A 1 368 ? 7.493 -13.520 22.072 1.00 95.94 368 ASP A N 1
ATOM 2798 C CA . ASP A 1 368 ? 6.730 -14.592 21.426 1.00 95.94 368 ASP A CA 1
ATOM 2799 C C . ASP A 1 368 ? 5.491 -14.092 20.658 1.00 95.94 368 ASP A C 1
ATOM 2801 O O . ASP A 1 368 ? 4.933 -14.839 19.855 1.00 95.94 368 ASP A O 1
ATOM 2805 N N . ASN A 1 369 ? 5.068 -12.841 20.877 1.00 96.50 369 ASN A N 1
ATOM 2806 C CA . ASN A 1 369 ? 3.850 -12.250 20.317 1.00 96.50 369 ASN A CA 1
ATOM 2807 C C . ASN A 1 369 ? 4.060 -10.774 19.921 1.00 96.50 369 ASN A C 1
ATOM 2809 O O . ASN A 1 369 ? 3.829 -9.857 20.711 1.00 96.50 369 ASN A O 1
ATOM 2813 N N . LEU A 1 370 ? 4.470 -10.528 18.673 1.00 95.81 370 LEU A N 1
ATOM 2814 C CA . LEU A 1 370 ? 4.734 -9.178 18.157 1.00 95.81 370 LEU A CA 1
ATOM 2815 C C . LEU A 1 370 ? 3.532 -8.228 18.228 1.00 95.81 370 LEU A C 1
ATOM 2817 O O . LEU A 1 370 ? 3.732 -7.082 18.631 1.00 95.81 370 LEU A O 1
ATOM 2821 N N . PRO A 1 371 ? 2.296 -8.643 17.884 1.00 96.88 371 PRO A N 1
ATOM 2822 C CA . PRO A 1 371 ? 1.130 -7.780 18.055 1.00 96.88 371 PRO A CA 1
ATOM 2823 C C . PRO A 1 371 ? 0.952 -7.261 19.488 1.00 96.88 371 PRO A C 1
ATOM 2825 O O . PRO A 1 371 ? 0.675 -6.078 19.672 1.00 96.88 371 PRO A O 1
ATOM 2828 N N . ARG A 1 372 ? 1.172 -8.105 20.505 1.00 95.88 372 ARG A N 1
ATOM 2829 C CA . ARG A 1 372 ? 1.106 -7.682 21.916 1.00 95.88 372 ARG A CA 1
ATOM 2830 C C . ARG A 1 372 ? 2.288 -6.814 22.328 1.00 95.88 372 ARG A C 1
ATOM 2832 O O . ARG A 1 372 ? 2.108 -5.858 23.077 1.00 95.88 372 ARG A O 1
ATOM 2839 N N . GLN A 1 373 ? 3.481 -7.094 21.804 1.00 96.25 373 GLN A N 1
ATOM 2840 C CA . GLN A 1 373 ? 4.643 -6.231 22.019 1.00 96.25 373 GLN A CA 1
ATOM 2841 C C . GLN A 1 373 ? 4.392 -4.819 21.469 1.00 96.25 373 GLN A C 1
ATOM 2843 O O . GLN A 1 373 ? 4.704 -3.835 22.138 1.00 96.25 373 GLN A O 1
ATOM 2848 N N . LEU A 1 374 ? 3.795 -4.710 20.276 1.00 96.50 374 LEU A N 1
ATOM 2849 C CA . LEU A 1 374 ? 3.430 -3.426 19.681 1.00 96.50 374 LEU A CA 1
ATOM 2850 C C . LEU A 1 374 ? 2.367 -2.697 20.510 1.00 96.50 374 LEU A C 1
ATOM 2852 O O . LEU A 1 374 ? 2.504 -1.502 20.751 1.00 96.50 374 LEU A O 1
ATOM 2856 N N . GLU A 1 375 ? 1.341 -3.402 20.981 1.00 94.44 375 GLU A N 1
ATOM 2857 C CA . GLU A 1 375 ? 0.312 -2.839 21.863 1.00 94.44 375 GLU A CA 1
ATOM 2858 C C . GLU A 1 375 ? 0.930 -2.221 23.135 1.00 94.44 375 GLU A C 1
ATOM 2860 O O . GLU A 1 375 ? 0.632 -1.074 23.480 1.00 94.44 375 GLU A O 1
ATOM 2865 N N . SER A 1 376 ? 1.868 -2.930 23.776 1.00 94.12 376 SER A N 1
ATOM 2866 C CA . SER A 1 376 ? 2.630 -2.412 24.922 1.00 94.12 376 SER A CA 1
ATOM 2867 C C . SER A 1 376 ? 3.485 -1.195 24.545 1.00 94.12 376 SER A C 1
ATOM 2869 O O . SER A 1 376 ? 3.469 -0.182 25.247 1.00 94.12 376 SER A O 1
ATOM 2871 N N . ALA A 1 377 ? 4.168 -1.234 23.397 1.00 94.94 377 ALA A N 1
ATOM 2872 C CA . ALA A 1 377 ? 4.967 -0.112 22.907 1.00 94.94 377 ALA A CA 1
ATOM 2873 C C . ALA A 1 377 ? 4.113 1.142 22.632 1.00 94.94 377 ALA A C 1
ATOM 2875 O O . ALA A 1 377 ? 4.501 2.244 23.014 1.00 94.94 377 ALA A O 1
ATOM 2876 N N . ILE A 1 378 ? 2.919 0.990 22.047 1.00 95.38 378 ILE A N 1
ATOM 2877 C CA . ILE A 1 378 ? 1.959 2.085 21.812 1.00 95.38 378 ILE A CA 1
ATOM 2878 C C . ILE A 1 378 ? 1.527 2.735 23.131 1.00 95.38 378 ILE A C 1
ATOM 2880 O O . ILE A 1 378 ? 1.430 3.967 23.220 1.00 95.38 378 ILE A O 1
ATOM 2884 N N . ALA A 1 379 ? 1.273 1.925 24.163 1.00 92.56 379 ALA A N 1
ATOM 2885 C CA . ALA A 1 379 ? 0.895 2.412 25.488 1.00 92.56 379 ALA A CA 1
ATOM 2886 C C . ALA A 1 379 ? 2.013 3.228 26.159 1.00 92.56 379 ALA A C 1
ATOM 2888 O O . ALA A 1 379 ? 1.719 4.132 26.941 1.00 92.56 379 ALA A O 1
ATOM 2889 N N . GLN A 1 380 ? 3.273 2.948 25.819 1.00 93.12 380 GLN A N 1
ATOM 2890 C CA . GLN A 1 380 ? 4.452 3.635 26.348 1.00 93.12 380 GLN A CA 1
ATOM 2891 C C . GLN A 1 380 ? 4.833 4.905 25.572 1.00 93.12 380 GLN A C 1
ATOM 2893 O O . GLN A 1 380 ? 5.671 5.667 26.053 1.00 93.12 380 GLN A O 1
ATOM 2898 N N . VAL A 1 381 ? 4.226 5.176 24.405 1.00 92.88 381 VAL A N 1
ATOM 2899 C CA . VAL A 1 381 ? 4.496 6.411 23.645 1.00 92.88 381 VAL A CA 1
ATOM 2900 C C . VAL A 1 381 ? 4.039 7.634 24.456 1.00 92.88 381 VAL A C 1
ATOM 2902 O O . VAL A 1 381 ? 2.831 7.765 24.692 1.00 92.88 381 VAL A O 1
ATOM 2905 N N . PRO A 1 382 ? 4.953 8.552 24.834 1.00 92.25 382 PRO A N 1
ATOM 2906 C CA . PRO A 1 382 ? 4.615 9.714 25.655 1.00 92.25 382 PRO A CA 1
ATOM 2907 C C . PRO A 1 382 ? 3.622 10.678 24.985 1.00 92.25 382 PRO A C 1
ATOM 2909 O O . PRO A 1 382 ? 3.597 10.824 23.760 1.00 92.25 382 PRO A O 1
ATOM 2912 N N . ASP A 1 383 ? 2.811 11.374 25.787 1.00 88.94 383 ASP A N 1
ATOM 2913 C CA . ASP A 1 383 ? 1.746 12.253 25.283 1.00 88.94 383 ASP A CA 1
ATOM 2914 C C . ASP A 1 383 ? 2.273 13.445 24.459 1.00 88.94 383 ASP A C 1
ATOM 2916 O O . ASP A 1 383 ? 1.643 13.844 23.480 1.00 88.94 383 ASP A O 1
ATOM 2920 N N . ASP A 1 384 ? 3.447 13.988 24.788 1.00 86.88 384 ASP A N 1
ATOM 2921 C CA . ASP A 1 384 ? 4.099 15.052 24.013 1.00 86.88 384 ASP A CA 1
ATOM 2922 C C . ASP A 1 384 ? 4.501 14.577 22.608 1.00 86.88 384 ASP A C 1
ATOM 2924 O O . ASP A 1 384 ? 4.286 15.294 21.625 1.00 86.88 384 ASP A O 1
ATOM 2928 N N . PHE A 1 385 ? 4.985 13.338 22.485 1.00 86.88 385 PHE A N 1
ATOM 2929 C CA . PHE A 1 385 ? 5.234 12.709 21.187 1.00 86.88 385 PHE A CA 1
ATOM 2930 C C . PHE A 1 385 ? 3.939 12.485 20.401 1.00 86.88 385 PHE A C 1
ATOM 2932 O O . PHE A 1 385 ? 3.910 12.744 19.199 1.00 86.88 385 PHE A O 1
ATOM 2939 N N . ARG A 1 386 ? 2.842 12.082 21.055 1.00 88.75 386 ARG A N 1
ATOM 2940 C CA . ARG A 1 386 ? 1.528 11.932 20.396 1.00 88.75 386 ARG A CA 1
ATOM 2941 C C . ARG A 1 386 ? 1.023 13.256 19.814 1.00 88.75 386 ARG A C 1
ATOM 2943 O O . ARG A 1 386 ? 0.480 13.280 18.705 1.00 88.75 386 ARG A O 1
ATOM 2950 N N . VAL A 1 387 ? 1.235 14.365 20.527 1.00 85.00 387 VAL A N 1
ATOM 2951 C CA . VAL A 1 387 ? 0.924 15.714 20.025 1.00 85.00 387 VAL A CA 1
ATOM 2952 C C . VAL A 1 387 ? 1.820 16.068 18.836 1.00 85.00 387 VAL A C 1
ATOM 2954 O O . VAL A 1 387 ? 1.306 16.488 17.801 1.00 85.00 387 VAL A O 1
ATOM 2957 N N . GLY A 1 388 ? 3.133 15.837 18.933 1.00 84.75 388 GLY A N 1
ATOM 2958 C CA . GLY A 1 388 ? 4.075 16.097 17.837 1.00 84.75 388 GLY A CA 1
ATOM 2959 C C . GLY A 1 388 ? 3.743 15.326 16.553 1.00 84.75 388 GLY A C 1
ATOM 2960 O O . GLY A 1 388 ? 3.720 15.909 15.469 1.00 84.75 388 GLY A O 1
ATOM 2961 N N . LEU A 1 389 ? 3.394 14.042 16.679 1.00 85.06 389 LEU A N 1
ATOM 2962 C CA . LEU A 1 389 ? 2.944 13.207 15.561 1.00 85.06 389 LEU A CA 1
ATOM 2963 C C . LEU A 1 389 ? 1.644 13.728 14.940 1.00 85.06 389 LEU A C 1
ATOM 2965 O O . LEU A 1 389 ? 1.436 13.594 13.737 1.00 85.06 389 LEU A O 1
ATOM 2969 N N . SER A 1 390 ? 0.756 14.330 15.734 1.00 82.69 390 SER A N 1
ATOM 2970 C CA . SER A 1 390 ? -0.483 14.917 15.215 1.00 82.69 390 SER A CA 1
ATOM 2971 C C . SER A 1 390 ? -0.202 16.145 14.349 1.00 82.69 390 SER A C 1
ATOM 2973 O O . SER A 1 390 ? -0.669 16.200 13.215 1.00 82.69 390 SER A O 1
ATOM 2975 N N . VAL A 1 391 ? 0.672 17.042 14.819 1.00 81.88 391 VAL A N 1
ATOM 2976 C CA . VAL A 1 391 ? 1.092 18.241 14.071 1.00 81.88 391 VAL A CA 1
ATOM 2977 C C . VAL A 1 391 ? 1.740 17.885 12.730 1.00 81.88 391 VAL A C 1
ATOM 2979 O O . VAL A 1 391 ? 1.519 18.578 11.738 1.00 81.88 391 VAL A O 1
ATOM 2982 N N . GLN A 1 392 ? 2.524 16.804 12.669 1.00 78.88 392 GLN A N 1
ATOM 2983 C CA . GLN A 1 392 ? 3.129 16.338 11.417 1.00 78.88 392 GLN A CA 1
ATOM 2984 C C . GLN A 1 392 ? 2.079 15.940 10.361 1.00 78.88 392 GLN A C 1
ATOM 2986 O O . GLN A 1 392 ? 2.269 16.231 9.181 1.00 78.88 392 GLN A O 1
ATOM 2991 N N . GLY A 1 393 ? 0.973 15.306 10.768 1.00 76.75 393 GLY A N 1
ATOM 2992 C CA . GLY A 1 393 ? -0.144 14.986 9.868 1.00 76.75 393 GLY A CA 1
ATOM 2993 C C . GLY A 1 393 ? -0.851 16.247 9.365 1.00 76.75 393 GLY A C 1
ATOM 2994 O O . GLY A 1 393 ? -1.016 16.432 8.157 1.00 76.75 393 GLY A O 1
ATOM 2995 N N . ASP A 1 394 ? -1.155 17.165 10.284 1.00 79.88 394 ASP A N 1
ATOM 2996 C CA . ASP A 1 394 ? -1.899 18.405 10.015 1.00 79.88 394 ASP A CA 1
ATOM 2997 C C . ASP A 1 394 ? -1.135 19.398 9.123 1.00 79.88 394 ASP A C 1
ATOM 2999 O O . ASP A 1 394 ? -1.731 20.250 8.460 1.00 79.88 394 ASP A O 1
ATOM 3003 N N . THR A 1 395 ? 0.195 19.300 9.094 1.00 83.94 395 THR A N 1
ATOM 3004 C CA . THR A 1 395 ? 1.072 20.168 8.291 1.00 83.94 395 THR A CA 1
ATOM 3005 C C . THR A 1 395 ? 1.567 19.513 7.005 1.00 83.94 395 THR A C 1
ATOM 3007 O O . THR A 1 395 ? 2.309 20.141 6.253 1.00 83.94 395 THR A O 1
ATOM 3010 N N . SER A 1 396 ? 1.151 18.275 6.722 1.00 86.88 396 SER A N 1
ATOM 3011 C CA . SER A 1 396 ? 1.553 17.575 5.504 1.00 86.88 396 SER A CA 1
ATOM 3012 C C . SER A 1 396 ? 1.028 18.279 4.247 1.00 86.88 396 SER A C 1
ATOM 3014 O O . SER A 1 396 ? -0.118 18.729 4.198 1.00 86.88 396 SER A O 1
ATOM 3016 N N . GLU A 1 397 ? 1.871 18.369 3.217 1.00 88.88 397 GLU A N 1
ATOM 3017 C CA . GLU A 1 397 ? 1.515 18.963 1.926 1.00 88.88 397 GLU A CA 1
ATOM 3018 C C . GLU A 1 397 ? 1.523 17.911 0.822 1.00 88.88 397 GLU A C 1
ATOM 3020 O O . GLU A 1 397 ? 2.368 17.008 0.789 1.00 88.88 397 GLU A O 1
ATOM 3025 N N . THR A 1 398 ? 0.559 18.019 -0.095 1.00 86.25 398 THR A N 1
ATOM 3026 C CA . THR A 1 398 ? 0.487 17.136 -1.256 1.00 86.25 398 THR A CA 1
ATOM 3027 C C . THR A 1 398 ? 1.645 17.471 -2.188 1.00 86.25 398 THR A C 1
ATOM 3029 O O . THR A 1 398 ? 1.656 18.517 -2.829 1.00 86.25 398 THR A O 1
ATOM 3032 N N . ALA A 1 399 ? 2.627 16.571 -2.261 1.00 84.38 399 ALA A N 1
ATOM 3033 C CA . ALA A 1 399 ? 3.786 16.744 -3.128 1.00 84.38 399 ALA A CA 1
ATOM 3034 C C . ALA A 1 399 ? 3.400 16.792 -4.617 1.00 84.38 399 ALA A C 1
ATOM 3036 O O . ALA A 1 399 ? 2.414 16.182 -5.048 1.00 84.38 399 ALA A O 1
ATOM 3037 N N . ASP A 1 400 ? 4.247 17.430 -5.426 1.00 82.38 400 ASP A N 1
ATOM 3038 C CA . ASP A 1 400 ? 4.087 17.450 -6.878 1.00 82.38 400 ASP A CA 1
ATOM 3039 C C . ASP A 1 400 ? 3.986 16.029 -7.447 1.00 82.38 400 ASP A C 1
ATOM 3041 O O . ASP A 1 400 ? 4.799 15.140 -7.165 1.00 82.38 400 ASP A O 1
ATOM 3045 N N . PHE A 1 401 ? 2.953 15.808 -8.263 1.00 84.06 401 PHE A N 1
ATOM 3046 C CA . PHE A 1 401 ? 2.648 14.507 -8.868 1.00 84.06 401 PHE A CA 1
ATOM 3047 C C . PHE A 1 401 ? 2.468 13.373 -7.837 1.00 84.06 401 PHE A C 1
ATOM 3049 O O . PHE A 1 401 ? 2.756 12.197 -8.112 1.00 84.06 401 PHE A O 1
ATOM 3056 N N . ALA A 1 402 ? 2.008 13.697 -6.625 1.00 86.38 402 ALA A N 1
ATOM 3057 C CA . ALA A 1 402 ? 1.563 12.703 -5.661 1.00 86.38 402 ALA A CA 1
ATOM 3058 C C . ALA A 1 402 ? 0.365 11.915 -6.217 1.00 86.38 402 ALA A C 1
ATOM 3060 O O . ALA A 1 402 ? -0.534 12.462 -6.852 1.00 86.38 402 ALA A O 1
ATOM 3061 N N . LEU A 1 403 ? 0.354 10.602 -5.987 1.00 90.06 403 LEU A N 1
ATOM 3062 C CA . LEU A 1 403 ? -0.750 9.722 -6.403 1.00 90.06 403 LEU A CA 1
ATOM 3063 C C . LEU A 1 403 ? -1.818 9.569 -5.318 1.00 90.06 403 LEU A C 1
ATOM 3065 O O . LEU A 1 403 ? -2.902 9.063 -5.588 1.00 90.06 403 LEU A O 1
ATOM 3069 N N . ILE A 1 404 ? -1.464 9.963 -4.099 1.00 91.00 404 ILE A N 1
ATOM 3070 C CA . ILE A 1 404 ? -2.272 9.909 -2.888 1.00 91.00 404 ILE A CA 1
ATOM 3071 C C . ILE A 1 404 ? -2.226 11.334 -2.326 1.00 91.00 404 ILE A C 1
ATOM 3073 O O . ILE A 1 404 ? -1.124 11.888 -2.255 1.00 91.00 404 ILE A O 1
ATOM 3077 N N . PRO A 1 405 ? -3.370 11.946 -1.983 1.00 93.62 405 PRO A N 1
ATOM 3078 C CA . PRO A 1 405 ? -3.380 13.258 -1.352 1.00 93.62 405 PRO A CA 1
ATOM 3079 C C . PRO A 1 405 ? -2.694 13.216 0.014 1.00 93.62 405 PRO A C 1
ATOM 3081 O O . PRO A 1 405 ? -2.657 12.169 0.669 1.00 93.62 405 PRO A O 1
ATOM 3084 N N . ALA A 1 406 ? -2.172 14.357 0.454 1.00 93.69 406 ALA A N 1
ATOM 3085 C CA . ALA A 1 406 ? -1.662 14.506 1.804 1.00 93.69 406 ALA A CA 1
ATOM 3086 C C . ALA A 1 406 ? -2.758 14.264 2.841 1.00 93.69 406 ALA A C 1
ATOM 3088 O O . ALA A 1 406 ? -3.950 14.456 2.592 1.00 93.69 406 ALA A O 1
ATOM 3089 N N . GLU A 1 407 ? -2.332 13.850 4.029 1.00 93.25 407 GLU A N 1
ATOM 3090 C CA . GLU A 1 407 ? -3.244 13.553 5.126 1.00 93.25 407 GLU A CA 1
ATOM 3091 C C . GLU A 1 407 ? -4.089 14.775 5.494 1.00 93.25 407 GLU A C 1
ATOM 3093 O O . GLU A 1 407 ? -5.302 14.655 5.644 1.00 93.25 407 GLU A O 1
ATOM 3098 N N . LYS A 1 408 ? -3.470 15.960 5.534 1.00 94.25 408 LYS A N 1
ATOM 3099 C CA . LYS A 1 408 ? -4.145 17.238 5.782 1.00 94.25 408 LYS A CA 1
ATOM 3100 C C . LYS A 1 408 ? -5.366 17.442 4.880 1.00 94.25 408 LYS A C 1
ATOM 3102 O O . LYS A 1 408 ? -6.437 17.794 5.368 1.00 94.25 408 LYS A O 1
ATOM 3107 N N . ASP A 1 409 ? -5.220 17.199 3.578 1.00 95.19 409 ASP A N 1
ATOM 3108 C CA . ASP A 1 409 ? -6.297 17.406 2.604 1.00 95.19 409 ASP A CA 1
ATOM 3109 C C . ASP A 1 409 ? -7.424 16.374 2.789 1.00 95.19 409 ASP A C 1
ATOM 3111 O O . ASP A 1 409 ? -8.610 16.701 2.690 1.00 95.19 409 ASP A O 1
ATOM 3115 N N . ARG A 1 410 ? -7.068 15.129 3.133 1.00 96.31 410 ARG A N 1
ATOM 3116 C CA . ARG A 1 410 ? -8.025 14.049 3.437 1.00 96.31 410 ARG A CA 1
ATOM 3117 C C . ARG A 1 410 ? -8.800 14.323 4.727 1.00 96.31 410 ARG A C 1
ATOM 3119 O O . ARG A 1 410 ? -10.016 14.139 4.761 1.00 96.31 410 ARG A O 1
ATOM 3126 N N . LEU A 1 411 ? -8.130 14.821 5.767 1.00 95.06 411 LEU A N 1
ATOM 3127 C CA . LEU A 1 411 ? -8.768 15.240 7.018 1.00 95.06 411 LEU A CA 1
ATOM 3128 C C . LEU A 1 411 ? -9.675 16.457 6.809 1.00 95.06 411 LEU A C 1
ATOM 3130 O O . LEU A 1 411 ? -10.804 16.456 7.294 1.00 95.06 411 LEU A O 1
ATOM 3134 N N . ALA A 1 412 ? -9.252 17.444 6.016 1.00 95.38 412 ALA A N 1
ATOM 3135 C CA . ALA A 1 412 ? -10.090 18.590 5.664 1.00 95.38 412 ALA A CA 1
ATOM 3136 C C . ALA A 1 412 ? -11.364 18.165 4.909 1.00 95.38 412 ALA A C 1
ATOM 3138 O O . ALA A 1 412 ? -12.455 18.682 5.178 1.00 95.38 412 ALA A O 1
ATOM 3139 N N . ALA A 1 413 ? -11.257 17.185 4.006 1.00 95.12 413 ALA A N 1
ATOM 3140 C CA . ALA A 1 413 ? -12.412 16.588 3.341 1.00 95.12 413 ALA A CA 1
ATOM 3141 C C . ALA A 1 413 ? -13.338 15.868 4.340 1.00 95.12 413 ALA A C 1
ATOM 3143 O O . ALA A 1 413 ? -14.557 16.036 4.277 1.00 95.12 413 ALA A O 1
ATOM 3144 N N . ALA A 1 414 ? -12.780 15.133 5.307 1.00 96.19 414 ALA A N 1
ATOM 3145 C CA . ALA A 1 414 ? -13.556 14.489 6.365 1.00 96.19 414 ALA A CA 1
ATOM 3146 C C . ALA A 1 414 ? -14.281 15.498 7.264 1.00 96.19 414 ALA A C 1
ATOM 3148 O O . ALA A 1 414 ? -15.463 15.315 7.562 1.00 96.19 414 ALA A O 1
ATOM 3149 N N . HIS A 1 415 ? -13.614 16.582 7.664 1.00 95.50 415 HIS A N 1
ATOM 3150 C CA . HIS A 1 415 ? -14.222 17.665 8.441 1.00 95.50 415 HIS A CA 1
ATOM 3151 C C . HIS A 1 415 ? -15.352 18.343 7.670 1.00 95.50 415 HIS A C 1
ATOM 3153 O O . HIS A 1 415 ? -16.417 18.574 8.235 1.00 95.50 415 HIS A O 1
ATOM 3159 N N . SER A 1 416 ? -15.158 18.572 6.369 1.00 96.00 416 SER A N 1
ATOM 3160 C CA . SER A 1 416 ? -16.180 19.147 5.487 1.00 96.00 416 SER A CA 1
ATOM 3161 C C . SER A 1 416 ? -17.392 18.228 5.310 1.00 96.00 416 SER A C 1
ATOM 3163 O O . SER A 1 416 ? -18.517 18.708 5.209 1.00 96.00 416 SER A O 1
ATOM 3165 N N . ALA A 1 417 ? -17.181 16.907 5.288 1.00 94.38 417 ALA A N 1
ATOM 3166 C CA . ALA A 1 417 ? -18.261 15.929 5.181 1.00 94.38 417 ALA A CA 1
ATOM 3167 C C . ALA A 1 417 ? -19.133 15.853 6.446 1.00 94.38 417 ALA A C 1
ATOM 3169 O O . ALA A 1 417 ? -20.303 15.492 6.339 1.00 94.38 417 ALA A O 1
ATOM 3170 N N . ALA A 1 418 ? -18.568 16.165 7.622 1.00 95.06 418 ALA A N 1
ATOM 3171 C CA . ALA A 1 418 ? -19.252 16.188 8.920 1.00 95.06 418 ALA A CA 1
ATOM 3172 C C . ALA A 1 418 ? -20.158 14.963 9.189 1.00 95.06 418 ALA A C 1
ATOM 3174 O O . ALA A 1 418 ? -21.228 15.076 9.789 1.00 95.06 418 ALA A O 1
ATOM 3175 N N . ALA A 1 419 ? -19.741 13.778 8.733 1.00 94.69 419 ALA A N 1
ATOM 3176 C CA . ALA A 1 419 ? -20.548 12.570 8.805 1.00 94.69 419 ALA A CA 1
ATOM 3177 C C . ALA A 1 419 ? -20.536 11.980 10.221 1.00 94.69 419 ALA A C 1
ATOM 3179 O O . ALA A 1 419 ? -19.488 11.901 10.866 1.00 94.69 419 ALA A O 1
ATOM 3180 N N . VAL A 1 420 ? -21.698 11.512 10.679 1.00 94.38 420 VAL A N 1
ATOM 3181 C CA . VAL A 1 420 ? -21.837 10.815 11.970 1.00 94.38 420 VAL A CA 1
ATOM 3182 C C . VAL A 1 420 ? -21.354 9.363 11.881 1.00 94.38 420 VAL A C 1
ATOM 3184 O O . VAL A 1 420 ? -20.780 8.865 12.842 1.00 94.38 420 VAL A O 1
ATOM 3187 N N . GLY A 1 421 ? -21.518 8.720 10.721 1.00 95.00 421 GLY A N 1
ATOM 3188 C CA . GLY A 1 421 ? -21.303 7.281 10.551 1.00 95.00 421 GLY A CA 1
ATOM 3189 C C . GLY A 1 421 ? -22.571 6.470 10.826 1.00 95.00 421 GLY A C 1
ATOM 3190 O O . GLY A 1 421 ? -23.511 6.954 11.455 1.00 95.00 421 GLY A O 1
ATOM 3191 N N . ILE A 1 422 ? -22.603 5.239 10.324 1.00 95.94 422 ILE A N 1
ATOM 3192 C CA . ILE A 1 422 ? -23.692 4.269 10.525 1.00 95.94 422 ILE A CA 1
ATOM 3193 C C . ILE A 1 422 ? -23.252 3.046 11.340 1.00 95.94 422 ILE A C 1
ATOM 3195 O O . ILE A 1 422 ? -24.084 2.204 11.660 1.00 95.94 422 ILE A O 1
ATOM 3199 N N . TYR A 1 423 ? -21.959 2.928 11.649 1.00 97.06 423 TYR A N 1
ATOM 3200 C CA . TYR A 1 423 ? -21.388 1.824 12.408 1.00 97.06 423 TYR A CA 1
ATOM 3201 C C . TYR A 1 423 ? -20.526 2.358 13.548 1.00 97.06 423 TYR A C 1
ATOM 3203 O O . TYR A 1 423 ? -19.538 3.042 13.298 1.00 97.06 423 TYR A O 1
ATOM 3211 N N . VAL A 1 424 ? -20.900 2.004 14.781 1.00 95.88 424 VAL A N 1
ATOM 3212 C CA . VAL A 1 424 ? -20.165 2.353 16.001 1.00 95.88 424 VAL A CA 1
ATOM 3213 C C . VAL A 1 424 ? -19.908 1.087 16.804 1.00 95.88 424 VAL A C 1
ATOM 3215 O O . VAL A 1 424 ? -20.844 0.407 17.225 1.00 95.88 424 VAL A O 1
ATOM 3218 N N . CYS A 1 425 ? -18.635 0.760 17.014 1.00 95.19 425 CYS A N 1
ATOM 3219 C CA . CYS A 1 425 ? -18.221 -0.419 17.773 1.00 95.19 425 CYS A CA 1
ATOM 3220 C C . CYS A 1 425 ? -16.837 -0.205 18.414 1.00 95.19 425 CYS A C 1
ATOM 3222 O O . CYS A 1 425 ? -15.811 -0.485 17.784 1.00 95.19 425 CYS A O 1
ATOM 3224 N N . PRO A 1 426 ? -16.778 0.241 19.683 1.00 94.31 426 PRO A N 1
ATOM 3225 C CA . PRO A 1 426 ? -15.517 0.548 20.359 1.00 94.31 426 PRO A CA 1
ATOM 3226 C C . PRO A 1 426 ? -14.737 -0.699 20.809 1.00 94.31 426 PRO A C 1
ATOM 3228 O O . PRO A 1 426 ? -13.650 -0.571 21.366 1.00 94.31 426 PRO A O 1
ATOM 3231 N N . LEU A 1 427 ? -15.276 -1.906 20.596 1.00 95.19 427 LEU A N 1
ATOM 3232 C CA . LEU A 1 427 ? -14.612 -3.160 20.959 1.00 95.19 427 LEU A CA 1
ATOM 3233 C C . LEU A 1 427 ? -13.267 -3.311 20.217 1.00 95.19 427 LEU A C 1
ATOM 3235 O O . LEU A 1 427 ? -13.173 -2.888 19.062 1.00 95.19 427 LEU A O 1
ATOM 3239 N N . PRO A 1 428 ? -12.239 -3.938 20.820 1.00 95.81 428 PRO A N 1
ATOM 3240 C CA . PRO A 1 428 ? -10.967 -4.202 20.142 1.00 95.81 428 PRO A CA 1
ATOM 3241 C C . PRO A 1 428 ? -11.159 -5.055 18.884 1.00 95.81 428 PRO A C 1
ATOM 3243 O O . PRO A 1 428 ? -11.921 -6.019 18.914 1.00 95.81 428 PRO A O 1
ATOM 3246 N N . ALA A 1 429 ? -10.443 -4.771 17.792 1.00 96.69 429 ALA A N 1
ATOM 3247 C CA . ALA A 1 429 ? -10.581 -5.543 16.551 1.00 96.69 429 ALA A CA 1
ATOM 3248 C C . ALA A 1 429 ? -10.147 -7.016 16.692 1.00 96.69 429 ALA A C 1
ATOM 3250 O O . ALA A 1 429 ? -10.613 -7.879 15.944 1.00 96.69 429 ALA A O 1
ATOM 3251 N N . THR A 1 430 ? -9.311 -7.329 17.687 1.00 95.88 430 THR A N 1
ATOM 3252 C CA . THR A 1 430 ? -8.896 -8.698 18.041 1.00 95.88 430 THR A CA 1
ATOM 3253 C C . THR A 1 430 ? -10.078 -9.624 18.340 1.00 95.88 430 THR A C 1
ATOM 3255 O O . THR A 1 430 ? -9.971 -10.834 18.139 1.00 95.88 430 THR A O 1
ATOM 3258 N N . ILE A 1 431 ? -11.238 -9.071 18.718 1.00 94.19 431 ILE A N 1
ATOM 3259 C CA . ILE A 1 431 ? -12.474 -9.823 18.964 1.00 94.19 431 ILE A CA 1
ATOM 3260 C C . ILE A 1 431 ? -12.987 -10.574 17.722 1.00 94.19 431 ILE A C 1
ATOM 3262 O O . ILE A 1 431 ? -13.693 -11.572 17.846 1.00 94.19 431 ILE A O 1
ATOM 3266 N N . LEU A 1 432 ? -12.623 -10.136 16.512 1.00 95.25 432 LEU A N 1
ATOM 3267 C CA . LEU A 1 432 ? -13.027 -10.781 15.255 1.00 95.25 432 LEU A CA 1
ATOM 3268 C C . LEU A 1 432 ? -12.383 -12.161 15.053 1.00 95.25 432 LEU A C 1
ATOM 3270 O O . LEU A 1 432 ? -12.804 -12.928 14.185 1.00 95.25 432 LEU A O 1
ATOM 3274 N N . PHE A 1 433 ? -11.366 -12.482 15.853 1.00 93.69 433 PHE A N 1
ATOM 3275 C CA . PHE A 1 433 ? -10.608 -13.719 15.778 1.00 93.69 433 PHE A CA 1
ATOM 3276 C C . PHE A 1 433 ? -11.035 -14.668 16.901 1.00 93.69 433 PHE A C 1
ATOM 3278 O O . PHE A 1 433 ? -11.329 -14.257 18.025 1.00 93.69 433 PHE A O 1
ATOM 3285 N N . LYS A 1 434 ? -11.082 -15.971 16.600 1.00 89.31 434 LYS A N 1
ATOM 3286 C CA . LYS A 1 434 ? -11.445 -16.997 17.589 1.00 89.31 434 LYS A CA 1
ATOM 3287 C C . LYS A 1 434 ? -10.416 -17.060 18.721 1.00 89.31 434 LYS A C 1
ATOM 3289 O O . LYS A 1 434 ? -10.797 -16.967 19.884 1.00 89.31 434 LYS A O 1
ATOM 3294 N N . ASP A 1 435 ? -9.145 -17.185 18.343 1.00 90.62 435 ASP A N 1
ATOM 3295 C CA . ASP A 1 435 ? -7.973 -17.192 19.220 1.00 90.62 435 ASP A CA 1
ATOM 3296 C C . ASP A 1 435 ? -6.889 -16.312 18.581 1.00 90.62 435 ASP A C 1
ATOM 3298 O O . ASP A 1 435 ? -6.087 -16.762 17.757 1.00 90.62 435 ASP A O 1
ATOM 3302 N N . PHE A 1 436 ? -6.960 -15.012 18.877 1.00 93.69 436 PHE A N 1
ATOM 3303 C CA . PHE A 1 436 ? -6.047 -14.024 18.308 1.00 93.69 436 PHE A CA 1
ATOM 3304 C C . PHE A 1 436 ? -4.603 -14.279 18.745 1.00 93.69 436 PHE A C 1
ATOM 3306 O O . PHE A 1 436 ? -3.701 -14.209 17.918 1.00 93.69 436 PHE A O 1
ATOM 3313 N N . ASP A 1 437 ? -4.385 -14.613 20.019 1.00 94.69 437 ASP A N 1
ATOM 3314 C CA . ASP A 1 437 ? -3.044 -14.743 20.584 1.00 94.69 437 ASP A CA 1
ATOM 3315 C C . ASP A 1 437 ? -2.315 -15.982 20.059 1.00 94.69 437 ASP A C 1
ATOM 3317 O O . ASP A 1 437 ? -1.139 -15.886 19.708 1.00 94.69 437 ASP A O 1
ATOM 3321 N N . ALA A 1 438 ? -2.991 -17.126 19.907 1.00 94.00 438 ALA A N 1
ATOM 3322 C CA . ALA A 1 438 ? -2.368 -18.292 19.281 1.00 94.00 438 ALA A CA 1
ATOM 3323 C C . ALA A 1 438 ? -1.982 -18.022 17.817 1.00 94.00 438 ALA A C 1
ATOM 3325 O O . ALA A 1 438 ? -0.887 -18.391 17.384 1.00 94.00 438 ALA A O 1
ATOM 3326 N N . LEU A 1 439 ? -2.853 -17.343 17.058 1.00 95.00 439 LEU A N 1
ATOM 3327 C CA . LEU A 1 439 ? -2.561 -16.952 15.678 1.00 95.00 439 LEU A CA 1
ATOM 3328 C C . LEU A 1 439 ? -1.406 -15.939 15.613 1.00 95.00 439 LEU A C 1
ATOM 3330 O O . LEU A 1 439 ? -0.521 -16.071 14.769 1.00 95.00 439 LEU A O 1
ATOM 3334 N N . ALA A 1 440 ? -1.388 -14.957 16.514 1.00 95.75 440 ALA A N 1
ATOM 3335 C CA . ALA A 1 440 ? -0.354 -13.935 16.596 1.00 95.75 440 ALA A CA 1
ATOM 3336 C C . ALA A 1 440 ? 1.030 -14.525 16.891 1.00 95.75 440 ALA A C 1
ATOM 3338 O O . ALA A 1 440 ? 1.999 -14.133 16.241 1.00 95.75 440 ALA A O 1
ATOM 3339 N N . LYS A 1 441 ? 1.131 -15.499 17.806 1.00 95.56 441 LYS A N 1
ATOM 3340 C CA . LYS A 1 441 ? 2.394 -16.195 18.115 1.00 95.56 441 LYS A CA 1
ATOM 3341 C C . LYS A 1 441 ? 2.943 -16.973 16.919 1.00 95.56 441 LYS A C 1
ATOM 3343 O O . LYS A 1 441 ? 4.136 -16.935 16.631 1.00 95.56 441 LYS A O 1
ATOM 3348 N N . ASP A 1 442 ? 2.064 -17.650 16.188 1.00 93.94 442 ASP A N 1
ATOM 3349 C CA . ASP A 1 442 ? 2.442 -18.414 14.999 1.00 93.94 442 ASP A CA 1
ATOM 3350 C C . ASP A 1 442 ? 2.935 -17.503 13.860 1.00 93.94 442 ASP A C 1
ATOM 3352 O O . ASP A 1 442 ? 4.000 -17.729 13.287 1.00 93.94 442 ASP A O 1
ATOM 3356 N N . ILE A 1 443 ? 2.221 -16.404 13.596 1.00 94.44 443 ILE A N 1
ATOM 3357 C CA . ILE A 1 443 ? 2.631 -15.404 12.599 1.00 94.44 443 ILE A CA 1
ATOM 3358 C C . ILE A 1 443 ? 3.895 -14.647 13.025 1.00 94.44 443 ILE A C 1
ATOM 3360 O O . ILE A 1 443 ? 4.718 -14.313 12.175 1.00 94.44 443 ILE A O 1
ATOM 3364 N N . THR A 1 444 ? 4.088 -14.415 14.325 1.00 94.88 444 THR A N 1
ATOM 3365 C CA . THR A 1 444 ? 5.319 -13.824 14.876 1.00 94.88 444 THR A CA 1
ATOM 3366 C C . THR A 1 444 ? 6.534 -14.687 14.548 1.00 94.88 444 THR A C 1
ATOM 3368 O O . THR A 1 444 ? 7.553 -14.180 14.079 1.00 94.88 444 THR A O 1
ATOM 3371 N N . TRP A 1 445 ? 6.416 -16.006 14.711 1.00 92.75 445 TRP A N 1
ATOM 3372 C CA . TRP A 1 445 ? 7.479 -16.932 14.332 1.00 92.75 445 TRP A CA 1
ATOM 3373 C C . TRP A 1 445 ? 7.787 -16.880 12.829 1.00 92.75 445 TRP A C 1
ATOM 3375 O O . TRP A 1 445 ? 8.953 -16.782 12.440 1.00 92.75 445 TRP A O 1
ATOM 3385 N N . ASP A 1 446 ? 6.755 -16.893 11.981 1.00 90.56 446 ASP A N 1
ATOM 3386 C CA . ASP A 1 446 ? 6.923 -16.775 10.528 1.00 90.56 446 ASP A CA 1
ATOM 3387 C C . ASP A 1 446 ? 7.573 -15.444 10.119 1.00 90.56 446 ASP A C 1
ATOM 3389 O O . ASP A 1 446 ? 8.395 -15.429 9.200 1.00 90.56 446 ASP A O 1
ATOM 3393 N N . TYR A 1 447 ? 7.248 -14.349 10.811 1.00 91.75 447 TYR A N 1
ATOM 3394 C CA . TYR A 1 447 ? 7.867 -13.040 10.610 1.00 91.75 447 TYR A CA 1
ATOM 3395 C C . TYR A 1 447 ? 9.370 -13.082 10.916 1.00 91.75 447 TYR A C 1
ATOM 3397 O O . TYR A 1 447 ? 10.174 -12.683 10.075 1.00 91.75 447 TYR A O 1
ATOM 3405 N N . TYR A 1 448 ? 9.779 -13.646 12.059 1.00 91.81 448 TYR A N 1
ATOM 3406 C CA . TYR A 1 448 ? 11.201 -13.756 12.408 1.00 91.81 448 TYR A CA 1
ATOM 3407 C C . TYR A 1 448 ? 12.001 -14.580 11.409 1.00 91.81 448 TYR A C 1
ATOM 3409 O O . TYR A 1 448 ? 13.094 -14.169 11.021 1.00 91.81 448 TYR A O 1
ATOM 3417 N N . LEU A 1 449 ? 11.451 -15.704 10.942 1.00 88.56 449 LEU A N 1
ATOM 3418 C CA . LEU A 1 449 ? 12.115 -16.539 9.938 1.00 88.56 449 LEU A CA 1
ATOM 3419 C C . LEU A 1 449 ? 12.429 -15.782 8.643 1.00 88.56 449 LEU A C 1
ATOM 3421 O O . LEU A 1 449 ? 13.379 -16.144 7.951 1.00 88.56 449 LEU A O 1
ATOM 3425 N N . VAL A 1 450 ? 11.624 -14.775 8.301 1.00 85.44 450 VAL A N 1
ATOM 3426 C CA . VAL A 1 450 ? 11.819 -13.962 7.099 1.00 85.44 450 VAL A CA 1
ATOM 3427 C C . VAL A 1 450 ? 12.753 -12.786 7.361 1.00 85.44 450 VAL A C 1
ATOM 3429 O O . VAL A 1 450 ? 13.675 -12.576 6.579 1.00 85.44 450 VAL A O 1
ATOM 3432 N N . GLU A 1 451 ? 12.524 -12.033 8.436 1.00 86.44 451 GLU A N 1
ATOM 3433 C CA . GLU A 1 451 ? 13.200 -10.749 8.659 1.00 86.44 451 GLU A CA 1
ATOM 3434 C C . GLU A 1 451 ? 14.575 -10.886 9.326 1.00 86.44 451 GLU A C 1
ATOM 3436 O O . GLU A 1 451 ? 15.477 -10.103 9.038 1.00 86.44 451 GLU A O 1
ATOM 3441 N N . LEU A 1 452 ? 14.761 -11.874 10.208 1.00 85.88 452 LEU A N 1
ATOM 3442 C CA . LEU A 1 452 ? 16.003 -12.032 10.979 1.00 85.88 452 LEU A CA 1
ATOM 3443 C C . LEU A 1 452 ? 16.931 -13.107 10.392 1.00 85.88 452 LEU A C 1
ATOM 3445 O O . LEU A 1 452 ? 18.151 -12.990 10.494 1.00 85.88 452 LEU A O 1
ATOM 3449 N N . GLY A 1 453 ? 16.374 -14.119 9.717 1.00 77.44 453 GLY A N 1
ATOM 3450 C CA . GLY A 1 453 ? 17.144 -15.221 9.132 1.00 77.44 453 GLY A CA 1
ATOM 3451 C C . GLY A 1 453 ? 17.816 -16.132 10.179 1.00 77.44 453 GLY A C 1
ATOM 3452 O O . GLY A 1 453 ? 17.721 -15.895 11.379 1.00 77.44 453 GLY A O 1
ATOM 3453 N N . PRO A 1 454 ? 18.451 -17.244 9.767 1.00 74.12 454 PRO A N 1
ATOM 3454 C CA . PRO A 1 454 ? 19.079 -18.185 10.699 1.00 74.12 454 PRO A CA 1
ATOM 3455 C C . PRO A 1 454 ? 20.387 -17.646 11.325 1.00 74.12 454 PRO A C 1
ATOM 3457 O O . PRO A 1 454 ? 21.113 -16.911 10.651 1.00 74.12 454 PRO A O 1
ATOM 3460 N N . PRO A 1 455 ? 20.761 -18.091 12.549 1.00 75.50 455 PRO A N 1
ATOM 3461 C CA . PRO A 1 455 ? 20.091 -19.111 13.366 1.00 75.50 455 PRO A CA 1
ATOM 3462 C C . PRO A 1 455 ? 18.966 -18.543 14.256 1.00 75.50 455 PRO A C 1
ATOM 3464 O O . PRO A 1 455 ? 19.189 -17.663 15.081 1.00 75.50 455 PRO A O 1
ATOM 3467 N N . LEU A 1 456 ? 17.757 -19.106 14.131 1.00 85.56 456 LEU A N 1
ATOM 3468 C CA . LEU A 1 456 ? 16.593 -18.810 14.976 1.00 85.56 456 LEU A CA 1
ATOM 3469 C C . LEU A 1 456 ? 16.103 -20.092 15.640 1.00 85.56 456 LEU A C 1
ATOM 3471 O O . LEU A 1 456 ? 15.851 -21.090 14.964 1.00 85.56 456 LEU A O 1
ATOM 3475 N N . GLU A 1 457 ? 15.907 -20.052 16.955 1.00 87.12 457 GLU A N 1
ATOM 3476 C CA . GLU A 1 457 ? 15.385 -21.174 17.726 1.00 87.12 457 GLU A CA 1
ATOM 3477 C C . GLU A 1 457 ? 14.227 -20.734 18.619 1.00 87.12 457 GLU A C 1
ATOM 3479 O O . GLU A 1 457 ? 14.248 -19.653 19.201 1.00 87.12 457 GLU A O 1
ATOM 3484 N N . ARG A 1 458 ? 13.221 -21.602 18.789 1.00 86.81 458 ARG A N 1
ATOM 3485 C CA . ARG A 1 458 ? 12.039 -21.281 19.609 1.00 86.81 458 ARG A CA 1
ATOM 3486 C C . ARG A 1 458 ? 12.362 -21.017 21.081 1.00 86.81 458 ARG A C 1
ATOM 3488 O O . ARG A 1 458 ? 11.593 -20.332 21.737 1.00 86.81 458 ARG A O 1
ATOM 3495 N N . ARG A 1 459 ? 13.493 -21.517 21.594 1.00 89.44 459 ARG A N 1
ATOM 3496 C CA . ARG A 1 459 ? 13.954 -21.240 22.967 1.00 89.44 459 ARG A CA 1
ATOM 3497 C C . ARG A 1 459 ? 14.357 -19.781 23.201 1.00 89.44 459 ARG A C 1
ATOM 3499 O O . ARG A 1 459 ? 14.487 -19.386 24.349 1.00 89.44 459 ARG A O 1
ATOM 3506 N N . PHE A 1 460 ? 14.571 -19.010 22.134 1.00 90.06 460 PHE A N 1
ATOM 3507 C CA . PHE A 1 460 ? 14.854 -17.576 22.224 1.00 90.06 460 PHE A CA 1
ATOM 3508 C C . PHE A 1 460 ? 13.584 -16.755 22.452 1.00 90.06 460 PHE A C 1
ATOM 3510 O O . PHE A 1 460 ? 13.677 -15.562 22.720 1.00 90.06 460 PHE A O 1
ATOM 3517 N N . LEU A 1 461 ? 12.406 -17.374 22.318 1.00 92.62 461 LEU A N 1
ATOM 3518 C CA . LEU A 1 461 ? 11.136 -16.702 22.528 1.00 92.62 461 LEU A CA 1
ATOM 3519 C C . LEU A 1 461 ? 10.822 -16.605 24.021 1.00 92.62 461 LEU A C 1
ATOM 3521 O O . LEU A 1 461 ? 10.824 -17.619 24.722 1.00 92.62 461 LEU A O 1
ATOM 3525 N N . HIS A 1 462 ? 10.485 -15.408 24.484 1.00 93.19 462 HIS A N 1
ATOM 3526 C CA . HIS A 1 462 ? 9.944 -15.173 25.817 1.00 93.19 462 HIS A CA 1
ATOM 3527 C C . HIS A 1 462 ? 8.513 -14.621 25.730 1.00 93.19 462 HIS A C 1
ATOM 3529 O O . HIS A 1 462 ? 8.184 -13.914 24.775 1.00 93.19 462 HIS A O 1
ATOM 3535 N N . PRO A 1 463 ? 7.647 -14.905 26.718 1.00 92.25 463 PRO A N 1
ATOM 3536 C CA . PRO A 1 463 ? 6.321 -14.306 26.778 1.00 92.25 463 PRO A CA 1
ATOM 3537 C C . PRO A 1 463 ? 6.393 -12.777 26.811 1.00 92.25 463 PRO A C 1
ATOM 3539 O O . PRO A 1 463 ? 7.231 -12.208 27.517 1.00 92.25 463 PRO A O 1
ATOM 3542 N N . VAL A 1 464 ? 5.501 -12.120 26.071 1.00 86.50 464 VAL A N 1
ATOM 3543 C CA . VAL A 1 464 ? 5.219 -10.690 26.264 1.00 86.50 464 VAL A CA 1
ATOM 3544 C C . VAL A 1 464 ? 4.407 -10.521 27.551 1.00 86.50 464 VAL A C 1
ATOM 3546 O O . VAL A 1 464 ? 3.412 -11.227 27.738 1.00 86.50 464 VAL A O 1
ATOM 3549 N N . VAL A 1 465 ? 4.861 -9.629 28.436 1.00 63.47 465 VAL A N 1
ATOM 3550 C CA . VAL A 1 465 ? 4.244 -9.334 29.746 1.00 63.47 465 VAL A CA 1
ATOM 3551 C C . VAL A 1 465 ? 3.264 -8.177 29.640 1.00 63.47 465 VAL A C 1
ATOM 3553 O O . VAL A 1 465 ? 3.629 -7.165 28.996 1.00 63.47 465 VAL A O 1
#

Mean predicted aligned error: 10.69 Å

Nearest PDB structures (foldseek):
  8d9o-assembly1_A  TM=3.517E-01  e=1.908E+00  synthetic construct
  6z0c-assembly1_A  TM=2.590E-01  e=7.388E-01  Escherichia coli
  6z0c-assembly4_D  TM=2.501E-01  e=5.156E+00  Escherichia coli

Solvent-accessible surface area (backbone atoms only — not comparable to full-atom values): 25184 Å² total; per-residue (Å²): 114,65,49,77,44,65,32,89,87,76,69,49,75,43,80,39,59,52,94,45,53,59,39,78,45,65,38,93,89,77,62,44,83,32,77,34,72,75,73,76,91,73,82,75,80,72,78,91,78,79,74,73,86,72,77,64,85,72,77,73,84,60,53,75,64,55,53,48,43,68,65,50,63,47,62,76,62,64,50,84,79,71,78,64,59,69,73,57,55,52,54,44,50,51,32,51,55,54,34,54,48,43,63,52,52,52,52,48,50,35,45,48,29,37,48,44,18,52,48,44,70,72,47,41,62,79,73,59,56,90,49,76,56,73,71,34,51,46,64,58,50,44,55,32,52,51,19,42,54,50,23,56,57,62,49,36,75,82,69,55,55,74,64,88,74,75,70,69,44,77,54,56,58,90,70,28,51,58,40,52,53,48,49,42,51,41,19,53,22,64,62,21,74,50,50,79,36,47,28,36,32,63,44,71,53,74,50,54,50,80,52,38,33,40,41,12,46,36,35,38,57,66,36,27,38,30,46,49,46,24,54,52,24,25,40,37,33,43,60,22,71,69,54,65,24,75,62,36,55,55,45,49,49,55,38,48,49,36,44,40,58,46,74,50,70,42,46,65,53,46,52,53,47,55,44,49,66,43,94,81,47,72,65,14,65,70,47,41,65,58,54,54,50,55,51,50,46,25,60,68,40,42,61,50,28,53,52,24,26,53,37,35,12,68,49,37,26,49,40,49,54,51,7,47,49,39,16,24,43,38,32,2,24,65,51,47,54,49,40,56,56,46,49,53,49,44,52,54,28,44,54,50,51,57,55,48,47,60,54,25,55,76,70,48,52,35,69,39,28,51,29,60,48,42,41,54,42,43,72,65,56,52,71,70,57,55,51,53,57,45,53,56,41,66,67,40,69,64,54,89,55,39,50,58,70,22,58,28,60,54,49,52,49,32,62,72,62,64,34,78,37,59,35,75,38,86,52,56,31,47,69,43,38,81,58,47,65,67,52,37,30,55,36,32,52,51,40,45,62,63,76,69,41,84,93,76,61,78,85,26,46,39,83,68,131

pLDDT: mean 87.34, std 13.26, range [29.8, 98.44]

Secondary structure (DSSP, 8-state):
-EEEEE-TTT--EEEEEGGGTT-EEE-TTT--EEEPP----------TT------------S-HHHHHHHHHTT----PPPP---HHHHHHHHHHHHHHHHHHHHHHHHHHHHHHHHHHHHHHHHHHH-S--SHHHHHHHHHHHHHHHHHHHHHHHHHHSPPP-----EEE-TTT-HHHHHHHHHHHHHTTPPPPSEEEEESSS-EEE-SSEEEEEHHHHHHSBHHHHHHHHHHHHHTT-TTSSHHHHHHHHHHHHHHHHHHHSPPHHHHHHHHHHH-TT-HHHHHTHHHHHHHHHHHHHHHHHHHHHHHHHHHHHHHHHHHHHHHHHHHH-HHHHHHHHHHHHHHHHHHHHHHHHHHHHHHTT-EES-HHHHHHHHHHHS-HHHHHHHHHHHHT----TT-SS--HHHHHHHHHHH----S----SBGGGGSSSHHHHHHHHHHHHHHHHT-SS--GGGEE---

Radius of gyration: 28.62 Å; Cα contacts (8 Å, |Δi|>4): 647; chains: 1; bounding box: 69×63×88 Å

Foldseek 3Di:
DWQWFQDPPPRDTDTHDPVCAQHWDADPPPRDITGHHNDDPDPPPDDPDPPDLCLPPPPVPDDPVVLLCQLCVLLDAAFDADADDPVVVVLLVVLLVLLVVLVVVLVVLLCCLQVVLVVLQVCVCVVLPPPDDDVSVCVRVVSNVVSVLLSVLSCCLVPFDAPDDFDKAWDDCVQQVSLQVLQCSLCVSHQFQGAQTEIEFQDLDWADDNHYIYHYLLVLLLAFSLLVSLVSLLRRLLGHPNALSVSLVVLVVSLVSLCCLQPNATPVLVVLVVLLPPPDDPSNVVSVVVNVSSNVSSVVSVVSSLSSLQSLQVSLQVSNLSSLVSSCQANNLVSSLVSLLSVLLLVVLVVVLVVVQVVLVVVLAAALFSSLSSSVSSVVQDPVVSVVSSVCQCPDQADRSRSHGGSNVSSVSRVVVRHNHSGDRSHRSCSSGPDSRVVRSVSSVSRCCPPVNPPDDPVSYDYDD

Sequence (465 aa):
MPISVTCPQCGTTLKVKDELAGKRGKCPRCQGAVQIPAGERTEAKAPAGVARNSTAKVEFTASPEERRAGVLAPLTGSIEKLQSPFSFRMRMLLAAMATCLVPVLYLALILLFGGGAIAWYLFAPSLLGNSAGFGGDMLFYGPIAIGLVIAVSLLKPLVAPRPTKGKTKSLPRDKAPLLYEFVERVAAAIGADAPQQIAVDGNTALYGSKSRLLIGLPLVASVTAEQLAGMIAHECGRHVQGTAAGTAGFVRGISTFFFRAVKERDAWDESVHAATTSRRSWLGKLLWPIRALFMLVKVLLWPLMYLSRMFSGLLLQKTEYDADLCQIRLIGSKPFEATFRALRVMDFAWQQVQVDLVFQHKESQLPDNLPRQLESAIAQVPDDFRVGLSVQGDTSETADFALIPAEKDRLAAAHSAAAVGIYVCPLPATILFKDFDALAKDITWDYYLVELGPPLERRFLHPVV